Protein AF-M3HP78-F1 (afdb_monomer_lite)

pLDDT: mean 80.99, std 19.63, range [24.31, 98.75]

Radius of gyration: 37.22 Å; chains: 1; bounding box: 87×79×99 Å

Sequence (689 aa):
MSSKLRILVPVKRVIDFAIKPRINKTGTGVETKGVKFSINPFCDIALEESLRLREKNADLVENIHAVSIGPTKAQDILRIALAKGADDSTLIETGDVEVEPLQVAKMIKKVVDENQSNLVILGKQAIDDDSNQTGQMLAGLLNWPQATNASNVEVKGDEVYVTREVDGGEDILKAKLPMVITTDLRLNEPRYASLQNIMKAKKKPLKKLKVSDLGFDVENKLEVLKIEEPSTRKAGVKLYHVIDFSDFLFFFFVYTKNQENCNYPPLFLFFSIAMDTTFEITTKAIDERIANHSFTDKPLIIGLNGPQGSGKSYLTNQLTEYLTSKYSKLTTIQISMDDFYLTKSDQDKITETTDNPLLKGRGLPGTHDLKLLYSTFKSIVGNYKDKTIPHGLKIPKYDKSAYNGLGDRCAEYTVIDKPIDIVIFEGWFNGYVSIDSTIVRLNYLNSEIDGLLQSYKMYNIEEINDNLVAYQELWTFFDLFIILHSDDVNNVYTWRLQQEHSLIQLTNCGMTDDENSSTTTTTMSEKEQLTAEIALYDRQIRLWGITTQLRLRTTKVLVINLGGIGTEIVKNLVLGGINTIEILDHSRIKSEDFACQFFLPNDESIIGQYKLPHVIDNIRDLNNRVNLNINYETTGFGDAEYLKQFDLVIGTELTKSEIIRLNWLTRKLNIPLYLSISMFPNDFGIIGY

Organism: Candida maltosa (strain Xu316) (NCBI:txid1245528)

Foldseek 3Di:
DFDAAAEEQEKEKDFPPVDDWDADPVQQFTDDPPTDIEIFLQSLLLLQVLVVVCVVPVRRHPFYEYEYEEAPVVVVRVLQSQLLPHQAYEYAHPHHDDFDLLLVLLLVLLVCVVSVGWEYEYAQAGPRVRPSPNQVSNCVVVVAAEDEQFQEWDDDRQKIWTWHDDPVGIDIDIDGIRYTYHYHPNNDDRDGRDPVSSVVSVVHYYHYHYCVNSVDDRDDPDGRPGHDDPPPDDDDFDDPFPCSVCVVVVCVVVVVVCVVPDPDDADEDEPPDDPVVSLVVVLVVVVVVVVVDPLQQWAAEEEEAAAVLLCQVVSQVVSQVVCCVVVVVAAEDEAEQQQFFDFPVVLVVCLVPDPQPVSNADAFQPRGPLVLVVVLLCQQTVCSNVFFGPAFNWRWGKDCPPPNRSTGIDPDTDTDGGRHRYYYYYGHCPPPAQDDLVVLVVRLVRDDDVDPSNVGDSVSSNVSSVSRNSCNVVNVSHPYYYYYDDSDPVVSVVSVVVVQVVVCVVPVDDDDDDDDDDDDDDDDVVVVVVVVVCVLCVVVCVVPNPVVLVVQQVFEEEEEACALVSQVVLLVSQLSLGAEYEYEAQDFDDPCRVVRRVLADPDPVRGRPGDVVRRVVVSCVSPVNHHYHYHNDPPLQLDLVSPLVGQAYEYEPDDPVSVVSCVVSCVVSVHKYWYWDDPDPPDTDIDID

Secondary structure (DSSP, 8-state):
-PPPEEEEEE--EEE-TTSPP-B-TTSSSB--TT--EEE-HHHHHHHHHHHHHHHH-TTTEEEEEEEEEESGGGHHHHHHHHHHT-SEEEEEE-TT----HHHHHHHHHHHHHHHT-SEEEEES--TTT----HHHHHHHHHT--EEEEEEEEEEETTEEEEEEEETTEEEEEEEESSEEEEE-TTS--PPPPPHHHHHHHTTS-EEEEEGGGGT-----S-------PPPPPPPPPPP-SHHHHHHHHHHHHHHHHHTTT-SS--EEEESSS-HHHHHHHHHHHHHHHHHT---SSS-EEEEEE--TTSSHHHHHHHHHHHHHHHTTTS-EEEEEGGGGBPPHHHHHHHHHH---GGGSSSSSTTSB-HHHHHHHHHHHHHTTTTT---TTEEEP-EESSTTTTT-EE-S--EEE-S--SEEEEEETTTT--PPPHHHHHHHHHTSPTTSTGGGS-HHHHHHHHHHHHTTHHHHTT-SEEEEEE-S-THHHHHHHHHHHHHHHHHHS----------PPP--TTHHHHHHHHHHHHHHHHHHHHHHHHHHHTT-EEEEE--SHHHHHHHHHHHHTT-SEEEEE--PBP-TTHHHH-TTS-S-GGGTTSBSHHHHHHHHHHH-TTSEEEEE-SSTTTT-HHHHTT-SEEEEES--HHHHHHHHHHHHHHT--EEEEEEEETTEEEEEE-

InterPro domains:
  IPR000594 THIF-type NAD/FAD binding fold [PF00899] (537-650)
  IPR012255 Electron transfer flavoprotein, beta subunit [PTHR21294] (6-242)
  IPR014729 Rossmann-like alpha/beta/alpha sandwich fold [G3DSA:3.40.50.620] (5-249)
  IPR014730 Electron transfer flavoprotein, alpha/beta-subunit, N-terminal [PF01012] (30-213)
  IPR014730 Electron transfer flavoprotein, alpha/beta-subunit, N-terminal [SM00893] (27-218)
  IPR027417 P-loop containing nucleoside triphosphate hydrolase [G3DSA:3.40.50.300] (273-545)
  IPR027417 P-loop containing nucleoside triphosphate hydrolase [SSF52540] (295-503)
  IPR033948 Electron transfer flavoprotein, beta subunit, N-terminal [cd01714] (5-217)
  IPR035985 Ubiquitin-activating enzyme-like [SSF69572] (533-676)

Structure (mmCIF, N/CA/C/O backbone):
data_AF-M3HP78-F1
#
_entry.id   AF-M3HP78-F1
#
loop_
_atom_site.group_PDB
_atom_site.id
_atom_site.type_symbol
_atom_site.label_atom_id
_atom_site.label_alt_id
_atom_site.label_comp_id
_atom_site.label_asym_id
_atom_site.label_entity_id
_atom_site.label_seq_id
_atom_site.pdbx_PDB_ins_code
_atom_site.Cartn_x
_atom_site.Cartn_y
_atom_site.Cartn_z
_atom_site.occupancy
_atom_site.B_iso_or_equiv
_atom_site.auth_seq_id
_atom_site.auth_comp_id
_atom_site.auth_asym_id
_atom_site.auth_atom_id
_atom_site.pdbx_PDB_model_num
ATOM 1 N N . MET A 1 1 ? -41.477 1.791 31.805 1.00 42.75 1 MET A N 1
ATOM 2 C CA . MET A 1 1 ? -40.184 2.424 32.138 1.00 42.75 1 MET A CA 1
ATOM 3 C C . MET A 1 1 ? -39.155 1.769 31.242 1.00 42.75 1 MET A C 1
ATOM 5 O O . MET A 1 1 ? -39.128 0.547 31.241 1.00 42.75 1 MET A O 1
ATOM 9 N N . SER A 1 2 ? -38.408 2.541 30.447 1.00 54.41 2 SER A N 1
ATOM 10 C CA . SER A 1 2 ? -37.306 2.000 29.634 1.00 54.41 2 SER A CA 1
ATOM 11 C C . SER A 1 2 ? -36.338 1.267 30.558 1.00 54.41 2 SER A C 1
ATOM 13 O O . SER A 1 2 ? -35.993 1.807 31.614 1.00 54.41 2 SER A O 1
ATOM 15 N N . SER A 1 3 ? -35.942 0.045 30.210 1.00 71.75 3 SER A N 1
ATOM 16 C CA . SER A 1 3 ? -34.945 -0.676 31.005 1.00 71.75 3 SER A CA 1
ATOM 17 C C . SER A 1 3 ? -33.601 0.059 30.916 1.00 71.75 3 SER A C 1
ATOM 19 O O . SER A 1 3 ? -33.176 0.437 29.826 1.00 71.75 3 SER A O 1
ATOM 21 N N . LYS A 1 4 ? -32.951 0.335 32.056 1.00 91.25 4 LYS A N 1
ATOM 22 C CA . LYS A 1 4 ? -31.604 0.925 32.043 1.00 91.25 4 LYS A CA 1
ATOM 23 C C . LYS A 1 4 ? -30.610 -0.081 31.464 1.00 91.25 4 LYS A C 1
ATOM 25 O O . LYS A 1 4 ? -30.765 -1.289 31.644 1.00 91.25 4 LYS A O 1
ATOM 30 N N . LEU A 1 5 ? -29.588 0.409 30.776 1.00 94.81 5 LEU A N 1
ATOM 31 C CA . LEU A 1 5 ? -28.542 -0.409 30.183 1.00 94.81 5 LEU A CA 1
ATOM 32 C C . LEU A 1 5 ? -27.540 -0.852 31.246 1.00 94.81 5 LEU A C 1
ATOM 34 O O . LEU A 1 5 ? -26.903 -0.031 31.909 1.00 94.81 5 LEU A O 1
ATOM 38 N N . ARG A 1 6 ? -27.363 -2.164 31.352 1.00 96.88 6 ARG A N 1
ATOM 39 C CA . ARG A 1 6 ? -26.257 -2.815 32.053 1.00 96.88 6 ARG A CA 1
ATOM 40 C C . ARG A 1 6 ? -25.369 -3.437 30.988 1.00 96.88 6 ARG A C 1
ATOM 42 O O . ARG A 1 6 ? -25.671 -4.516 30.472 1.00 96.88 6 ARG A O 1
ATOM 49 N N . ILE A 1 7 ? -24.327 -2.701 30.617 1.00 98.19 7 ILE A N 1
ATOM 50 C CA . ILE A 1 7 ? -23.481 -3.006 29.468 1.00 98.19 7 ILE A CA 1
ATOM 51 C C . ILE A 1 7 ? -22.331 -3.905 29.911 1.00 98.19 7 ILE A C 1
ATOM 53 O O . ILE A 1 7 ? -21.559 -3.548 30.801 1.00 98.19 7 ILE A O 1
ATOM 57 N N . LEU A 1 8 ? -22.193 -5.060 29.268 1.00 98.75 8 LEU A N 1
ATOM 58 C CA . LEU A 1 8 ? -21.033 -5.931 29.416 1.00 98.75 8 LEU A CA 1
ATOM 59 C C . LEU A 1 8 ? -20.066 -5.711 28.254 1.00 98.75 8 LEU A C 1
ATOM 61 O O . LEU A 1 8 ? -20.461 -5.805 27.091 1.00 98.75 8 LEU A O 1
ATOM 65 N N . VAL A 1 9 ? -18.792 -5.487 28.573 1.00 98.75 9 VAL A N 1
ATOM 66 C CA . VAL A 1 9 ? -17.724 -5.259 27.594 1.00 98.75 9 VAL A CA 1
ATOM 67 C C . VAL A 1 9 ? -16.623 -6.312 27.747 1.00 98.75 9 VAL A C 1
ATOM 69 O O . VAL A 1 9 ? -15.727 -6.171 28.587 1.00 98.75 9 VAL A O 1
ATOM 72 N N . PRO A 1 10 ? -16.663 -7.395 26.954 1.00 98.56 10 PRO A N 1
ATOM 73 C CA . PRO A 1 10 ? -15.561 -8.341 26.852 1.00 98.56 10 PRO A CA 1
ATOM 74 C C . PRO A 1 10 ? -14.312 -7.706 26.223 1.00 98.56 10 PRO A C 1
ATOM 76 O O . PRO A 1 10 ? -14.341 -7.216 25.092 1.00 98.56 10 PRO A O 1
ATOM 79 N N . VAL A 1 11 ? -13.187 -7.763 26.937 1.00 98.19 11 VAL A N 1
ATOM 80 C CA . VAL A 1 11 ? -11.883 -7.265 26.489 1.00 98.19 11 VAL A CA 1
ATOM 81 C C . VAL A 1 11 ? -10.845 -8.389 26.509 1.00 98.19 11 VAL A C 1
ATOM 83 O O . VAL A 1 11 ? -10.739 -9.142 27.481 1.00 98.19 11 VAL A O 1
ATOM 86 N N . LYS A 1 12 ? -10.058 -8.517 25.435 1.00 98.00 12 LYS A N 1
ATOM 87 C CA . LYS A 1 12 ? -9.011 -9.546 25.300 1.00 98.00 12 LYS A CA 1
ATOM 88 C C . LYS A 1 12 ? -7.614 -8.930 25.334 1.00 98.00 12 LYS A C 1
ATOM 90 O O . LYS A 1 12 ? -7.385 -7.861 24.763 1.00 98.00 12 LYS A O 1
ATOM 95 N N . ARG A 1 13 ? -6.691 -9.610 26.020 1.00 96.75 13 ARG A N 1
ATOM 96 C CA . ARG A 1 13 ? -5.264 -9.267 26.079 1.00 96.75 13 ARG A CA 1
ATOM 97 C C . ARG A 1 13 ? -4.557 -9.974 24.936 1.00 96.75 13 ARG A C 1
ATOM 99 O O . ARG A 1 13 ? -4.483 -11.196 24.946 1.00 96.75 13 ARG A O 1
ATOM 106 N N . VAL A 1 14 ? -4.000 -9.200 24.017 1.00 95.69 14 VAL A N 1
ATOM 107 C CA . VAL A 1 14 ? -3.352 -9.694 22.795 1.00 95.69 14 VAL A CA 1
ATOM 108 C C . VAL A 1 14 ? -1.953 -9.100 22.666 1.00 95.69 14 VAL A C 1
ATOM 110 O O . VAL A 1 14 ? -1.611 -8.148 23.379 1.00 95.69 14 VAL A O 1
ATOM 113 N N . ILE A 1 15 ? -1.117 -9.683 21.806 1.00 94.38 15 ILE A N 1
ATOM 114 C CA . ILE A 1 15 ? 0.163 -9.067 21.436 1.00 94.38 15 ILE A CA 1
ATOM 115 C C . ILE A 1 15 ? -0.132 -7.687 20.841 1.00 94.38 15 ILE A C 1
ATOM 117 O O . ILE A 1 15 ? -1.093 -7.522 20.094 1.00 94.38 15 ILE A O 1
ATOM 121 N N . ASP A 1 16 ? 0.662 -6.686 21.221 1.00 92.81 16 ASP A N 1
ATOM 122 C CA . ASP A 1 16 ? 0.470 -5.322 20.734 1.00 92.81 16 ASP A CA 1
ATOM 123 C C . ASP A 1 16 ? 0.534 -5.291 19.200 1.00 92.81 16 ASP A C 1
ATOM 125 O O . ASP A 1 16 ? 1.472 -5.826 18.613 1.00 92.81 16 ASP A O 1
ATOM 129 N N . PHE A 1 17 ? -0.462 -4.672 18.557 1.00 88.00 17 PHE A N 1
ATOM 130 C CA . PHE A 1 17 ? -0.608 -4.662 17.097 1.00 88.00 17 PHE A CA 1
ATOM 131 C C . PHE A 1 17 ? 0.601 -4.051 16.365 1.00 88.00 17 PHE A C 1
ATOM 133 O O . PHE A 1 17 ? 0.797 -4.314 15.181 1.00 88.00 17 PHE A O 1
ATOM 140 N N . ALA A 1 18 ? 1.422 -3.244 17.049 1.00 89.25 18 ALA A N 1
ATOM 141 C CA . ALA A 1 18 ? 2.653 -2.689 16.491 1.00 89.25 18 ALA A CA 1
ATOM 142 C C . ALA A 1 18 ? 3.819 -3.698 16.461 1.00 89.25 18 ALA A C 1
ATOM 144 O O . ALA A 1 18 ? 4.877 -3.404 15.901 1.00 89.25 18 ALA A O 1
ATOM 145 N N . ILE A 1 19 ? 3.666 -4.873 17.080 1.00 90.88 19 ILE A N 1
ATOM 146 C CA . ILE A 1 19 ? 4.691 -5.916 17.146 1.00 90.88 19 ILE A CA 1
ATOM 147 C C . ILE A 1 19 ? 4.402 -6.995 16.110 1.00 90.88 19 ILE A C 1
ATOM 149 O O . ILE A 1 19 ? 3.342 -7.610 16.106 1.00 90.88 19 ILE A O 1
ATOM 153 N N . LYS A 1 20 ? 5.408 -7.298 15.283 1.00 87.88 20 LYS A N 1
ATOM 154 C CA . LYS A 1 20 ? 5.366 -8.452 14.384 1.00 87.88 20 LYS A CA 1
ATOM 155 C C . LYS A 1 20 ? 5.491 -9.757 15.197 1.00 87.88 20 LYS A C 1
ATOM 157 O O . LYS A 1 20 ? 6.554 -9.966 15.796 1.00 87.88 20 LYS A O 1
ATOM 162 N N . PRO A 1 21 ? 4.472 -10.637 15.211 1.00 88.69 21 PRO A N 1
ATOM 163 C CA . PRO A 1 21 ? 4.552 -11.918 15.904 1.00 88.69 21 PRO A CA 1
ATOM 164 C C . PRO A 1 21 ? 5.613 -12.821 15.261 1.00 88.69 21 PRO A C 1
ATOM 166 O O . PRO A 1 21 ? 5.878 -12.741 14.060 1.00 88.69 21 PRO A O 1
ATOM 169 N N . ARG A 1 22 ? 6.240 -13.673 16.077 1.00 89.38 22 ARG A N 1
ATOM 170 C CA . ARG A 1 22 ? 7.210 -14.689 15.640 1.00 89.38 22 ARG A CA 1
ATOM 171 C C . ARG A 1 22 ? 6.771 -16.046 16.146 1.00 89.38 22 ARG A C 1
ATOM 173 O O . ARG A 1 22 ? 6.294 -16.139 17.272 1.00 89.38 22 ARG A O 1
ATOM 180 N N . ILE A 1 23 ? 6.970 -17.087 15.353 1.00 90.50 23 ILE A N 1
ATOM 181 C CA . ILE A 1 23 ? 6.613 -18.448 15.757 1.00 90.50 23 ILE A CA 1
ATOM 182 C C . ILE A 1 23 ? 7.597 -18.933 16.822 1.00 90.50 23 ILE A C 1
ATOM 184 O O . ILE A 1 23 ? 8.792 -18.625 16.782 1.00 90.50 23 ILE A O 1
ATOM 188 N N . ASN A 1 24 ? 7.084 -19.654 17.813 1.00 87.75 24 ASN A N 1
ATOM 189 C CA . ASN A 1 24 ? 7.902 -20.254 18.855 1.00 87.75 24 ASN A CA 1
ATOM 190 C C . ASN A 1 24 ? 8.791 -21.377 18.286 1.00 87.75 24 ASN A C 1
ATOM 192 O O . ASN A 1 24 ? 8.554 -21.923 17.212 1.00 87.75 24 ASN A O 1
ATOM 196 N N . LYS A 1 25 ? 9.829 -21.773 19.029 1.00 86.12 25 LYS A N 1
ATOM 197 C CA . LYS A 1 25 ? 10.760 -22.824 18.570 1.00 86.12 25 LYS A CA 1
ATOM 198 C C . LYS A 1 25 ? 10.101 -24.190 18.347 1.00 86.12 25 LYS A C 1
ATOM 200 O O . LYS A 1 25 ? 10.676 -25.017 17.651 1.00 86.12 25 LYS A O 1
ATOM 205 N N . THR A 1 26 ? 8.949 -24.443 18.967 1.00 83.69 26 THR A N 1
ATOM 206 C CA . THR A 1 26 ? 8.223 -25.712 18.849 1.00 83.69 26 THR A CA 1
ATOM 207 C C . THR A 1 26 ? 7.301 -25.762 17.631 1.00 83.69 26 THR A C 1
ATOM 209 O O . THR A 1 26 ? 6.811 -26.840 17.320 1.00 83.69 26 THR A O 1
ATOM 212 N N . GLY A 1 27 ? 7.068 -24.644 16.931 1.00 84.31 27 GLY A N 1
ATOM 213 C CA . GLY A 1 27 ? 6.171 -24.589 15.769 1.00 84.31 27 GLY A CA 1
ATOM 214 C C . GLY A 1 27 ? 4.691 -24.781 16.115 1.00 84.31 27 GLY A C 1
ATOM 215 O O . GLY A 1 27 ? 3.899 -25.139 15.249 1.00 84.31 27 GLY A O 1
ATOM 216 N N . THR A 1 28 ? 4.318 -24.582 17.381 1.00 83.00 28 THR A N 1
ATOM 217 C CA . THR A 1 28 ? 2.963 -24.843 17.906 1.00 83.00 28 THR A CA 1
ATOM 218 C C . THR A 1 28 ? 2.239 -23.578 18.360 1.00 83.00 28 THR A C 1
ATOM 220 O O . THR A 1 28 ? 1.100 -23.652 18.801 1.00 83.00 28 THR A O 1
ATOM 223 N N . GLY A 1 29 ? 2.897 -22.418 18.302 1.00 85.81 29 GLY A N 1
ATOM 224 C CA . GLY A 1 29 ? 2.379 -21.165 18.849 1.00 85.81 29 GLY A CA 1
ATOM 225 C C . GLY A 1 29 ? 3.239 -19.963 18.473 1.00 85.81 29 GLY A C 1
ATOM 226 O O . GLY A 1 29 ? 4.271 -20.091 17.812 1.00 85.81 29 GLY A O 1
ATOM 227 N N . VAL A 1 30 ? 2.841 -18.787 18.948 1.00 88.94 30 VAL A N 1
ATOM 228 C CA . VAL A 1 30 ? 3.613 -17.542 18.825 1.00 88.94 30 VAL A CA 1
ATOM 229 C C . VAL A 1 30 ? 4.497 -17.352 20.065 1.00 88.94 30 VAL A C 1
ATOM 231 O O . VAL A 1 30 ? 4.158 -17.780 21.168 1.00 88.94 30 VAL A O 1
ATOM 234 N N . GLU A 1 31 ? 5.662 -16.727 19.906 1.00 88.94 31 GLU A N 1
ATOM 235 C CA . GLU A 1 31 ? 6.540 -16.345 21.012 1.00 88.94 31 GLU A CA 1
ATOM 236 C C . GLU A 1 31 ? 5.877 -15.258 21.870 1.00 88.94 31 GLU A C 1
ATOM 238 O O . GLU A 1 31 ? 5.557 -14.169 21.394 1.00 88.94 31 GLU A O 1
ATOM 243 N N . THR A 1 32 ? 5.696 -15.550 23.157 1.00 86.25 32 THR A N 1
ATOM 244 C CA . THR A 1 32 ? 5.025 -14.657 24.115 1.00 86.25 32 THR A CA 1
ATOM 245 C C . THR A 1 32 ? 5.979 -14.092 25.167 1.00 86.25 32 THR A C 1
ATOM 247 O O . THR A 1 32 ? 5.626 -13.143 25.879 1.00 86.25 32 THR A O 1
ATOM 250 N N . LYS A 1 33 ? 7.204 -14.627 25.289 1.00 86.19 33 LYS A N 1
ATOM 251 C CA . LYS A 1 33 ? 8.177 -14.162 26.286 1.00 86.19 33 LYS A CA 1
ATOM 252 C C . LYS A 1 33 ? 8.829 -12.856 25.845 1.00 86.19 33 LYS A C 1
ATOM 254 O O . LYS A 1 33 ? 9.372 -12.747 24.754 1.00 86.19 33 LYS A O 1
ATOM 259 N N . GLY A 1 34 ? 8.804 -11.858 26.730 1.00 84.50 34 GLY A N 1
ATOM 260 C CA . GLY A 1 34 ? 9.408 -10.543 26.474 1.00 84.50 34 GLY A CA 1
ATOM 261 C C . GLY A 1 34 ? 8.645 -9.672 25.469 1.00 84.50 34 GLY A C 1
ATOM 262 O O . GLY A 1 34 ? 9.113 -8.588 25.137 1.00 84.50 34 GLY A O 1
ATOM 263 N N . VAL A 1 35 ? 7.472 -10.115 25.008 1.00 90.50 35 VAL A N 1
ATOM 264 C CA . VAL A 1 35 ? 6.622 -9.372 24.073 1.00 90.50 35 VAL A CA 1
ATOM 265 C C . VAL A 1 35 ? 5.667 -8.457 24.841 1.00 90.50 35 VAL A C 1
ATOM 267 O O . VAL A 1 35 ? 5.142 -8.824 25.896 1.00 90.50 35 VAL A O 1
ATOM 270 N N . LYS A 1 36 ? 5.444 -7.243 24.327 1.00 93.00 36 LYS A N 1
ATOM 271 C CA . LYS A 1 36 ? 4.461 -6.305 24.880 1.00 93.00 36 LYS A CA 1
ATOM 272 C C . LYS A 1 36 ? 3.052 -6.740 24.474 1.00 93.00 36 LYS A C 1
ATOM 274 O O . LYS A 1 36 ? 2.802 -7.068 23.320 1.00 93.00 36 LYS A O 1
ATOM 279 N N . PHE A 1 37 ? 2.133 -6.695 25.432 1.00 94.19 37 PHE A N 1
ATOM 280 C CA . PHE A 1 37 ? 0.716 -6.964 25.213 1.00 94.19 37 PHE A CA 1
ATOM 281 C C . PHE A 1 37 ? -0.098 -5.696 25.446 1.00 94.19 37 PHE A C 1
ATOM 283 O O . PHE A 1 37 ? 0.276 -4.858 26.272 1.00 94.19 37 PHE A O 1
ATOM 290 N N . SER A 1 38 ? -1.225 -5.589 24.759 1.00 95.25 38 SER A N 1
ATOM 291 C CA . SER A 1 38 ? -2.179 -4.494 24.902 1.00 95.25 38 SER A CA 1
ATOM 292 C C . SER A 1 38 ? -3.619 -5.018 24.866 1.00 95.25 38 SER A C 1
ATOM 294 O O . SER A 1 38 ? -3.871 -6.223 24.753 1.00 95.25 38 SER A O 1
ATOM 296 N N . ILE A 1 39 ? -4.577 -4.112 25.067 1.00 96.38 39 ILE A N 1
ATOM 297 C CA . ILE A 1 39 ? -5.990 -4.402 24.823 1.00 96.38 39 ILE A CA 1
ATOM 298 C C . ILE A 1 39 ? -6.196 -4.589 23.316 1.00 96.38 39 ILE A C 1
ATOM 300 O O . ILE A 1 39 ? -5.664 -3.815 22.522 1.00 96.38 39 ILE A O 1
ATOM 304 N N . ASN A 1 40 ? -6.959 -5.610 22.923 1.00 97.38 40 ASN A N 1
ATOM 305 C CA . ASN A 1 40 ? -7.341 -5.806 21.527 1.00 97.38 40 ASN A CA 1
ATOM 306 C C . ASN A 1 40 ? -8.012 -4.531 20.969 1.00 97.38 40 ASN A C 1
ATOM 308 O O . ASN A 1 40 ? -8.970 -4.065 21.594 1.00 97.38 40 ASN A O 1
ATOM 312 N N . PRO A 1 41 ? -7.578 -3.979 19.817 1.00 97.06 41 PRO A N 1
ATOM 313 C CA . PRO A 1 41 ? -8.094 -2.704 19.306 1.00 97.06 41 PRO A CA 1
ATOM 314 C C . PRO A 1 41 ? -9.623 -2.653 19.180 1.00 97.06 41 PRO A C 1
ATOM 316 O O . PRO A 1 41 ? -10.249 -1.692 19.617 1.00 97.06 41 PRO A O 1
ATOM 319 N N . PHE A 1 42 ? -10.252 -3.727 18.693 1.00 97.88 42 PHE A N 1
ATOM 320 C CA . PHE A 1 42 ? -11.714 -3.800 18.583 1.00 97.88 42 PHE A CA 1
ATOM 321 C C . PHE A 1 42 ? -12.423 -3.798 19.944 1.00 97.88 42 PHE A C 1
ATOM 323 O O . PHE A 1 42 ? -13.504 -3.232 20.091 1.00 97.88 42 PHE A O 1
ATOM 330 N N . CYS A 1 43 ? -11.809 -4.402 20.964 1.00 98.12 43 CYS A N 1
ATOM 331 C CA . CYS A 1 43 ? -12.327 -4.356 22.330 1.00 98.12 43 CYS A CA 1
ATOM 332 C C . CYS A 1 43 ? -12.232 -2.945 22.927 1.00 98.12 43 CYS A C 1
ATOM 334 O O . CYS A 1 43 ? -13.080 -2.565 23.731 1.00 98.12 43 CYS A O 1
ATOM 336 N N . ASP A 1 44 ? -11.220 -2.169 22.538 1.00 97.19 44 ASP A N 1
ATOM 337 C CA . ASP A 1 44 ? -11.059 -0.787 22.991 1.00 97.19 44 ASP A CA 1
ATOM 338 C C . ASP A 1 44 ? -12.145 0.135 22.407 1.00 97.19 44 ASP A C 1
ATOM 340 O O . ASP A 1 44 ? -12.693 0.984 23.107 1.00 97.19 44 ASP A O 1
ATOM 344 N N . ILE A 1 45 ? -12.536 -0.113 21.155 1.00 98.25 45 ILE A N 1
ATOM 345 C CA . ILE A 1 45 ? -13.669 0.545 20.482 1.00 98.25 45 ILE A CA 1
ATOM 346 C C . ILE A 1 45 ? -15.005 0.170 21.129 1.00 98.25 45 ILE A C 1
ATOM 348 O O . ILE A 1 45 ? -15.863 1.028 21.336 1.00 98.25 45 ILE A O 1
ATOM 352 N N . ALA A 1 46 ? -15.187 -1.106 21.480 1.00 98.50 46 ALA A N 1
ATOM 353 C CA . ALA A 1 46 ? -16.375 -1.569 22.198 1.00 98.50 46 ALA A CA 1
ATOM 354 C C . ALA A 1 46 ? -16.531 -0.881 23.562 1.00 98.50 46 ALA A C 1
ATOM 356 O O . ALA A 1 46 ? -17.633 -0.478 23.953 1.00 98.50 46 ALA A O 1
ATOM 357 N N . LEU A 1 47 ? -15.414 -0.701 24.270 1.00 98.50 47 LEU A N 1
ATOM 358 C CA . LEU A 1 47 ? -15.389 0.043 25.518 1.00 98.50 47 LEU A CA 1
ATOM 359 C C . LEU A 1 47 ? -15.719 1.522 25.300 1.00 98.50 47 LEU A C 1
ATOM 361 O O . LEU A 1 47 ? -16.554 2.059 26.023 1.00 98.50 47 LEU A O 1
ATOM 365 N N . GLU A 1 48 ? -15.095 2.171 24.319 1.00 98.31 48 GLU A N 1
ATOM 366 C CA . GLU A 1 48 ? -15.368 3.575 24.000 1.00 98.31 48 GLU A CA 1
ATOM 367 C C . GLU A 1 48 ? -16.838 3.797 23.636 1.00 98.31 48 GLU A C 1
ATOM 369 O O . GLU A 1 48 ? -17.439 4.737 24.151 1.00 98.31 48 GLU A O 1
ATOM 374 N N . GLU A 1 49 ? -17.454 2.918 22.838 1.00 98.25 49 GLU A N 1
ATOM 375 C CA . GLU A 1 49 ? -18.869 3.075 22.480 1.00 98.25 49 GLU A CA 1
ATOM 376 C C . GLU A 1 49 ? -19.766 2.986 23.713 1.00 98.25 49 GLU A C 1
ATOM 378 O O . GLU A 1 49 ? -20.665 3.802 23.905 1.00 98.25 49 GLU A O 1
ATOM 383 N N . SER A 1 50 ? -19.468 2.044 24.609 1.00 98.06 50 SER A N 1
ATOM 384 C CA . SER A 1 50 ? -20.191 1.901 25.875 1.00 98.06 50 SER A CA 1
ATOM 385 C C . SER A 1 50 ? -20.112 3.180 26.718 1.00 98.06 50 SER A C 1
ATOM 387 O O . SER A 1 50 ? -21.100 3.592 27.330 1.00 98.06 50 SER A O 1
ATOM 389 N N . LEU A 1 51 ? -18.949 3.843 26.729 1.00 97.69 51 LEU A N 1
ATOM 390 C CA . LEU A 1 51 ? -18.748 5.121 27.415 1.00 97.69 51 LEU A CA 1
ATOM 391 C C . LEU A 1 51 ? -19.497 6.265 26.722 1.00 97.69 51 LEU A C 1
ATOM 393 O O . LEU A 1 51 ? -20.156 7.047 27.405 1.00 97.69 51 LEU A O 1
ATOM 397 N N . ARG A 1 52 ? -19.455 6.336 25.387 1.00 97.25 52 ARG A N 1
ATOM 398 C CA . ARG A 1 52 ? -20.168 7.350 24.593 1.00 97.25 52 ARG A CA 1
ATOM 399 C C . ARG A 1 52 ? -21.682 7.238 24.740 1.00 97.25 52 ARG A C 1
ATOM 401 O O . ARG A 1 52 ? -22.349 8.264 24.844 1.00 97.25 52 ARG A O 1
ATOM 408 N N . LEU A 1 53 ? -22.232 6.024 24.812 1.00 96.12 53 LEU A N 1
ATOM 409 C CA . LEU A 1 53 ? -23.654 5.809 25.106 1.00 96.12 53 LEU A CA 1
ATOM 410 C C . LEU A 1 53 ? -24.046 6.428 26.455 1.00 96.12 53 LEU A C 1
ATOM 412 O O . LEU A 1 53 ? -25.074 7.100 26.546 1.00 96.12 53 LEU A O 1
ATOM 416 N N . ARG A 1 54 ? -23.197 6.273 27.479 1.00 95.81 54 ARG A N 1
ATOM 417 C CA . ARG A 1 54 ? -23.399 6.904 28.792 1.00 95.81 54 ARG A CA 1
ATOM 418 C C . ARG A 1 54 ? -23.245 8.424 28.746 1.00 95.81 54 ARG A C 1
ATOM 420 O O . ARG A 1 54 ? -23.975 9.121 29.437 1.00 95.81 54 ARG A O 1
ATOM 427 N N . GLU A 1 55 ? -22.322 8.952 27.949 1.00 94.75 55 GLU A N 1
ATOM 428 C CA . GLU A 1 55 ? -22.138 10.404 27.797 1.00 94.75 55 GLU A CA 1
ATOM 429 C C . GLU A 1 55 ? -23.306 11.070 27.068 1.00 94.75 55 GLU A C 1
ATOM 431 O O . GLU A 1 55 ? -23.742 12.147 27.468 1.00 94.75 55 GLU A O 1
ATOM 436 N N . LYS A 1 56 ? -23.848 10.414 26.035 1.00 92.69 56 LYS A N 1
ATOM 437 C CA . LYS A 1 56 ? -25.036 10.883 25.309 1.00 92.69 56 LYS A CA 1
ATOM 438 C C . LYS A 1 56 ? -26.278 10.893 26.203 1.00 92.69 56 LYS A C 1
ATOM 440 O O . LYS A 1 56 ? -27.119 11.777 26.061 1.00 92.69 56 LYS A O 1
ATOM 445 N N . ASN A 1 57 ? -26.412 9.917 27.104 1.00 89.06 57 ASN A N 1
ATOM 446 C CA . ASN A 1 57 ? -27.509 9.865 28.065 1.00 89.06 57 ASN A CA 1
ATOM 447 C C . ASN A 1 57 ? -27.091 9.151 29.362 1.00 89.06 57 ASN A C 1
ATOM 449 O O . ASN A 1 57 ? -27.103 7.921 29.447 1.00 89.06 57 ASN A O 1
ATOM 453 N N . ALA A 1 58 ? -26.765 9.935 30.391 1.00 84.88 58 ALA A N 1
ATOM 454 C CA . ALA A 1 58 ? -26.295 9.410 31.672 1.00 84.88 58 ALA A CA 1
ATOM 455 C C . ALA A 1 58 ? -27.357 8.576 32.409 1.00 84.88 58 ALA A C 1
ATOM 457 O O . ALA A 1 58 ? -27.010 7.630 33.112 1.00 84.88 58 ALA A O 1
ATOM 458 N N . ASP A 1 59 ? -28.643 8.882 32.218 1.00 87.62 59 ASP A N 1
ATOM 459 C CA . ASP A 1 59 ? -29.742 8.157 32.863 1.00 87.62 59 ASP A CA 1
ATOM 460 C C . ASP A 1 59 ? -30.033 6.804 32.200 1.00 87.62 59 ASP A C 1
ATOM 462 O O . ASP A 1 59 ? -30.654 5.930 32.820 1.00 87.62 59 ASP A O 1
ATOM 466 N N . LEU A 1 60 ? -29.576 6.625 30.954 1.00 91.31 60 LEU A N 1
ATOM 467 C CA . LEU A 1 60 ? -29.764 5.406 30.176 1.00 91.31 60 LEU A CA 1
ATOM 468 C C . LEU A 1 60 ? -28.838 4.279 30.639 1.00 91.31 60 LEU A C 1
ATOM 470 O O . LEU A 1 60 ? -29.268 3.131 30.637 1.00 91.31 60 LEU A O 1
ATOM 474 N N . VAL A 1 61 ? -27.595 4.575 31.030 1.00 95.31 61 VAL A N 1
ATOM 475 C CA . VAL A 1 61 ? -26.588 3.558 31.382 1.00 95.31 61 VAL A CA 1
ATOM 476 C C . VAL A 1 61 ? -26.430 3.449 32.896 1.00 95.31 61 VAL A C 1
ATOM 478 O O . VAL A 1 61 ? -25.928 4.359 33.547 1.00 95.31 61 VAL A O 1
ATOM 481 N N . GLU A 1 62 ? -26.830 2.310 33.460 1.00 95.50 62 GLU A N 1
ATOM 482 C CA . GLU A 1 62 ? -26.694 2.011 34.890 1.00 95.50 62 GLU A CA 1
ATOM 483 C C . GLU A 1 62 ? -25.276 1.552 35.252 1.00 95.50 62 GLU A C 1
ATOM 485 O O . GLU A 1 62 ? -24.749 1.953 36.288 1.00 95.50 62 GLU A O 1
ATOM 490 N N . ASN A 1 63 ? -24.667 0.702 34.420 1.00 96.31 63 ASN A N 1
ATOM 491 C CA . ASN A 1 63 ? -23.360 0.105 34.695 1.00 96.31 63 ASN A CA 1
ATOM 492 C C . ASN A 1 63 ? -22.649 -0.321 33.401 1.00 96.31 63 ASN A C 1
ATOM 494 O O . ASN A 1 63 ? -23.293 -0.807 32.467 1.00 96.31 63 ASN A O 1
ATOM 498 N N . ILE A 1 64 ? -21.325 -0.161 33.374 1.00 98.06 64 ILE A N 1
ATOM 499 C CA . ILE A 1 64 ? -20.420 -0.681 32.344 1.00 98.06 64 ILE A CA 1
ATOM 500 C C . ILE A 1 64 ? -19.408 -1.622 33.010 1.00 98.06 64 ILE A C 1
ATOM 502 O O . ILE A 1 64 ? -18.447 -1.169 33.643 1.00 98.06 64 ILE A O 1
ATOM 506 N N . HIS A 1 65 ? -19.601 -2.927 32.818 1.00 98.38 65 HIS A N 1
ATOM 507 C CA . HIS A 1 65 ? -18.751 -3.988 33.361 1.00 98.38 65 HIS A CA 1
ATOM 508 C C . HIS A 1 65 ? -17.738 -4.473 32.321 1.00 98.38 65 HIS A C 1
ATOM 510 O O . HIS A 1 65 ? -18.129 -4.954 31.256 1.00 98.38 65 HIS A O 1
ATOM 516 N N . ALA A 1 66 ? -16.441 -4.426 32.629 1.00 98.56 66 ALA A N 1
ATOM 517 C CA . ALA A 1 66 ? -15.406 -4.987 31.755 1.00 98.56 66 ALA A CA 1
ATOM 518 C C . ALA A 1 66 ? -15.032 -6.420 32.169 1.00 98.56 66 ALA A C 1
ATOM 520 O O . ALA A 1 66 ? -14.667 -6.659 33.319 1.00 98.56 66 ALA A O 1
ATOM 521 N N . VAL A 1 67 ? -15.049 -7.377 31.241 1.00 98.38 67 VAL A N 1
ATOM 522 C CA . VAL A 1 67 ? -14.664 -8.772 31.530 1.00 98.38 67 VAL A CA 1
ATOM 523 C C . VAL A 1 67 ? -13.505 -9.227 30.657 1.00 98.38 67 VAL A C 1
ATOM 525 O O . VAL A 1 67 ? -13.482 -8.957 29.461 1.00 98.38 67 VAL A O 1
ATOM 528 N N . SER A 1 68 ? -12.542 -9.935 31.244 1.00 98.25 68 SER A N 1
ATOM 529 C CA . SER A 1 68 ? -11.455 -10.575 30.501 1.00 98.25 68 SER A CA 1
ATOM 530 C C . SER A 1 68 ? -11.268 -12.019 30.948 1.00 98.25 68 SER A C 1
ATOM 532 O O . SER A 1 68 ? -11.385 -12.325 32.134 1.00 98.25 68 SER A O 1
ATOM 534 N N . ILE A 1 69 ? -10.984 -12.902 29.994 1.00 97.31 69 ILE A N 1
ATOM 535 C CA . ILE A 1 69 ? -10.751 -14.335 30.207 1.00 97.31 69 ILE A CA 1
ATOM 536 C C . ILE A 1 69 ? -9.334 -14.632 29.722 1.00 97.31 69 ILE A C 1
ATOM 538 O O . ILE A 1 69 ? -9.004 -14.305 28.581 1.00 97.31 69 ILE A O 1
ATOM 542 N N . GLY A 1 70 ? -8.482 -15.186 30.583 1.00 95.06 70 GLY A N 1
ATOM 543 C CA . GLY A 1 70 ? -7.083 -15.429 30.232 1.00 95.06 70 GLY A CA 1
ATOM 544 C C . GLY A 1 70 ? -6.138 -15.536 31.435 1.00 95.06 70 GLY A C 1
ATOM 545 O O . GLY A 1 70 ? -6.582 -15.784 32.559 1.00 95.06 70 GLY A O 1
ATOM 546 N N . PRO A 1 71 ? -4.825 -15.312 31.238 1.00 94.62 71 PRO A N 1
ATOM 547 C CA . PRO A 1 71 ? -3.846 -15.386 32.319 1.00 94.62 71 PRO A CA 1
ATOM 548 C C . PRO A 1 71 ? -4.038 -14.254 33.330 1.00 94.62 71 PRO A C 1
ATOM 550 O O . PRO A 1 71 ? -4.594 -13.203 33.013 1.00 94.62 71 PRO A O 1
ATOM 553 N N . THR A 1 72 ? -3.451 -14.386 34.525 1.00 95.50 72 THR A N 1
ATOM 554 C CA . THR A 1 72 ? -3.485 -13.345 35.573 1.00 95.50 72 THR A CA 1
ATOM 555 C C . THR A 1 72 ? -3.051 -11.962 35.062 1.00 95.50 72 THR A C 1
ATOM 557 O O . THR A 1 72 ? -3.568 -10.938 35.509 1.00 95.50 72 THR A O 1
ATOM 560 N N . LYS A 1 73 ? -2.141 -11.910 34.076 1.00 95.25 73 LYS A N 1
ATOM 561 C CA . LYS A 1 73 ? -1.676 -10.667 33.427 1.00 95.25 73 LYS A CA 1
ATOM 562 C C . LYS A 1 73 ? -2.764 -9.928 32.633 1.00 95.25 73 LYS A C 1
ATOM 564 O O . LYS A 1 73 ? -2.598 -8.747 32.346 1.00 95.25 73 LYS A O 1
ATOM 569 N N . ALA A 1 74 ? -3.883 -10.568 32.290 1.00 96.56 74 ALA A N 1
ATOM 570 C CA . ALA A 1 74 ? -5.035 -9.897 31.682 1.00 96.56 74 ALA A CA 1
ATOM 571 C C . ALA A 1 74 ? -5.680 -8.856 32.617 1.00 96.56 74 ALA A C 1
ATOM 573 O O . ALA A 1 74 ? -6.357 -7.945 32.144 1.00 96.56 74 ALA A O 1
ATOM 574 N N . GLN A 1 75 ? -5.380 -8.886 33.922 1.00 96.44 75 GLN A N 1
ATOM 575 C CA . GLN A 1 75 ? -5.761 -7.801 34.831 1.00 96.44 75 GLN A CA 1
ATOM 576 C C . GLN A 1 75 ? -5.227 -6.427 34.386 1.00 96.44 75 GLN A C 1
ATOM 578 O O . GLN A 1 75 ? -5.869 -5.417 34.665 1.00 96.44 75 GLN A O 1
ATOM 583 N N . ASP A 1 76 ? -4.089 -6.362 33.685 1.00 94.50 76 ASP A N 1
ATOM 584 C CA . ASP A 1 76 ? -3.468 -5.091 33.293 1.00 94.50 76 ASP A CA 1
ATOM 585 C C . ASP A 1 76 ? -4.343 -4.333 32.284 1.00 94.50 76 ASP A C 1
ATOM 587 O O . ASP A 1 76 ? -4.563 -3.129 32.430 1.00 94.50 76 ASP A O 1
ATOM 591 N N . ILE A 1 77 ? -4.929 -5.040 31.310 1.00 96.44 77 ILE A N 1
ATOM 592 C CA . ILE A 1 77 ? -5.847 -4.431 30.336 1.00 96.44 77 ILE A CA 1
ATOM 593 C C . ILE A 1 77 ? -7.208 -4.092 30.956 1.00 96.44 77 ILE A C 1
ATOM 595 O O . ILE A 1 77 ? -7.812 -3.086 30.589 1.00 96.44 77 ILE A O 1
ATOM 599 N N . LEU A 1 78 ? -7.661 -4.853 31.959 1.00 98.00 78 LEU A N 1
ATOM 600 C CA . LEU A 1 78 ? -8.855 -4.510 32.736 1.00 98.00 78 LEU A CA 1
ATOM 601 C C . LEU A 1 78 ? -8.639 -3.219 33.531 1.00 98.00 78 LEU A C 1
ATOM 603 O O . LEU A 1 78 ? -9.525 -2.370 33.590 1.00 98.00 78 LEU A O 1
ATOM 607 N N . ARG A 1 79 ? -7.441 -3.007 34.091 1.00 96.00 79 ARG A N 1
ATOM 608 C CA . ARG A 1 79 ? -7.092 -1.741 34.756 1.00 96.00 79 ARG A CA 1
ATOM 609 C C . ARG A 1 79 ? -7.097 -0.564 33.784 1.00 96.00 79 ARG A C 1
ATOM 611 O O . ARG A 1 79 ? -7.516 0.522 34.180 1.00 96.00 79 ARG A O 1
ATOM 618 N N . ILE A 1 80 ? -6.693 -0.770 32.530 1.00 95.31 80 ILE A N 1
ATOM 619 C CA . ILE A 1 80 ? -6.828 0.245 31.476 1.00 95.31 80 ILE A CA 1
ATOM 620 C C . ILE A 1 80 ? -8.311 0.530 31.205 1.00 95.31 80 ILE A C 1
ATOM 622 O O . ILE A 1 80 ? -8.700 1.696 31.202 1.00 95.31 80 ILE A O 1
ATOM 626 N N . ALA A 1 81 ? -9.155 -0.498 31.072 1.00 97.31 81 ALA A N 1
ATOM 627 C CA . ALA A 1 81 ? -10.592 -0.314 30.857 1.00 97.31 81 ALA A CA 1
ATOM 628 C C . ALA A 1 81 ? -11.263 0.482 31.997 1.00 97.31 81 ALA A C 1
ATOM 630 O O . ALA A 1 81 ? -11.987 1.455 31.766 1.00 97.31 81 ALA A O 1
ATOM 631 N N . LEU A 1 82 ? -10.932 0.139 33.244 1.00 97.62 82 LEU A N 1
ATOM 632 C CA . LEU A 1 82 ? -11.356 0.858 34.450 1.00 97.62 82 LEU A CA 1
ATOM 633 C C . LEU A 1 82 ? -10.870 2.317 34.479 1.00 97.62 82 LEU A C 1
ATOM 635 O O . LEU A 1 82 ? -11.579 3.197 34.980 1.00 97.62 82 LEU A O 1
ATOM 639 N N . ALA A 1 83 ? -9.666 2.580 33.962 1.00 95.69 83 ALA A N 1
ATOM 640 C CA . ALA A 1 83 ? -9.089 3.921 33.863 1.00 95.69 83 ALA A CA 1
ATOM 641 C C . ALA A 1 83 ? -9.738 4.763 32.758 1.00 95.69 83 ALA A C 1
ATOM 643 O O . ALA A 1 83 ? -9.866 5.976 32.914 1.00 95.69 83 ALA A O 1
ATOM 644 N N . LYS A 1 84 ? -10.174 4.140 31.660 1.00 95.94 84 LYS A N 1
ATOM 645 C CA . LYS A 1 84 ? -10.914 4.827 30.594 1.00 95.94 84 LYS A CA 1
ATOM 646 C C . LYS A 1 84 ? -12.332 5.189 31.016 1.00 95.94 84 LYS A C 1
ATOM 648 O O . LYS A 1 84 ? -12.807 6.263 30.664 1.00 95.94 84 LYS A O 1
ATOM 653 N N . GLY A 1 85 ? -12.970 4.347 31.828 1.00 95.00 85 GLY A N 1
ATOM 654 C CA . GLY A 1 85 ? -14.253 4.696 32.430 1.00 95.00 85 GLY A CA 1
ATOM 655 C C . GLY A 1 85 ? -15.167 3.539 32.811 1.00 95.00 85 GLY A C 1
ATOM 656 O O . GLY A 1 85 ? -16.248 3.831 33.314 1.00 95.00 85 GLY A O 1
ATOM 657 N N . ALA A 1 86 ? -14.773 2.273 32.617 1.00 97.25 86 ALA A N 1
ATOM 658 C CA . ALA A 1 86 ? -15.554 1.138 33.118 1.00 97.25 86 ALA A CA 1
ATOM 659 C C . ALA A 1 86 ? -15.731 1.231 34.644 1.00 97.25 86 ALA A C 1
ATOM 661 O O . ALA A 1 86 ? -14.844 1.735 35.350 1.00 97.25 86 ALA A O 1
ATOM 662 N N . ASP A 1 87 ? -16.871 0.780 35.154 1.00 96.38 87 ASP A N 1
ATOM 663 C CA . ASP A 1 87 ? -17.246 0.962 36.559 1.00 96.38 87 ASP A CA 1
ATOM 664 C C . ASP A 1 87 ? -16.570 -0.087 37.446 1.00 96.38 87 ASP A C 1
ATOM 666 O O . ASP A 1 87 ? -15.912 0.244 38.439 1.00 96.38 87 ASP A O 1
ATOM 670 N N . ASP A 1 88 ? -16.637 -1.339 37.012 1.00 96.94 88 ASP A N 1
ATOM 671 C CA . ASP A 1 88 ? -16.060 -2.508 37.660 1.00 96.94 88 ASP A CA 1
ATOM 672 C C . ASP A 1 88 ? -15.607 -3.534 36.604 1.00 96.94 88 ASP A C 1
ATOM 674 O O . ASP A 1 88 ? -15.730 -3.330 35.389 1.00 96.94 88 ASP A O 1
ATOM 678 N N . SER A 1 89 ? -14.941 -4.595 37.062 1.00 97.94 89 SER A N 1
ATOM 679 C CA . SER A 1 89 ? -14.393 -5.602 36.159 1.00 97.94 89 SER A CA 1
ATOM 680 C C . SER A 1 89 ? -14.308 -6.996 36.763 1.00 97.94 89 SER A C 1
ATOM 682 O O . SER A 1 89 ? -14.176 -7.145 37.982 1.00 97.94 89 SER A O 1
ATOM 684 N N . THR A 1 90 ? -14.311 -8.008 35.895 1.00 98.12 90 THR A N 1
ATOM 685 C CA . THR A 1 90 ? -14.068 -9.409 36.254 1.00 98.12 90 THR A CA 1
ATOM 686 C C . THR A 1 90 ? -12.950 -10.001 35.403 1.00 98.12 90 THR A C 1
ATOM 688 O O . THR A 1 90 ? -12.963 -9.909 34.177 1.00 98.12 90 THR A O 1
ATOM 691 N N . LEU A 1 91 ? -11.992 -10.648 36.061 1.00 98.06 91 LEU A N 1
ATOM 692 C CA . LEU A 1 91 ? -11.012 -11.525 35.436 1.00 98.06 91 LEU A CA 1
ATOM 693 C C . LEU A 1 91 ? -11.407 -12.980 35.688 1.00 98.06 91 LEU A C 1
ATOM 695 O O . LEU A 1 91 ? -11.535 -13.383 36.844 1.00 98.06 91 LEU A O 1
ATOM 699 N N . ILE A 1 92 ? -11.541 -13.764 34.624 1.00 97.12 92 ILE A N 1
ATOM 700 C CA . ILE A 1 92 ? -11.678 -15.220 34.696 1.00 97.12 92 ILE A CA 1
ATOM 701 C C . ILE A 1 92 ? -10.313 -15.824 34.353 1.00 97.12 92 ILE A C 1
ATOM 703 O O . ILE A 1 92 ? -9.867 -15.764 33.207 1.00 97.12 92 ILE A O 1
ATOM 707 N N . GLU A 1 93 ? -9.626 -16.347 35.365 1.00 95.25 93 GLU A N 1
ATOM 708 C CA . GLU A 1 93 ? -8.258 -16.851 35.249 1.00 95.25 93 GLU A CA 1
ATOM 709 C C . GLU A 1 93 ? -8.240 -18.272 34.670 1.00 95.25 93 GLU A C 1
ATOM 711 O O . GLU A 1 93 ? -8.747 -19.207 35.290 1.00 95.25 93 GLU A O 1
ATOM 716 N N . THR A 1 94 ? -7.612 -18.434 33.502 1.00 92.62 94 THR A N 1
ATOM 717 C CA . THR A 1 94 ? -7.443 -19.725 32.796 1.00 92.62 94 THR A CA 1
ATOM 718 C C . THR A 1 94 ? -5.996 -20.227 32.817 1.00 92.62 94 THR A C 1
ATOM 720 O O . THR A 1 94 ? -5.667 -21.233 32.195 1.00 92.62 94 THR A O 1
ATOM 723 N N . GLY A 1 95 ? -5.108 -19.528 33.534 1.00 88.19 95 GLY A N 1
ATOM 724 C CA . GLY A 1 95 ? -3.666 -19.747 33.438 1.00 88.19 95 GLY A CA 1
ATOM 725 C C . GLY A 1 95 ? -3.133 -19.347 32.060 1.00 88.19 95 GLY A C 1
ATOM 726 O O . GLY A 1 95 ? -3.654 -18.426 31.436 1.00 88.19 95 GLY A O 1
ATOM 727 N N . ASP A 1 96 ? -2.097 -20.038 31.593 1.00 83.12 96 ASP A N 1
ATOM 728 C CA . ASP A 1 96 ? -1.507 -19.815 30.264 1.00 83.12 96 ASP A CA 1
ATOM 729 C C . ASP A 1 96 ? -2.166 -20.681 29.168 1.00 83.12 96 ASP A C 1
ATOM 731 O O . ASP A 1 96 ? -1.634 -20.799 28.067 1.00 83.12 96 ASP A O 1
ATOM 735 N N . VAL A 1 97 ? -3.314 -21.305 29.463 1.00 84.94 97 VAL A N 1
ATOM 736 C CA . VAL A 1 97 ? -4.063 -22.126 28.503 1.00 84.94 97 VAL A CA 1
ATOM 737 C C . VAL A 1 97 ? -4.810 -21.218 27.528 1.00 84.94 97 VAL A C 1
ATOM 739 O O . VAL A 1 97 ? -5.550 -20.324 27.952 1.00 84.94 97 VAL A O 1
ATOM 742 N N . GLU A 1 98 ? -4.630 -21.458 26.229 1.00 83.88 98 GLU A N 1
ATOM 743 C CA . GLU A 1 98 ? -5.430 -20.818 25.185 1.00 83.88 98 GLU A CA 1
ATOM 744 C C . GLU A 1 98 ? -6.860 -21.357 25.198 1.00 83.88 98 GLU A C 1
ATOM 746 O O . GLU A 1 98 ? -7.088 -22.563 25.291 1.00 83.88 98 GLU A O 1
ATOM 751 N N . VAL A 1 99 ? -7.819 -20.438 25.110 1.00 91.06 99 VAL A N 1
ATOM 752 C CA . VAL A 1 99 ? -9.245 -20.708 25.299 1.00 91.06 99 VAL A CA 1
ATOM 753 C C . VAL A 1 99 ? -9.977 -20.448 23.990 1.00 91.06 99 VAL A C 1
ATOM 755 O O . VAL A 1 99 ? -9.856 -19.371 23.406 1.00 91.06 99 VAL A O 1
ATOM 758 N N . GLU A 1 100 ? -10.777 -21.414 23.553 1.00 92.12 100 GLU A N 1
ATOM 759 C CA . GLU A 1 100 ? -11.511 -21.334 22.291 1.00 92.12 100 GLU A CA 1
ATOM 760 C C . GLU A 1 100 ? -12.685 -20.339 22.357 1.00 92.12 100 GLU A C 1
ATOM 762 O O . GLU A 1 100 ? -13.339 -20.222 23.403 1.00 92.12 100 GLU A O 1
ATOM 767 N N . PRO A 1 101 ? -13.063 -19.697 21.231 1.00 94.88 101 PRO A N 1
ATOM 768 C CA . PRO A 1 101 ? -14.194 -18.765 21.171 1.00 94.88 101 PRO A CA 1
ATOM 769 C C . PRO A 1 101 ? -15.498 -19.292 21.788 1.00 94.88 101 PRO A C 1
ATOM 771 O O . PRO A 1 101 ? -16.215 -18.547 22.458 1.00 94.88 101 PRO A O 1
ATOM 774 N N . LEU A 1 102 ? -15.796 -20.587 21.628 1.00 94.12 102 LEU A N 1
ATOM 775 C CA . LEU A 1 102 ? -16.990 -21.211 22.207 1.00 94.12 102 LEU A CA 1
ATOM 776 C C . LEU A 1 102 ? -16.943 -21.256 23.741 1.00 94.12 102 LEU A C 1
ATOM 778 O O . LEU A 1 102 ? -17.954 -21.014 24.404 1.00 94.12 102 LEU A O 1
ATOM 782 N N . GLN A 1 103 ? -15.786 -21.583 24.317 1.00 93.81 103 GLN A N 1
ATOM 783 C CA . GLN A 1 103 ? -15.593 -21.597 25.768 1.00 93.81 103 GLN A CA 1
ATOM 784 C C . GLN A 1 103 ? -15.655 -20.170 26.324 1.00 93.81 103 GLN A C 1
ATOM 786 O O . GLN A 1 103 ? -16.337 -19.931 27.322 1.00 93.81 103 GLN A O 1
ATOM 791 N N . VAL A 1 104 ? -15.024 -19.211 25.634 1.00 95.81 104 VAL A N 1
ATOM 792 C CA . VAL A 1 104 ? -15.109 -17.779 25.953 1.00 95.81 104 VAL A CA 1
ATOM 793 C C . VAL A 1 104 ? -16.570 -17.321 25.963 1.00 95.81 104 VAL A C 1
ATOM 795 O O . VAL A 1 104 ? -17.018 -16.736 26.947 1.00 95.81 104 VAL A O 1
ATOM 798 N N . ALA A 1 105 ? -17.354 -17.652 24.934 1.00 97.00 105 ALA A N 1
ATOM 799 C CA . ALA A 1 105 ? -18.770 -17.295 24.855 1.00 97.00 105 ALA A CA 1
ATOM 800 C C . ALA A 1 105 ? -19.609 -17.914 25.992 1.00 97.00 105 ALA A C 1
ATOM 802 O O . ALA A 1 105 ? -20.451 -17.234 26.579 1.00 97.00 105 ALA A O 1
ATOM 803 N N . LYS A 1 106 ? -19.358 -19.177 26.369 1.00 95.69 106 LYS A N 1
ATOM 804 C CA . LYS A 1 106 ? -20.026 -19.828 27.515 1.00 95.69 106 LYS A CA 1
ATOM 805 C C . LYS A 1 106 ? -19.701 -19.151 28.850 1.00 95.69 106 LYS A C 1
ATOM 807 O O . LYS A 1 106 ? -20.595 -18.979 29.678 1.00 95.69 106 LYS A O 1
ATOM 812 N N . MET A 1 107 ? -18.445 -18.754 29.048 1.00 96.19 107 MET A N 1
ATOM 813 C CA . MET A 1 107 ? -18.012 -18.027 30.242 1.00 96.19 107 MET A CA 1
ATOM 814 C C . MET A 1 107 ? -18.609 -16.617 30.290 1.00 96.19 107 MET A C 1
ATOM 816 O O . MET A 1 107 ? -19.153 -16.225 31.321 1.00 96.19 107 MET A O 1
ATOM 820 N N . ILE A 1 108 ? -18.607 -15.886 29.169 1.00 97.62 108 ILE A N 1
ATOM 821 C CA . ILE A 1 108 ? -19.257 -14.570 29.073 1.00 97.62 108 ILE A CA 1
ATOM 822 C C . ILE A 1 108 ? -20.754 -14.689 29.366 1.00 97.62 108 ILE A C 1
ATOM 824 O O . ILE A 1 108 ? -21.277 -13.871 30.115 1.00 97.62 108 ILE A O 1
ATOM 828 N N . LYS A 1 109 ? -21.438 -15.727 28.866 1.00 97.50 109 LYS A N 1
ATOM 829 C CA . LYS A 1 109 ? -22.852 -15.976 29.187 1.00 97.50 109 LYS A CA 1
ATOM 830 C C . LYS A 1 109 ? -23.100 -16.057 30.699 1.00 97.50 109 LYS A C 1
ATOM 832 O O . LYS A 1 109 ? -24.069 -15.477 31.174 1.00 97.50 109 LYS A O 1
ATOM 837 N N . LYS A 1 110 ? -22.238 -16.734 31.468 1.00 96.38 110 LYS A N 1
ATOM 838 C CA . LYS A 1 110 ? -22.380 -16.766 32.936 1.00 96.38 110 LYS A CA 1
ATOM 839 C C . LYS A 1 110 ? -22.243 -15.382 33.559 1.00 96.38 110 LYS A C 1
ATOM 841 O O . LYS A 1 110 ? -23.000 -15.061 34.463 1.00 96.38 110 LYS A O 1
ATOM 846 N N . VAL A 1 111 ? -21.331 -14.555 33.051 1.00 96.31 111 VAL A N 1
ATOM 847 C CA . VAL A 1 111 ? -21.160 -13.174 33.527 1.00 96.31 111 VAL A CA 1
ATOM 848 C C . VAL A 1 111 ? -22.357 -12.296 33.152 1.00 96.31 111 VAL A C 1
ATOM 850 O O . VAL A 1 111 ? -22.781 -11.483 33.968 1.00 96.31 111 VAL A O 1
ATOM 853 N N . VAL A 1 112 ? -22.946 -12.491 31.966 1.00 97.56 112 VAL A N 1
ATOM 854 C CA . VAL A 1 112 ? -24.218 -11.853 31.577 1.00 97.56 112 VAL A CA 1
ATOM 855 C C . VAL A 1 112 ? -25.320 -12.207 32.578 1.00 97.56 112 VAL A C 1
ATOM 857 O O . VAL A 1 112 ? -25.993 -11.306 33.078 1.00 97.56 112 VAL A O 1
ATOM 860 N N . ASP A 1 113 ? -25.460 -13.496 32.906 1.00 95.25 113 ASP A N 1
ATOM 861 C CA . ASP A 1 113 ? -26.455 -13.995 33.859 1.00 95.25 113 ASP A CA 1
ATOM 862 C C . ASP A 1 113 ? -26.190 -13.447 35.287 1.00 95.25 113 ASP A C 1
ATOM 864 O O . ASP A 1 113 ? -27.118 -12.987 35.950 1.00 95.25 113 ASP A O 1
ATOM 868 N N . GLU A 1 114 ? -24.939 -13.423 35.765 1.00 93.75 114 GLU A N 1
ATOM 869 C CA . GLU A 1 114 ? -24.569 -12.895 37.095 1.00 93.75 114 GLU A CA 1
ATOM 870 C C . GLU A 1 114 ? -24.808 -11.384 37.229 1.00 93.75 114 GLU A C 1
ATOM 872 O O . GLU A 1 114 ? -25.360 -10.929 38.232 1.00 93.75 114 GLU A O 1
ATOM 877 N N . ASN A 1 115 ? -24.417 -10.602 36.220 1.00 93.31 115 ASN A N 1
ATOM 878 C CA . ASN A 1 115 ? -24.512 -9.140 36.257 1.00 93.31 115 ASN A CA 1
ATOM 879 C C . ASN A 1 115 ? -25.881 -8.617 35.798 1.00 93.31 115 ASN A C 1
ATOM 881 O O . ASN A 1 115 ? -26.145 -7.414 35.892 1.00 93.31 115 ASN A O 1
ATOM 885 N N . GLN A 1 116 ? -26.756 -9.506 35.311 1.00 95.88 116 GLN A N 1
ATOM 886 C CA . GLN A 1 116 ? -28.038 -9.155 34.694 1.00 95.88 116 GLN A CA 1
ATOM 887 C C . GLN A 1 116 ? -27.842 -8.130 33.564 1.00 95.88 116 GLN A C 1
ATOM 889 O O . GLN A 1 116 ? -28.569 -7.139 33.463 1.00 95.88 116 GLN A O 1
ATOM 894 N N . SER A 1 117 ? -26.801 -8.329 32.753 1.00 97.38 117 SER A N 1
ATOM 895 C CA . SER A 1 117 ? -26.520 -7.467 31.607 1.00 97.38 117 SER A CA 1
ATOM 896 C C . SER A 1 117 ? -27.632 -7.608 30.570 1.00 97.38 117 SER A C 1
ATOM 898 O O . SER A 1 117 ? -28.146 -8.702 30.362 1.00 97.38 117 SER A O 1
ATOM 900 N N . ASN A 1 118 ? -28.000 -6.516 29.906 1.00 96.50 118 ASN A N 1
ATOM 901 C CA . ASN A 1 118 ? -28.991 -6.514 28.819 1.00 96.50 118 ASN A CA 1
ATOM 902 C C . ASN A 1 118 ? -28.411 -6.014 27.488 1.00 96.50 118 ASN A C 1
ATOM 904 O O . ASN A 1 118 ? -29.091 -6.045 26.468 1.00 96.50 118 ASN A O 1
ATOM 908 N N . LEU A 1 119 ? -27.150 -5.592 27.472 1.00 97.69 119 LEU A N 1
ATOM 909 C CA . LEU A 1 119 ? -26.427 -5.234 26.261 1.00 97.69 119 LEU A CA 1
ATOM 910 C C . LEU A 1 119 ? -24.995 -5.750 26.377 1.00 97.69 119 LEU A C 1
ATOM 912 O O . LEU A 1 119 ? -24.317 -5.472 27.365 1.00 97.69 119 LEU A O 1
ATOM 916 N N . VAL A 1 120 ? -24.528 -6.495 25.379 1.00 98.69 120 VAL A N 1
ATOM 917 C CA . VAL A 1 120 ? -23.114 -6.876 25.273 1.00 98.69 120 VAL A CA 1
ATOM 918 C C . VAL A 1 120 ? -22.515 -6.165 24.073 1.00 98.69 120 VAL A C 1
ATOM 920 O O . VAL A 1 120 ? -23.014 -6.332 22.964 1.00 98.69 120 VAL A O 1
ATOM 923 N N . ILE A 1 121 ? -21.442 -5.406 24.284 1.00 98.56 121 ILE A N 1
ATOM 924 C CA . ILE A 1 121 ? -20.672 -4.778 23.206 1.00 98.56 121 ILE A CA 1
ATOM 925 C C . ILE A 1 121 ? -19.260 -5.355 23.254 1.00 98.56 121 ILE A C 1
ATOM 927 O O . ILE A 1 121 ? -18.558 -5.208 24.252 1.00 98.56 121 ILE A O 1
ATOM 931 N N . LEU A 1 122 ? -18.838 -6.030 22.189 1.00 98.38 122 LEU A N 1
ATOM 932 C CA . LEU A 1 122 ? -17.504 -6.624 22.082 1.00 98.38 122 LEU A CA 1
ATOM 933 C C . LEU A 1 122 ? -16.846 -6.278 20.741 1.00 98.38 122 LEU A C 1
ATOM 935 O O . LEU A 1 122 ? -17.500 -5.786 19.830 1.00 98.38 122 LEU A O 1
ATOM 939 N N . GLY A 1 123 ? -15.548 -6.532 20.603 1.00 97.62 123 GLY A N 1
ATOM 940 C CA . GLY A 1 123 ? -14.872 -6.364 19.314 1.00 97.62 123 GLY A CA 1
ATOM 941 C C . GLY A 1 123 ? -15.329 -7.389 18.267 1.00 97.62 123 GLY A C 1
ATOM 942 O O . GLY A 1 123 ? -15.687 -8.507 18.645 1.00 97.62 123 GLY A O 1
ATOM 943 N N . LYS A 1 124 ? -15.286 -7.050 16.965 1.00 96.88 124 LYS A N 1
ATOM 944 C CA . LYS A 1 124 ? -15.616 -8.010 15.885 1.00 96.88 124 LYS A CA 1
ATOM 945 C C . LYS A 1 124 ? -14.729 -9.253 15.896 1.00 96.88 124 LYS A C 1
ATOM 947 O O . LYS A 1 124 ? -15.233 -10.368 15.839 1.00 96.88 124 LYS A O 1
ATOM 952 N N . GLN A 1 125 ? -13.422 -9.062 16.049 1.00 96.75 125 GLN A N 1
ATOM 953 C CA . GLN A 1 125 ? -12.428 -10.131 16.091 1.00 96.75 125 GLN A CA 1
ATOM 954 C C . GLN A 1 125 ? -11.317 -9.782 17.082 1.00 96.75 125 GLN A C 1
ATOM 956 O O . GLN A 1 125 ? -11.155 -8.621 17.478 1.00 96.75 125 GLN A O 1
ATOM 961 N N . ALA A 1 126 ? -10.556 -10.790 17.492 1.00 96.31 126 ALA A N 1
ATOM 962 C CA . ALA A 1 126 ? -9.296 -10.583 18.178 1.00 96.31 126 ALA A CA 1
ATOM 963 C C . ALA A 1 126 ? -8.151 -10.775 17.185 1.00 96.31 126 ALA A C 1
ATOM 965 O O . ALA A 1 126 ? -8.160 -11.731 16.426 1.00 96.31 126 ALA A O 1
ATOM 966 N N . ILE A 1 127 ? -7.182 -9.862 17.192 1.00 95.19 127 ILE A N 1
ATOM 967 C CA . ILE A 1 127 ? -6.090 -9.832 16.199 1.00 95.19 127 ILE A CA 1
ATOM 968 C C . ILE A 1 127 ? -5.074 -10.980 16.328 1.00 95.19 127 ILE A C 1
ATOM 970 O O . ILE A 1 127 ? -4.114 -11.040 15.570 1.00 95.19 127 ILE A O 1
ATOM 974 N N . ASP A 1 128 ? -5.208 -11.822 17.351 1.00 92.31 128 ASP A N 1
ATOM 975 C CA . ASP A 1 128 ? -4.348 -12.980 17.587 1.00 92.31 128 ASP A CA 1
ATOM 976 C C . ASP A 1 128 ? -4.926 -14.265 16.976 1.00 92.31 128 ASP A C 1
ATOM 978 O O . ASP A 1 128 ? -4.185 -15.011 16.344 1.00 92.31 128 ASP A O 1
ATOM 982 N N . ASP A 1 129 ? -6.230 -14.511 17.140 1.00 91.94 129 ASP A N 1
ATOM 983 C CA . ASP A 1 129 ? -6.926 -15.683 16.583 1.00 91.94 129 ASP A CA 1
ATOM 984 C C . ASP A 1 129 ? -7.685 -15.408 15.274 1.00 91.94 129 ASP A C 1
ATOM 986 O O . ASP A 1 129 ? -8.121 -16.357 14.620 1.00 91.94 129 ASP A O 1
ATOM 990 N N . ASP A 1 130 ? -7.894 -14.130 14.932 1.00 94.81 130 ASP A N 1
ATOM 991 C CA . ASP A 1 130 ? -8.642 -13.612 13.777 1.00 94.81 130 ASP A CA 1
ATOM 992 C C . ASP A 1 130 ? -9.960 -14.354 13.475 1.00 94.81 130 ASP A C 1
ATOM 994 O O . ASP A 1 130 ? -10.434 -14.417 12.341 1.00 94.81 130 ASP A O 1
ATOM 998 N N . SER A 1 131 ? -10.604 -14.906 14.506 1.00 93.56 131 SER A N 1
ATOM 999 C CA . SER A 1 131 ? -11.684 -15.877 14.305 1.00 93.56 131 SER A CA 1
ATOM 1000 C C . SER A 1 131 ? -13.035 -15.236 13.991 1.00 93.56 131 SER A C 1
ATOM 1002 O O . SER A 1 131 ? -13.886 -15.882 13.387 1.00 93.56 131 SER A O 1
ATOM 1004 N N . ASN A 1 132 ? -13.267 -13.996 14.440 1.00 97.44 132 ASN A N 1
ATOM 1005 C CA . ASN A 1 132 ? -14.549 -13.282 14.336 1.00 97.44 132 ASN A CA 1
ATOM 1006 C C . ASN A 1 132 ? -15.769 -14.156 14.732 1.00 97.44 132 ASN A C 1
ATOM 1008 O O . ASN A 1 132 ? -16.751 -14.220 13.999 1.00 97.44 132 ASN A O 1
ATOM 1012 N N . GLN A 1 133 ? -15.715 -14.868 15.865 1.00 97.06 133 GLN A N 1
ATOM 1013 C CA . GLN A 1 133 ? -16.728 -15.879 16.239 1.00 97.06 133 GLN A CA 1
ATOM 1014 C C . GLN A 1 133 ? -17.411 -15.643 17.592 1.00 97.06 133 GLN A C 1
ATOM 1016 O O . GLN A 1 133 ? -18.604 -15.916 17.739 1.00 97.06 133 GLN A O 1
ATOM 1021 N N . THR A 1 134 ? -16.671 -15.154 18.593 1.00 97.94 134 THR A N 1
ATOM 1022 C CA . THR A 1 134 ? -17.120 -15.108 19.996 1.00 97.94 134 THR A CA 1
ATOM 1023 C C . THR A 1 134 ? -18.451 -14.377 20.176 1.00 97.94 134 THR A C 1
ATOM 1025 O O . THR A 1 134 ? -19.311 -14.849 20.919 1.00 97.94 134 THR A O 1
ATOM 1028 N N . GLY A 1 135 ? -18.653 -13.250 19.484 1.00 97.88 135 GLY A N 1
ATOM 1029 C CA . GLY A 1 135 ? -19.880 -12.454 19.597 1.00 97.88 135 GLY A CA 1
ATOM 1030 C C . GLY A 1 135 ? -21.107 -13.180 19.065 1.00 97.88 135 GLY A C 1
ATOM 1031 O O . GLY A 1 135 ? -22.133 -13.249 19.741 1.00 97.88 135 GLY A O 1
ATOM 1032 N N . GLN A 1 136 ? -20.991 -13.784 17.884 1.00 98.06 136 GLN A N 1
ATOM 1033 C CA . GLN A 1 136 ? -22.094 -14.511 17.259 1.00 98.06 136 GLN A CA 1
ATOM 1034 C C . GLN A 1 136 ? -22.422 -15.802 18.020 1.00 98.06 136 GLN A C 1
ATOM 1036 O O . GLN A 1 136 ? -23.596 -16.126 18.201 1.00 98.06 136 GLN A O 1
ATOM 1041 N N . MET A 1 137 ? -21.402 -16.508 18.527 1.00 98.25 137 MET A N 1
ATOM 1042 C CA . MET A 1 137 ? -21.594 -17.675 19.396 1.00 98.25 137 MET A CA 1
ATOM 1043 C C . MET A 1 137 ? -22.314 -17.294 20.692 1.00 98.25 137 MET A C 1
ATOM 1045 O O . MET A 1 137 ? -23.249 -17.983 21.098 1.00 98.25 137 MET A O 1
ATOM 1049 N N . LEU A 1 138 ? -21.922 -16.182 21.322 1.00 98.50 138 LEU A N 1
ATOM 1050 C CA . LEU A 1 138 ? -22.580 -15.669 22.523 1.00 98.50 138 LEU A CA 1
ATOM 1051 C C . LEU A 1 138 ? -24.050 -15.329 22.258 1.00 98.50 138 LEU A C 1
ATOM 1053 O O . LEU A 1 138 ? -24.910 -15.740 23.035 1.00 98.50 138 LEU A O 1
ATOM 1057 N N . ALA A 1 139 ? -24.345 -14.636 21.155 1.00 98.38 139 ALA A N 1
ATOM 1058 C CA . ALA A 1 139 ? -25.714 -14.311 20.765 1.00 98.38 139 ALA A CA 1
ATOM 1059 C C . ALA A 1 139 ? -26.571 -15.572 20.578 1.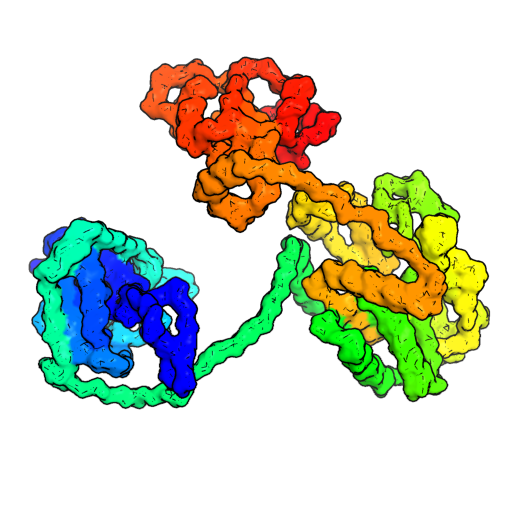00 98.38 139 ALA A C 1
ATOM 1061 O O . ALA A 1 139 ? -27.686 -15.639 21.094 1.00 98.38 139 ALA A O 1
ATOM 1062 N N . GLY A 1 140 ? -26.028 -16.606 19.924 1.00 98.25 140 GLY A N 1
ATOM 1063 C CA . GLY A 1 140 ? -26.694 -17.903 19.782 1.00 98.25 140 GLY A CA 1
ATOM 1064 C C . GLY A 1 140 ? -26.942 -18.607 21.122 1.00 98.25 140 GLY A C 1
ATOM 1065 O O . GLY A 1 140 ? -28.038 -19.106 21.358 1.00 98.25 140 GLY A O 1
ATOM 1066 N N . LEU A 1 141 ? -25.961 -18.603 22.032 1.00 98.06 141 LEU A N 1
ATOM 1067 C CA . LEU A 1 141 ? -26.082 -19.215 23.366 1.00 98.06 141 LEU A CA 1
ATOM 1068 C C . LEU A 1 141 ? -27.073 -18.486 24.285 1.00 98.06 141 LEU A C 1
ATOM 1070 O O . LEU A 1 141 ? -27.683 -19.116 25.151 1.00 98.06 141 LEU A O 1
ATOM 1074 N N . LEU A 1 142 ? -27.198 -17.167 24.134 1.00 97.94 142 LEU A N 1
ATOM 1075 C CA . LEU A 1 142 ? -28.168 -16.340 24.856 1.00 97.94 142 LEU A CA 1
ATOM 1076 C C . LEU A 1 142 ? -29.552 -16.338 24.192 1.00 97.94 142 LEU A C 1
ATOM 1078 O O . LEU A 1 142 ? -30.522 -15.928 24.826 1.00 97.94 142 LEU A O 1
ATOM 1082 N N . ASN A 1 143 ? -29.646 -16.799 22.941 1.00 97.75 143 ASN A N 1
ATOM 1083 C CA . ASN A 1 143 ? -30.808 -16.618 22.074 1.00 97.75 143 ASN A CA 1
ATOM 1084 C C . ASN A 1 143 ? -31.202 -15.131 21.941 1.00 97.75 143 ASN A C 1
ATOM 1086 O O . ASN A 1 143 ? -32.370 -14.763 22.077 1.00 97.75 143 ASN A O 1
ATOM 1090 N N . TRP A 1 144 ? -30.204 -14.264 21.739 1.00 98.12 144 TRP A N 1
ATOM 1091 C CA . TRP A 1 144 ? -30.376 -12.816 21.596 1.00 98.12 144 TRP A CA 1
ATOM 1092 C C . TRP A 1 144 ? -30.179 -12.364 20.144 1.00 98.12 144 TRP A C 1
ATOM 1094 O O . TRP A 1 144 ? -29.381 -12.965 19.416 1.00 98.12 144 TRP A O 1
ATOM 1104 N N . PRO A 1 145 ? -30.850 -11.279 19.712 1.00 97.88 145 PRO A N 1
ATOM 1105 C CA . PRO A 1 145 ? -30.514 -10.611 18.463 1.00 97.88 145 PRO A CA 1
ATOM 1106 C C . PRO A 1 145 ? -29.062 -10.116 18.477 1.00 97.88 145 PRO A C 1
ATOM 1108 O O . PRO A 1 145 ? -28.515 -9.748 19.522 1.00 97.88 145 PRO A O 1
ATOM 1111 N N . GLN A 1 146 ? -28.451 -10.080 17.294 1.00 97.88 146 GLN A N 1
ATOM 1112 C CA . GLN A 1 146 ? -27.082 -9.612 17.108 1.00 97.88 146 GLN A CA 1
ATOM 1113 C C . GLN A 1 146 ? -26.973 -8.575 15.993 1.00 97.88 146 GLN A C 1
ATOM 1115 O O . GLN A 1 146 ? -27.691 -8.652 14.998 1.00 97.88 146 GLN A O 1
ATOM 1120 N N . ALA A 1 147 ? -26.023 -7.657 16.138 1.00 97.62 147 ALA A N 1
ATOM 1121 C CA . ALA A 1 147 ? -25.587 -6.756 15.079 1.00 97.62 147 ALA A CA 1
ATOM 1122 C C . ALA A 1 147 ? -24.054 -6.772 15.009 1.00 97.62 147 ALA A C 1
ATOM 1124 O O . ALA A 1 147 ? -23.379 -6.270 15.908 1.00 97.62 147 ALA A O 1
ATOM 1125 N N . THR A 1 148 ? -23.498 -7.400 13.969 1.00 97.75 148 THR A N 1
ATOM 1126 C CA . THR A 1 148 ? -22.038 -7.491 13.798 1.00 97.75 148 THR A CA 1
ATOM 1127 C C . THR A 1 148 ? -21.474 -6.331 12.980 1.00 97.75 148 THR A C 1
ATOM 1129 O O . THR A 1 148 ? -22.221 -5.694 12.250 1.00 97.75 148 THR A O 1
ATOM 1132 N N . ASN A 1 149 ? -20.168 -6.075 13.058 1.00 96.69 149 ASN A N 1
ATOM 1133 C CA . ASN A 1 149 ? -19.481 -5.011 12.308 1.00 96.69 149 ASN A CA 1
ATOM 1134 C C . ASN A 1 149 ? -20.129 -3.618 12.446 1.00 96.69 149 ASN A C 1
ATOM 1136 O O . ASN A 1 149 ? -20.268 -2.896 11.464 1.00 96.69 149 ASN A O 1
ATOM 1140 N N . ALA A 1 150 ? -20.574 -3.254 13.648 1.00 98.06 150 ALA A N 1
ATOM 1141 C CA . ALA A 1 150 ? -21.254 -1.988 13.892 1.00 98.06 150 ALA A CA 1
ATOM 1142 C C . ALA A 1 150 ? -20.326 -0.786 13.644 1.00 98.06 150 ALA A C 1
ATOM 1144 O O . ALA A 1 150 ? -19.235 -0.747 14.216 1.00 98.06 150 ALA A O 1
ATOM 1145 N N . SER A 1 151 ? -20.795 0.186 12.857 1.00 96.56 151 SER A N 1
ATOM 1146 C CA . SER A 1 151 ? -20.172 1.494 12.602 1.00 96.56 151 SER A CA 1
ATOM 1147 C C . SER A 1 151 ? -20.980 2.675 13.151 1.00 96.56 151 SER A C 1
ATOM 1149 O O . SER A 1 151 ? -20.438 3.765 13.301 1.00 96.56 151 SER A O 1
ATOM 1151 N N . ASN A 1 152 ? -22.240 2.466 13.552 1.00 97.38 152 ASN A N 1
ATOM 1152 C CA . ASN A 1 152 ? -22.997 3.411 14.380 1.00 97.38 152 ASN A CA 1
ATOM 1153 C C . ASN A 1 152 ? -23.978 2.662 15.293 1.00 97.38 152 ASN A C 1
ATOM 1155 O O . ASN A 1 152 ? -24.554 1.652 14.884 1.00 97.38 152 ASN A O 1
ATOM 1159 N N . VAL A 1 153 ? -24.195 3.163 16.512 1.00 96.75 153 VAL A N 1
ATOM 1160 C CA . VAL A 1 153 ? -25.142 2.596 17.484 1.00 96.75 153 VAL A CA 1
ATOM 1161 C C . VAL A 1 153 ? -26.003 3.706 18.087 1.00 96.75 153 VAL A C 1
ATOM 1163 O O . VAL A 1 153 ? -25.509 4.653 18.701 1.00 96.75 153 VAL A O 1
ATOM 1166 N N . GLU A 1 154 ? -27.320 3.557 17.966 1.00 95.12 154 GLU A N 1
ATOM 1167 C CA . GLU A 1 154 ? -28.308 4.436 18.587 1.00 95.12 154 GLU A CA 1
ATOM 1168 C C . GLU A 1 154 ? -29.312 3.628 19.406 1.00 95.12 154 GLU A C 1
ATOM 1170 O O . GLU A 1 154 ? -29.973 2.724 18.900 1.00 95.12 154 GLU A O 1
ATOM 1175 N N . VAL A 1 155 ? -29.485 3.998 20.674 1.00 93.62 155 VAL A N 1
ATOM 1176 C CA . VAL A 1 155 ? -30.472 3.377 21.565 1.00 93.62 155 VAL A CA 1
ATOM 1177 C C . VAL A 1 155 ? -31.642 4.339 21.764 1.00 93.62 155 VAL A C 1
ATOM 1179 O O . VAL A 1 155 ? -31.458 5.463 22.232 1.00 93.62 155 VAL A O 1
ATOM 1182 N N . LYS A 1 156 ? -32.852 3.901 21.408 1.00 90.38 156 LYS A N 1
ATOM 1183 C CA . LYS A 1 156 ? -34.105 4.665 21.512 1.00 90.38 156 LYS A CA 1
ATOM 1184 C C . LYS A 1 156 ? -35.128 3.851 22.305 1.00 90.38 156 LYS A C 1
ATOM 1186 O O . LYS A 1 156 ? -35.860 3.029 21.756 1.00 90.38 156 LYS A O 1
ATOM 1191 N N . GLY A 1 157 ? -35.186 4.091 23.615 1.00 86.12 157 GLY A N 1
ATOM 1192 C CA . GLY A 1 157 ? -36.008 3.289 24.525 1.00 86.12 157 GLY A CA 1
ATOM 1193 C C . GLY A 1 157 ? -35.480 1.856 24.611 1.00 86.12 157 GLY A C 1
ATOM 1194 O O . GLY A 1 157 ? -34.299 1.658 24.874 1.00 86.12 157 GLY A O 1
ATOM 1195 N N . ASP A 1 158 ? -36.340 0.870 24.341 1.00 87.12 158 ASP A N 1
ATOM 1196 C CA . ASP A 1 158 ? -35.952 -0.549 24.309 1.00 87.12 158 ASP A CA 1
ATOM 1197 C C . ASP A 1 158 ? -35.513 -1.029 22.907 1.00 87.12 158 ASP A C 1
ATOM 1199 O O . ASP A 1 158 ? -35.241 -2.217 22.715 1.00 87.12 158 ASP A O 1
ATOM 1203 N N . GLU A 1 159 ? -35.469 -0.135 21.913 1.00 93.56 159 GLU A N 1
ATOM 1204 C CA . GLU A 1 159 ? -35.019 -0.435 20.552 1.00 93.56 159 GLU A CA 1
ATOM 1205 C C . GLU A 1 159 ? -33.603 0.089 20.314 1.00 93.56 159 GLU A C 1
ATOM 1207 O O . GLU A 1 159 ? -33.258 1.206 20.702 1.00 93.56 159 GLU A O 1
ATOM 1212 N N . VAL A 1 160 ? -32.796 -0.704 19.620 1.00 95.88 160 VAL A N 1
ATOM 1213 C CA . VAL A 1 160 ? -31.436 -0.354 19.226 1.00 95.88 160 VAL A CA 1
ATOM 1214 C C . VAL A 1 160 ? -31.340 -0.394 17.708 1.00 95.88 160 VAL A C 1
ATOM 1216 O O . VAL A 1 160 ? -31.713 -1.383 17.071 1.00 95.88 160 VAL A O 1
ATOM 1219 N N . TYR A 1 161 ? -30.850 0.704 17.149 1.00 97.50 161 TYR A N 1
ATOM 1220 C CA . TYR A 1 161 ? -30.576 0.894 15.735 1.00 97.50 161 TYR A CA 1
ATOM 1221 C C . TYR A 1 161 ? -29.065 0.799 15.553 1.00 97.50 161 TYR A C 1
ATOM 1223 O O . TYR A 1 161 ? -28.314 1.511 16.222 1.00 97.50 161 TYR A O 1
ATOM 1231 N N . VAL A 1 162 ? -28.619 -0.108 14.690 1.00 97.88 162 VAL A N 1
ATOM 1232 C CA . VAL A 1 162 ? -27.196 -0.346 14.443 1.00 97.88 162 VAL A CA 1
ATOM 1233 C C . VAL A 1 162 ? -26.934 -0.281 12.950 1.00 97.88 162 VAL A C 1
ATOM 1235 O O . VAL A 1 162 ? -27.466 -1.100 12.200 1.00 97.88 162 VAL A O 1
ATOM 1238 N N . THR A 1 163 ? -26.091 0.660 12.538 1.00 97.88 163 THR A N 1
ATOM 1239 C CA . THR A 1 163 ? -25.510 0.667 11.193 1.00 97.88 163 THR A CA 1
ATOM 1240 C C . THR A 1 163 ? -24.317 -0.275 11.186 1.00 97.88 163 THR A C 1
ATOM 1242 O O . THR A 1 163 ? -23.486 -0.229 12.097 1.00 97.88 163 THR A O 1
ATOM 1245 N N . ARG A 1 164 ? -24.259 -1.168 10.201 1.00 96.31 164 ARG A N 1
ATOM 1246 C CA . ARG A 1 164 ? -23.247 -2.215 10.073 1.00 96.31 164 ARG A CA 1
ATOM 1247 C C . ARG A 1 164 ? -22.517 -2.077 8.753 1.00 96.31 164 ARG A C 1
ATOM 1249 O O . ARG A 1 164 ? -23.153 -1.882 7.722 1.00 96.31 164 ARG A O 1
ATOM 1256 N N . GLU A 1 165 ? -21.216 -2.310 8.791 1.00 94.06 165 GLU A N 1
ATOM 1257 C CA . GLU A 1 165 ? -20.393 -2.449 7.596 1.00 94.06 165 GLU A CA 1
ATOM 1258 C C . GLU A 1 165 ? -20.600 -3.831 6.964 1.00 94.06 165 GLU A C 1
ATOM 1260 O O . GLU A 1 165 ? -20.437 -4.876 7.614 1.00 94.06 165 GLU A O 1
ATOM 1265 N N . VAL A 1 166 ? -20.932 -3.823 5.678 1.00 94.12 166 VAL A N 1
ATOM 1266 C CA . VAL A 1 166 ? -21.037 -4.996 4.806 1.00 94.12 166 VAL A CA 1
ATOM 1267 C C . VAL A 1 166 ? -20.182 -4.772 3.557 1.00 94.12 166 VAL A C 1
ATOM 1269 O O . VAL A 1 166 ? -19.779 -3.651 3.264 1.00 94.12 166 VAL A O 1
ATOM 1272 N N . ASP A 1 167 ? -19.908 -5.824 2.787 1.00 88.12 167 ASP A N 1
ATOM 1273 C CA . ASP A 1 167 ? -18.956 -5.750 1.665 1.00 88.12 167 ASP A CA 1
ATOM 1274 C C . ASP A 1 167 ? -19.290 -4.658 0.628 1.00 88.12 167 ASP A C 1
ATOM 1276 O O . ASP A 1 167 ? -18.392 -4.083 0.018 1.00 88.12 167 ASP A O 1
ATOM 1280 N N . GLY A 1 168 ? -20.580 -4.361 0.431 1.00 90.12 168 GLY A N 1
ATOM 1281 C CA . GLY A 1 168 ? -21.067 -3.370 -0.533 1.00 90.12 168 GLY A CA 1
ATOM 1282 C C . GLY A 1 168 ? -21.385 -1.982 0.035 1.00 90.12 168 GLY A C 1
ATOM 1283 O O . GLY A 1 168 ? -21.901 -1.154 -0.714 1.00 90.12 168 GLY A O 1
ATOM 1284 N N . GLY A 1 169 ? -21.141 -1.725 1.325 1.00 92.06 169 GLY A N 1
ATOM 1285 C CA . GLY A 1 169 ? -21.503 -0.466 1.987 1.00 92.06 169 GLY A CA 1
ATOM 1286 C C . GLY A 1 169 ? -22.051 -0.681 3.397 1.00 92.06 169 GLY A C 1
ATOM 1287 O O . GLY A 1 169 ? -21.444 -1.376 4.206 1.00 92.06 169 GLY A O 1
ATOM 1288 N N . GLU A 1 170 ? -23.213 -0.097 3.685 1.00 94.81 170 GLU A N 1
ATOM 1289 C CA . GLU A 1 170 ? -23.815 -0.096 5.020 1.00 94.81 170 GLU A CA 1
ATOM 1290 C C . GLU A 1 170 ? -25.221 -0.712 5.015 1.00 94.81 170 GLU A C 1
ATOM 1292 O O . GLU A 1 170 ? -25.990 -0.537 4.068 1.00 94.81 170 GLU A O 1
ATOM 1297 N N . ASP A 1 171 ? -25.570 -1.407 6.097 1.00 93.94 171 ASP A N 1
ATOM 1298 C CA . ASP A 1 171 ? -26.924 -1.901 6.371 1.00 93.94 171 ASP A CA 1
ATOM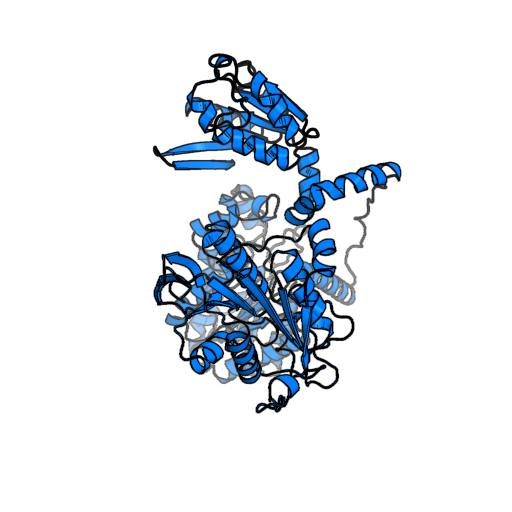 1299 C C . ASP A 1 171 ? -27.380 -1.438 7.761 1.00 93.94 171 ASP A C 1
ATOM 1301 O O . ASP A 1 171 ? -26.594 -1.432 8.711 1.00 93.94 171 ASP A O 1
ATOM 1305 N N . ILE A 1 172 ? -28.650 -1.055 7.901 1.00 96.50 172 ILE A N 1
ATOM 1306 C CA . ILE A 1 172 ? -29.207 -0.551 9.162 1.00 96.50 172 ILE A CA 1
ATOM 1307 C C . ILE A 1 172 ? -30.150 -1.599 9.736 1.00 96.50 172 ILE A C 1
ATOM 1309 O O . ILE A 1 172 ? -31.263 -1.808 9.251 1.00 96.50 172 ILE A O 1
ATOM 1313 N N . LEU A 1 173 ? -29.728 -2.213 10.838 1.00 96.12 173 LEU A N 1
ATOM 1314 C CA . LEU A 1 173 ? -30.553 -3.147 11.586 1.00 96.12 173 LEU A CA 1
ATOM 1315 C C . LEU A 1 173 ? -31.257 -2.468 12.749 1.00 96.12 173 LEU A C 1
ATOM 1317 O O . LEU A 1 173 ? -30.744 -1.550 13.389 1.00 96.12 173 LEU A O 1
ATOM 1321 N N . LYS A 1 174 ? -32.430 -3.006 13.065 1.00 96.94 174 LYS A N 1
ATOM 1322 C CA . LYS A 1 174 ? -33.215 -2.640 14.234 1.00 96.94 174 LYS A CA 1
ATOM 1323 C C . LYS A 1 174 ? -33.534 -3.894 15.039 1.00 96.94 174 LYS A C 1
ATOM 1325 O O . LYS A 1 174 ? -34.110 -4.842 14.506 1.00 96.94 174 LYS A O 1
ATOM 1330 N N . ALA A 1 175 ? -33.215 -3.875 16.327 1.00 95.69 175 ALA A N 1
ATOM 1331 C CA . ALA A 1 175 ? -33.534 -4.952 17.260 1.00 95.69 175 ALA A CA 1
ATOM 1332 C C . ALA A 1 175 ? -33.995 -4.396 18.613 1.00 95.69 175 ALA A C 1
ATOM 1334 O O . ALA A 1 175 ? -33.817 -3.216 18.905 1.00 95.69 175 ALA A O 1
ATOM 1335 N N . LYS A 1 176 ? -34.607 -5.244 19.440 1.00 95.38 176 LYS A N 1
ATOM 1336 C CA . LYS A 1 176 ? -34.938 -4.904 20.830 1.00 95.38 176 LYS A CA 1
ATOM 1337 C C . LYS A 1 176 ? -33.855 -5.406 21.775 1.00 95.38 176 LYS A C 1
ATOM 1339 O O . LYS A 1 176 ? -33.202 -6.403 21.477 1.00 95.38 176 LYS A O 1
ATOM 1344 N N . LEU A 1 177 ? -33.718 -4.749 22.923 1.00 94.94 177 LEU A N 1
ATOM 1345 C CA . LEU A 1 177 ? -32.960 -5.292 24.048 1.00 94.94 177 LEU A CA 1
ATOM 1346 C C . LEU A 1 177 ? -33.639 -6.573 24.589 1.00 94.94 177 LEU A C 1
ATOM 1348 O O . LEU A 1 177 ? -34.872 -6.656 24.583 1.00 94.94 177 LEU A O 1
ATOM 1352 N N . PRO A 1 178 ? -32.870 -7.550 25.098 1.00 96.75 178 PRO A N 1
ATOM 1353 C CA . PRO A 1 178 ? -31.412 -7.555 25.170 1.00 96.75 178 PRO A CA 1
ATOM 1354 C C . PRO A 1 178 ? -30.741 -7.941 23.840 1.00 96.75 178 PRO A C 1
ATOM 1356 O O . PRO A 1 178 ? -31.345 -8.634 23.028 1.00 96.75 178 PRO A O 1
ATOM 1359 N N . MET A 1 179 ? -29.499 -7.503 23.600 1.00 97.62 179 MET A N 1
ATOM 1360 C CA . MET A 1 179 ? -28.798 -7.784 22.335 1.00 97.62 179 MET A CA 1
ATOM 1361 C C . MET A 1 179 ? -27.271 -7.863 22.459 1.00 97.62 179 MET A C 1
ATOM 1363 O O . MET A 1 179 ? -26.682 -7.397 23.438 1.00 97.62 179 MET A O 1
ATOM 1367 N N . VAL A 1 180 ? -26.630 -8.416 21.426 1.00 98.69 180 VAL A N 1
ATOM 1368 C CA . VAL A 1 180 ? -25.168 -8.469 21.276 1.00 98.69 180 VAL A CA 1
ATOM 1369 C C . VAL A 1 180 ? -24.724 -7.614 20.085 1.00 98.69 180 VAL A C 1
ATOM 1371 O O . VAL A 1 180 ? -25.229 -7.770 18.975 1.00 98.69 180 VAL A O 1
ATOM 1374 N N . ILE A 1 181 ? -23.754 -6.729 20.292 1.00 98.62 181 ILE A N 1
ATOM 1375 C CA . ILE A 1 181 ? -23.151 -5.888 19.253 1.00 98.62 181 ILE A CA 1
ATOM 1376 C C . ILE A 1 181 ? -21.669 -6.233 19.137 1.00 98.62 181 ILE A C 1
ATOM 1378 O O . ILE A 1 181 ? -20.971 -6.315 20.151 1.00 98.62 181 ILE A O 1
ATOM 1382 N N . THR A 1 182 ? -21.175 -6.398 17.909 1.00 98.50 182 THR A N 1
ATOM 1383 C CA . THR A 1 182 ? -19.730 -6.463 17.656 1.00 98.50 182 THR A CA 1
ATOM 1384 C C . THR A 1 182 ? -19.262 -5.235 16.883 1.00 98.50 182 THR A C 1
ATOM 1386 O O . THR A 1 182 ? -19.864 -4.912 15.862 1.00 98.50 182 THR A O 1
ATOM 1389 N N . THR A 1 183 ? -18.188 -4.583 17.313 1.00 97.62 183 THR A N 1
ATOM 1390 C CA . THR A 1 183 ? -17.756 -3.283 16.774 1.00 97.62 183 THR A CA 1
ATOM 1391 C C . THR A 1 183 ? -16.751 -3.394 15.627 1.00 97.62 183 THR A C 1
ATOM 1393 O O . THR A 1 183 ? -15.833 -4.220 15.671 1.00 97.62 183 THR A O 1
ATOM 1396 N N . ASP A 1 184 ? -16.912 -2.543 14.610 1.00 95.69 184 ASP A N 1
ATOM 1397 C CA . ASP A 1 184 ? -15.907 -2.309 13.567 1.00 95.69 184 ASP A CA 1
ATOM 1398 C C . ASP A 1 184 ? -14.952 -1.155 13.939 1.00 95.69 184 ASP A C 1
ATOM 1400 O O . ASP A 1 184 ? -15.239 -0.370 14.843 1.00 95.69 184 ASP A O 1
ATOM 1404 N N . LEU A 1 185 ? -13.812 -1.044 13.242 1.00 91.56 185 LEU A N 1
ATOM 1405 C CA . LEU A 1 185 ? -12.846 0.046 13.422 1.00 91.56 185 LEU A CA 1
ATOM 1406 C C . LEU A 1 185 ? -13.451 1.436 13.187 1.00 91.56 185 LEU A C 1
ATOM 1408 O O . LEU A 1 185 ? -12.980 2.402 13.779 1.00 91.56 185 LEU A O 1
ATOM 1412 N N . ARG A 1 186 ? -14.473 1.545 12.331 1.00 92.38 186 ARG A N 1
ATOM 1413 C CA . ARG A 1 186 ? -15.086 2.828 11.941 1.00 92.38 186 ARG A CA 1
ATOM 1414 C C . ARG A 1 186 ? -16.031 3.422 12.987 1.00 92.38 186 ARG A C 1
ATOM 1416 O O . ARG A 1 186 ? -16.393 4.585 12.864 1.00 92.38 186 ARG A O 1
ATOM 1423 N N . LEU A 1 187 ? -16.422 2.651 14.005 1.00 96.25 187 LEU A N 1
ATOM 1424 C CA . LEU A 1 187 ? -17.443 3.065 14.972 1.00 96.25 187 LEU A CA 1
ATOM 1425 C C . LEU A 1 187 ? -17.048 4.306 15.778 1.00 96.25 187 LEU A C 1
ATOM 1427 O O . LEU A 1 187 ? -17.866 5.196 16.008 1.00 96.25 187 LEU A O 1
ATOM 1431 N N . ASN A 1 188 ? -15.805 4.349 16.262 1.00 97.25 188 ASN A N 1
ATOM 1432 C CA . ASN A 1 188 ? -15.301 5.451 17.071 1.00 97.25 188 ASN A CA 1
ATOM 1433 C C . ASN A 1 188 ? -13.769 5.438 17.179 1.00 97.25 188 ASN A C 1
ATOM 1435 O O . ASN A 1 188 ? -13.094 4.502 16.758 1.00 97.25 188 ASN A O 1
ATOM 1439 N N . GLU A 1 189 ? -13.236 6.486 17.808 1.00 94.94 189 GLU A N 1
ATOM 1440 C CA . GLU A 1 189 ? -11.836 6.582 18.211 1.00 94.94 189 GLU A CA 1
ATOM 1441 C C . GLU A 1 189 ? -11.732 6.458 19.741 1.00 94.94 189 GLU A C 1
ATOM 1443 O O . GLU A 1 189 ? -12.265 7.322 20.456 1.00 94.94 189 GLU A O 1
ATOM 1448 N N . PRO A 1 190 ? -11.067 5.410 20.269 1.00 93.69 190 PRO A N 1
ATOM 1449 C CA . PRO A 1 190 ? -10.937 5.205 21.706 1.00 93.69 190 PRO A CA 1
ATOM 1450 C C . PRO A 1 190 ? -10.136 6.309 22.394 1.00 93.69 190 PRO A C 1
ATOM 1452 O O . PRO A 1 190 ? -9.007 6.619 22.009 1.00 93.69 190 PRO A O 1
ATOM 1455 N N . ARG A 1 191 ? -10.662 6.845 23.499 1.00 93.50 191 ARG A N 1
ATOM 1456 C CA . ARG A 1 191 ? -9.940 7.848 24.295 1.00 93.50 191 ARG A CA 1
ATOM 1457 C C . ARG A 1 191 ? -8.714 7.274 25.003 1.00 93.50 191 ARG A C 1
ATOM 1459 O O . ARG A 1 191 ? -8.664 6.095 25.370 1.00 93.50 191 ARG A O 1
ATOM 1466 N N . TYR A 1 192 ? -7.759 8.145 25.317 1.00 90.94 192 TYR A N 1
ATOM 1467 C CA . TYR A 1 192 ? -6.662 7.822 26.227 1.00 90.94 192 TYR A CA 1
ATOM 1468 C C . TYR A 1 192 ? -7.092 7.949 27.693 1.00 90.94 192 TYR A C 1
ATOM 1470 O O . TYR A 1 192 ? -7.843 8.847 28.072 1.00 90.94 192 TYR A O 1
ATOM 1478 N N . ALA A 1 193 ? -6.575 7.065 28.548 1.00 86.44 193 ALA A N 1
ATOM 1479 C CA . ALA A 1 193 ? -6.750 7.195 29.989 1.00 86.44 193 ALA A CA 1
ATOM 1480 C C . ALA A 1 193 ? -5.758 8.226 30.551 1.00 86.44 193 ALA A C 1
ATOM 1482 O O . ALA A 1 193 ? -4.547 8.089 30.377 1.00 86.44 193 ALA A O 1
ATOM 1483 N N . SER A 1 194 ? -6.254 9.237 31.268 1.00 85.31 194 SER A N 1
ATOM 1484 C CA . SER A 1 194 ? -5.392 10.205 31.954 1.00 85.31 194 SER A CA 1
ATOM 1485 C C . SER A 1 194 ? -4.619 9.549 33.106 1.00 85.31 194 SER A C 1
ATOM 1487 O O . SER A 1 194 ? -5.102 8.609 33.745 1.00 85.31 194 SER A O 1
ATOM 1489 N N . LEU A 1 195 ? -3.436 10.082 33.439 1.00 82.69 195 LEU A N 1
ATOM 1490 C CA . LEU A 1 195 ? -2.607 9.572 34.542 1.00 82.69 195 LEU A CA 1
ATOM 1491 C C . LEU A 1 195 ? -3.379 9.518 35.874 1.00 82.69 195 LEU A C 1
ATOM 1493 O O . LEU A 1 195 ? -3.268 8.555 36.634 1.00 82.69 195 LEU A O 1
ATOM 1497 N N . GLN A 1 196 ? -4.218 10.525 36.135 1.00 87.94 196 GLN A N 1
ATOM 1498 C CA . GLN A 1 196 ? -5.069 10.569 37.325 1.00 87.94 196 GLN A CA 1
ATOM 1499 C C . GLN A 1 196 ? -6.082 9.418 37.348 1.00 87.94 196 GLN A C 1
ATOM 1501 O O . GLN A 1 196 ? -6.275 8.782 38.388 1.00 87.94 196 GLN A O 1
ATOM 1506 N N . ASN A 1 197 ? -6.709 9.115 36.209 1.00 90.12 197 ASN A N 1
ATOM 1507 C CA . ASN A 1 197 ? -7.678 8.029 36.120 1.00 90.12 197 ASN A CA 1
ATOM 1508 C C . ASN A 1 197 ? -7.012 6.655 36.233 1.00 90.12 197 ASN A C 1
ATOM 1510 O O . ASN A 1 197 ? -7.567 5.776 36.888 1.00 90.12 197 ASN A O 1
ATOM 1514 N N . ILE A 1 198 ? -5.796 6.486 35.703 1.00 88.94 198 ILE A N 1
ATOM 1515 C CA . ILE A 1 198 ? -4.992 5.265 35.888 1.00 88.94 198 ILE A CA 1
ATOM 1516 C C . ILE A 1 198 ? -4.729 5.013 37.380 1.00 88.94 198 ILE A C 1
ATOM 1518 O O . ILE A 1 198 ? -4.859 3.887 37.865 1.00 88.94 198 ILE A O 1
ATOM 1522 N N . MET A 1 199 ? -4.426 6.064 38.146 1.00 87.56 199 MET A N 1
ATOM 1523 C CA . MET A 1 199 ? -4.221 5.949 39.593 1.00 87.56 199 MET A CA 1
ATOM 1524 C C . MET A 1 199 ? -5.516 5.607 40.343 1.00 87.56 199 MET A C 1
ATOM 1526 O O . MET A 1 199 ? -5.494 4.766 41.245 1.00 87.56 199 MET A O 1
ATOM 1530 N N . LYS A 1 200 ? -6.657 6.194 39.953 1.00 89.00 200 LYS A N 1
ATOM 1531 C CA . LYS A 1 200 ? -7.979 5.854 40.516 1.00 89.00 200 LYS A CA 1
ATOM 1532 C C . LYS A 1 200 ? -8.396 4.419 40.180 1.00 89.00 200 LYS A C 1
ATOM 1534 O O . LYS A 1 200 ? -8.941 3.727 41.038 1.00 89.00 200 LYS A O 1
ATOM 1539 N N . ALA A 1 201 ? -8.083 3.940 38.977 1.00 90.12 201 ALA A N 1
ATOM 1540 C CA . ALA A 1 201 ? -8.439 2.604 38.508 1.00 90.12 201 ALA A CA 1
ATOM 1541 C C . ALA A 1 201 ? -7.831 1.476 39.351 1.00 90.12 201 ALA A C 1
ATOM 1543 O O . ALA A 1 201 ? -8.436 0.412 39.455 1.00 90.12 201 ALA A O 1
ATOM 1544 N N . LYS A 1 202 ? -6.686 1.702 40.013 1.00 88.75 202 LYS A N 1
ATOM 1545 C CA . LYS A 1 202 ? -6.093 0.735 40.959 1.00 88.75 202 LYS A CA 1
ATOM 1546 C C . LYS A 1 202 ? -6.987 0.451 42.172 1.00 88.75 202 LYS A C 1
ATOM 1548 O O . LYS A 1 202 ? -6.889 -0.630 42.742 1.00 88.75 202 LYS A O 1
ATOM 1553 N N . LYS A 1 203 ? -7.850 1.401 42.555 1.00 89.56 203 LYS A N 1
ATOM 1554 C CA . LYS A 1 203 ? -8.791 1.268 43.681 1.00 89.56 203 LYS A CA 1
ATOM 1555 C C . LYS A 1 203 ? -10.158 0.719 43.268 1.00 89.56 203 LYS A C 1
ATOM 1557 O O . LYS A 1 203 ? -10.913 0.304 44.139 1.00 89.56 203 LYS A O 1
ATOM 1562 N N . LYS A 1 204 ? -10.490 0.733 41.971 1.00 91.31 204 LYS A N 1
ATOM 1563 C CA . LYS A 1 204 ? -11.770 0.210 41.478 1.00 91.31 204 LYS A CA 1
ATOM 1564 C C . LYS A 1 204 ? -11.854 -1.320 41.650 1.00 91.31 204 LYS A C 1
ATOM 1566 O O . LYS A 1 204 ? -10.805 -1.981 41.579 1.00 91.31 204 LYS A O 1
ATOM 1571 N N . PRO A 1 205 ? -13.064 -1.878 41.859 1.00 90.00 205 PRO A N 1
ATOM 1572 C CA . PRO A 1 205 ? -13.264 -3.315 42.027 1.00 90.00 205 PRO A CA 1
ATOM 1573 C C . PRO A 1 205 ? -12.794 -4.122 40.808 1.00 90.00 205 PRO A C 1
ATOM 1575 O O . PRO A 1 205 ? -13.109 -3.796 39.663 1.00 90.00 205 PRO A O 1
ATOM 1578 N N . LEU A 1 206 ? -12.046 -5.193 41.071 1.00 95.81 206 LEU A N 1
ATOM 1579 C CA . LEU A 1 206 ? -11.669 -6.208 40.088 1.00 95.81 206 LEU A CA 1
ATOM 1580 C C . LEU A 1 206 ? -11.896 -7.575 40.736 1.00 95.81 206 LEU A C 1
ATOM 1582 O O . LEU A 1 206 ? -11.112 -7.996 41.589 1.00 95.81 206 LEU A O 1
ATOM 1586 N N . LYS A 1 207 ? -12.999 -8.231 40.367 1.00 96.19 207 LYS A N 1
ATOM 1587 C CA . LYS A 1 207 ? -13.348 -9.585 40.811 1.00 96.19 207 LYS A CA 1
ATOM 1588 C C . LYS A 1 207 ? -12.461 -10.580 40.065 1.00 96.19 207 LYS A C 1
ATOM 1590 O O . LYS A 1 207 ? -12.283 -10.459 38.857 1.00 96.19 207 LYS A O 1
ATOM 1595 N N . LYS A 1 208 ? -11.891 -11.551 40.773 1.00 96.62 208 LYS A N 1
ATOM 1596 C CA . LYS A 1 208 ? -11.135 -12.654 40.169 1.00 96.62 208 LYS A CA 1
ATOM 1597 C C . LYS A 1 208 ? -11.897 -13.949 40.385 1.00 96.62 208 LYS A C 1
ATOM 1599 O O . LYS A 1 208 ? -12.281 -14.232 41.516 1.00 96.62 208 LYS A O 1
ATOM 1604 N N . LEU A 1 209 ? -12.109 -14.694 39.312 1.00 95.19 209 LEU A N 1
ATOM 1605 C CA . LEU A 1 209 ? -12.771 -15.992 39.301 1.00 95.19 209 LEU A CA 1
ATOM 1606 C C . LEU A 1 209 ? -11.848 -17.018 38.658 1.00 95.19 209 LEU A C 1
ATOM 1608 O O . LEU A 1 209 ? -11.121 -16.695 37.718 1.00 95.19 209 LEU A O 1
ATOM 1612 N N . LYS A 1 210 ? -11.896 -18.256 39.133 1.00 93.38 210 LYS A N 1
ATOM 1613 C CA . LYS A 1 210 ? -11.338 -19.404 38.415 1.00 93.38 210 LYS A CA 1
ATOM 1614 C C . LYS A 1 210 ? -12.390 -19.965 37.468 1.00 93.38 210 LYS A C 1
ATOM 1616 O O . LYS A 1 210 ? -13.587 -19.834 37.712 1.00 93.38 210 LYS A O 1
ATOM 1621 N N . VAL A 1 211 ? -11.951 -20.659 36.420 1.00 91.25 211 VAL A N 1
ATOM 1622 C CA . VAL A 1 211 ? -12.871 -21.342 35.489 1.00 91.25 211 VAL A CA 1
ATOM 1623 C C . VAL A 1 211 ? -13.785 -22.340 36.221 1.00 91.25 211 VAL A C 1
ATOM 1625 O O . VAL A 1 211 ? -14.985 -22.388 35.954 1.00 91.25 211 VAL A O 1
ATOM 1628 N N . SER A 1 212 ? -13.248 -23.046 37.223 1.00 89.38 212 SER A N 1
ATOM 1629 C CA . SER A 1 212 ? -14.000 -23.976 38.074 1.00 89.38 212 SER A CA 1
ATOM 1630 C C . SER A 1 212 ? -15.143 -23.313 38.845 1.00 89.38 212 SER A C 1
ATOM 1632 O O . SER A 1 212 ? -16.174 -23.940 39.071 1.00 89.38 212 SER A O 1
ATOM 1634 N N . ASP A 1 213 ? -14.990 -22.038 39.221 1.00 88.31 213 ASP A N 1
ATOM 1635 C CA . ASP A 1 213 ? -16.002 -21.295 39.987 1.00 88.31 213 ASP A CA 1
ATOM 1636 C C . ASP A 1 213 ? -17.267 -21.040 39.147 1.00 88.31 213 ASP A C 1
ATOM 1638 O O . ASP A 1 213 ? -18.346 -20.812 39.688 1.00 88.31 213 ASP A O 1
ATOM 1642 N N . LEU A 1 214 ? -17.142 -21.120 37.818 1.00 86.69 214 LEU A N 1
ATOM 1643 C CA . LEU A 1 214 ? -18.228 -20.959 36.850 1.00 86.69 214 LEU A CA 1
ATOM 1644 C C . LEU A 1 214 ? -18.854 -22.299 36.416 1.00 86.69 214 LEU A C 1
ATOM 1646 O O . LEU A 1 214 ? -19.805 -22.305 35.627 1.00 86.69 214 LEU A O 1
ATOM 1650 N N . GLY A 1 215 ? -18.338 -23.424 36.926 1.00 86.44 215 GLY A N 1
ATOM 1651 C CA . GLY A 1 215 ? -18.779 -24.773 36.565 1.00 86.44 215 GLY A CA 1
ATOM 1652 C C . GLY A 1 215 ? -18.336 -25.211 35.167 1.00 86.44 215 GLY A C 1
ATOM 1653 O O . GLY A 1 215 ? -19.074 -25.933 34.496 1.00 86.44 215 GLY A O 1
ATOM 1654 N N . PHE A 1 216 ? -17.171 -24.746 34.710 1.00 84.94 216 PHE A N 1
ATOM 1655 C CA . PHE A 1 216 ? -16.566 -25.155 33.443 1.00 84.94 216 PHE A CA 1
ATOM 1656 C C . PHE A 1 216 ? -15.208 -25.822 33.667 1.00 84.94 216 PHE A C 1
ATOM 1658 O O . PHE A 1 216 ? -14.508 -25.502 34.625 1.00 84.94 216 PHE A O 1
ATOM 1665 N N . ASP A 1 217 ? -14.822 -26.655 32.703 1.00 80.44 217 ASP A N 1
ATOM 1666 C CA . ASP A 1 217 ? -13.453 -27.116 32.499 1.00 80.44 217 ASP A CA 1
ATOM 1667 C C . ASP A 1 217 ? -12.954 -26.594 31.143 1.00 80.44 217 ASP A C 1
ATOM 1669 O O . ASP A 1 217 ? -13.719 -26.515 30.173 1.00 80.44 217 ASP A O 1
ATOM 1673 N N . VAL A 1 218 ? -11.680 -26.193 31.073 1.00 75.19 218 VAL A N 1
ATOM 1674 C CA . VAL A 1 218 ? -11.047 -25.760 29.816 1.00 75.19 218 VAL A CA 1
ATOM 1675 C C . VAL A 1 218 ? -10.577 -27.005 29.069 1.00 75.19 218 VAL A C 1
ATOM 1677 O O . VAL A 1 218 ? -9.451 -27.458 29.247 1.00 75.19 218 VAL A O 1
ATOM 1680 N N . GLU A 1 219 ? -11.462 -27.580 28.261 1.00 80.75 219 GLU A N 1
ATOM 1681 C CA . GLU A 1 219 ? -11.139 -28.683 27.353 1.00 80.75 219 GLU A CA 1
ATOM 1682 C C . GLU A 1 219 ? -11.299 -28.217 25.903 1.00 80.75 219 GLU A C 1
ATOM 1684 O O . GLU A 1 219 ? -12.418 -27.947 25.445 1.00 80.75 219 GLU A O 1
ATOM 1689 N N . ASN A 1 220 ? -10.174 -28.060 25.204 1.00 80.50 220 ASN A N 1
ATOM 1690 C CA . ASN A 1 220 ? -10.150 -27.622 23.810 1.00 80.50 220 ASN A CA 1
ATOM 1691 C C . ASN A 1 220 ? -10.595 -28.768 22.898 1.00 80.50 220 ASN A C 1
ATOM 1693 O O . ASN A 1 220 ? -10.157 -29.908 23.051 1.00 80.50 220 ASN A O 1
ATOM 1697 N N . LYS A 1 221 ? -11.491 -28.463 21.959 1.00 86.94 221 LYS A N 1
ATOM 1698 C CA . LYS A 1 221 ? -11.978 -29.412 20.950 1.00 86.94 221 LYS A CA 1
ATOM 1699 C C . LYS A 1 221 ? -11.125 -29.406 19.687 1.00 86.94 221 LYS A C 1
ATOM 1701 O O . LYS A 1 221 ? -11.248 -30.320 18.874 1.00 86.94 221 LYS A O 1
ATOM 1706 N N . LEU A 1 222 ? -10.326 -28.363 19.503 1.00 86.88 222 LEU A N 1
ATOM 1707 C CA . LEU A 1 222 ? -9.422 -28.176 18.384 1.00 86.88 222 LEU A CA 1
ATOM 1708 C C . LEU A 1 222 ? -7.982 -28.366 18.859 1.00 86.88 222 LEU A C 1
ATOM 1710 O O . LEU A 1 222 ? -7.565 -27.830 19.885 1.00 86.88 222 LEU A O 1
ATOM 1714 N N . GLU A 1 223 ? -7.216 -29.113 18.072 1.00 86.06 223 GLU A N 1
ATOM 1715 C CA . GLU A 1 223 ? -5.784 -29.303 18.274 1.00 86.06 223 GLU A CA 1
ATOM 1716 C C . GLU A 1 223 ? -5.015 -28.574 17.168 1.00 86.06 223 GLU A C 1
ATOM 1718 O O . GLU A 1 223 ? -5.236 -28.805 15.976 1.00 86.06 223 GLU A O 1
ATOM 1723 N N . VAL A 1 224 ? -4.098 -27.687 17.558 1.00 86.81 224 VAL A N 1
ATOM 1724 C CA . VAL A 1 224 ? -3.197 -27.012 16.618 1.00 86.81 224 VAL A CA 1
ATOM 1725 C C . VAL A 1 224 ? -2.040 -27.949 16.293 1.00 86.81 224 VAL A C 1
ATOM 1727 O O . VAL A 1 224 ? -1.120 -28.119 17.088 1.00 86.81 224 VAL A O 1
ATOM 1730 N N . LEU A 1 225 ? -2.074 -28.539 15.099 1.00 89.75 225 LEU A N 1
ATOM 1731 C CA . LEU A 1 225 ? -1.041 -29.481 14.661 1.00 89.75 225 LEU A CA 1
ATOM 1732 C C . LEU A 1 225 ? 0.282 -28.786 14.314 1.00 89.75 225 LEU A C 1
ATOM 1734 O O . LEU A 1 225 ? 1.356 -29.332 14.561 1.00 89.75 225 LEU A O 1
ATOM 1738 N N . LYS A 1 226 ? 0.210 -27.607 13.684 1.00 88.69 226 LYS A N 1
ATOM 1739 C CA . LYS A 1 226 ? 1.379 -26.892 13.164 1.00 88.69 226 LYS A CA 1
ATOM 1740 C C . LYS A 1 226 ? 1.065 -25.422 12.898 1.00 88.69 226 LYS A C 1
ATOM 1742 O O . LYS A 1 226 ? -0.005 -25.108 12.382 1.00 88.69 226 LYS A O 1
ATOM 1747 N N . ILE A 1 227 ? 2.027 -24.549 13.179 1.00 90.44 227 ILE A N 1
ATOM 1748 C CA . ILE A 1 227 ? 2.033 -23.141 12.772 1.00 90.44 227 ILE A CA 1
ATOM 1749 C C . ILE A 1 227 ? 3.327 -22.876 11.999 1.00 90.44 227 ILE A C 1
ATOM 1751 O O . ILE A 1 227 ? 4.416 -23.202 12.471 1.00 90.44 227 ILE A O 1
ATOM 1755 N N . GLU A 1 228 ? 3.212 -22.281 10.811 1.00 89.44 228 GLU A N 1
ATOM 1756 C CA . GLU A 1 228 ? 4.343 -21.944 9.939 1.00 89.44 228 GLU A CA 1
ATOM 1757 C C . GLU A 1 228 ? 4.281 -20.486 9.501 1.00 89.44 228 GLU A C 1
ATOM 1759 O O . GLU A 1 228 ? 3.202 -19.893 9.431 1.00 89.44 228 GLU A O 1
ATOM 1764 N N . GLU A 1 229 ? 5.444 -19.891 9.221 1.00 87.81 229 GLU A N 1
ATOM 1765 C CA . GLU A 1 229 ? 5.458 -18.551 8.648 1.00 87.81 229 GLU A CA 1
ATOM 1766 C C . GLU A 1 229 ? 4.870 -18.633 7.234 1.00 87.81 229 GLU A C 1
ATOM 1768 O O . GLU A 1 229 ? 5.156 -19.594 6.508 1.00 87.81 229 GLU A O 1
ATOM 1773 N N . PRO A 1 230 ? 4.058 -17.647 6.811 1.00 87.69 230 PRO A N 1
ATOM 1774 C CA . PRO A 1 230 ? 3.625 -17.590 5.426 1.00 87.69 230 PRO A CA 1
ATOM 1775 C C . PRO A 1 230 ? 4.858 -17.538 4.522 1.00 87.69 230 PRO A C 1
ATOM 1777 O O . PRO A 1 230 ? 5.889 -16.969 4.894 1.00 87.69 230 PRO A O 1
ATOM 1780 N N . SER A 1 231 ? 4.746 -18.109 3.321 1.00 85.81 231 SER A N 1
ATOM 1781 C CA . SER A 1 231 ? 5.834 -18.086 2.343 1.00 85.81 231 SER A CA 1
ATOM 1782 C C . SER A 1 231 ? 6.372 -16.665 2.200 1.00 85.81 231 SER A C 1
ATOM 1784 O O . SER A 1 231 ? 5.598 -15.734 1.948 1.00 85.81 231 SER A O 1
ATOM 1786 N N . THR A 1 232 ? 7.684 -16.491 2.357 1.00 84.56 232 THR A N 1
ATOM 1787 C CA . THR A 1 232 ? 8.307 -15.183 2.189 1.00 84.56 232 THR A CA 1
ATOM 1788 C C . THR A 1 232 ? 7.993 -14.678 0.787 1.00 84.56 232 THR A C 1
ATOM 1790 O O . THR A 1 232 ? 8.321 -15.311 -0.220 1.00 84.56 232 THR A O 1
ATOM 1793 N N . ARG A 1 233 ? 7.299 -13.535 0.708 1.00 75.94 233 ARG A N 1
ATOM 1794 C CA . ARG A 1 233 ? 7.085 -12.870 -0.575 1.00 75.94 233 ARG A CA 1
ATOM 1795 C C . ARG A 1 233 ? 8.468 -12.601 -1.161 1.00 75.94 233 ARG A C 1
ATOM 1797 O O . ARG A 1 233 ? 9.318 -12.028 -0.478 1.00 75.94 233 ARG A O 1
ATOM 1804 N N . LYS A 1 234 ? 8.689 -13.013 -2.411 1.00 72.44 234 LYS A N 1
ATOM 1805 C CA . LYS A 1 234 ? 9.895 -12.622 -3.150 1.00 72.44 234 LYS A CA 1
ATOM 1806 C C . LYS A 1 234 ? 10.030 -11.101 -3.087 1.00 72.44 234 LYS A C 1
ATOM 1808 O O . LYS A 1 234 ? 9.012 -10.404 -3.095 1.00 72.44 234 LYS A O 1
ATOM 1813 N N . ALA A 1 235 ? 11.263 -10.607 -2.980 1.00 68.75 235 ALA A N 1
ATOM 1814 C CA . ALA A 1 235 ? 11.516 -9.173 -2.930 1.00 68.75 235 ALA A CA 1
ATOM 1815 C C . ALA A 1 235 ? 10.762 -8.488 -4.079 1.00 68.75 235 ALA A C 1
ATOM 1817 O O . ALA A 1 235 ? 10.850 -8.914 -5.229 1.00 68.75 235 ALA A O 1
ATOM 1818 N N . GLY A 1 236 ? 9.941 -7.495 -3.735 1.00 52.12 236 GLY A N 1
ATOM 1819 C CA . GLY A 1 236 ? 9.287 -6.674 -4.743 1.00 52.12 236 GLY A CA 1
ATOM 1820 C C . GLY A 1 236 ? 10.335 -5.854 -5.487 1.00 52.12 236 GLY A C 1
ATOM 1821 O O . GLY A 1 236 ? 11.365 -5.500 -4.915 1.00 52.12 236 GLY A O 1
ATOM 1822 N N . VAL A 1 237 ? 10.057 -5.540 -6.745 1.00 48.34 237 VAL A N 1
ATOM 1823 C CA . VAL A 1 237 ? 10.880 -4.615 -7.524 1.00 48.34 237 VAL A CA 1
ATOM 1824 C C . VAL A 1 237 ? 10.503 -3.193 -7.113 1.00 48.34 237 VAL A C 1
ATOM 1826 O O . VAL A 1 237 ? 9.316 -2.872 -7.009 1.00 48.34 237 VAL A O 1
ATOM 1829 N N . LYS A 1 238 ? 11.499 -2.351 -6.821 1.00 41.69 238 LYS A N 1
ATOM 1830 C CA . LYS A 1 238 ? 11.273 -0.913 -6.659 1.00 41.69 238 LYS A CA 1
ATOM 1831 C C . LYS A 1 238 ? 11.209 -0.302 -8.049 1.00 41.69 238 LYS A C 1
ATOM 1833 O O . LYS A 1 238 ? 12.153 -0.422 -8.814 1.00 41.69 238 LYS A O 1
ATOM 1838 N N . LEU A 1 239 ? 10.074 0.306 -8.349 1.00 37.00 239 LEU A N 1
ATOM 1839 C CA . LEU A 1 239 ? 9.850 1.059 -9.570 1.00 37.00 239 LEU A CA 1
ATOM 1840 C C . LEU A 1 239 ? 10.211 2.511 -9.248 1.00 37.00 239 LEU A C 1
ATOM 1842 O O . LEU A 1 239 ? 9.716 3.052 -8.255 1.00 37.00 239 LEU A O 1
ATOM 1846 N N . TYR A 1 240 ? 11.147 3.087 -9.996 1.00 36.00 240 TYR A N 1
ATOM 1847 C CA . TYR A 1 240 ? 11.749 4.385 -9.673 1.00 36.00 240 TYR A CA 1
ATOM 1848 C C . TYR A 1 240 ? 11.005 5.539 -10.351 1.00 36.00 240 TYR A C 1
ATOM 1850 O O . TYR A 1 240 ? 11.131 6.690 -9.938 1.00 36.00 240 TYR A O 1
ATOM 1858 N N . HIS A 1 241 ? 10.158 5.227 -11.331 1.00 37.31 241 HIS A N 1
ATOM 1859 C CA . HIS A 1 241 ? 9.373 6.197 -12.073 1.00 37.31 241 HIS A CA 1
ATOM 1860 C C . HIS A 1 241 ? 7.891 5.796 -12.124 1.00 37.31 241 HIS A C 1
ATOM 1862 O O . HIS A 1 241 ? 7.542 4.618 -12.151 1.00 37.31 241 HIS A O 1
ATOM 1868 N N . VAL A 1 242 ? 6.985 6.781 -12.186 1.00 30.80 242 VAL A N 1
ATOM 1869 C CA . VAL A 1 242 ? 5.555 6.530 -12.475 1.00 30.80 242 VAL A CA 1
ATOM 1870 C C . VAL A 1 242 ? 5.403 5.865 -13.848 1.00 30.80 242 VAL A C 1
ATOM 1872 O O . VAL A 1 242 ? 4.538 5.006 -14.006 1.00 30.80 242 VAL A O 1
ATOM 1875 N N . ILE A 1 243 ? 6.320 6.192 -14.770 1.00 33.03 243 ILE A N 1
ATOM 1876 C CA . ILE A 1 243 ? 6.551 5.502 -16.043 1.00 33.03 243 ILE A CA 1
ATOM 1877 C C . ILE A 1 243 ? 6.734 4.008 -15.832 1.00 33.03 243 ILE A C 1
ATOM 1879 O O . ILE A 1 243 ? 6.121 3.255 -16.551 1.00 33.03 243 ILE A O 1
ATOM 1883 N N . ASP A 1 244 ? 7.475 3.552 -14.826 1.00 35.84 244 ASP A N 1
ATOM 1884 C CA . ASP A 1 244 ? 7.718 2.124 -14.604 1.00 35.84 244 ASP A CA 1
ATOM 1885 C C . ASP A 1 244 ? 6.465 1.398 -14.078 1.00 35.84 244 ASP A C 1
ATOM 1887 O O . ASP A 1 244 ? 6.292 0.204 -14.302 1.00 35.84 244 ASP A O 1
ATOM 1891 N N . PHE A 1 245 ? 5.560 2.102 -13.383 1.00 32.47 245 PHE A N 1
ATOM 1892 C CA . PHE A 1 245 ? 4.278 1.548 -12.925 1.00 32.47 245 PHE A CA 1
ATOM 1893 C C . PHE A 1 245 ? 3.234 1.546 -14.044 1.00 32.47 245 PHE A C 1
ATOM 1895 O O . PHE A 1 245 ? 2.512 0.559 -14.216 1.00 32.47 245 PHE A O 1
ATOM 1902 N N . SER A 1 246 ? 3.180 2.627 -14.832 1.00 30.91 246 SER A N 1
ATOM 1903 C CA . SER A 1 246 ? 2.387 2.667 -16.052 1.00 30.91 246 SER A CA 1
ATOM 1904 C C . SER A 1 246 ? 2.936 1.688 -17.065 1.00 30.91 246 SER A C 1
ATOM 1906 O O . SER A 1 246 ? 2.129 0.968 -17.594 1.00 30.91 246 SER A O 1
ATOM 1908 N N . ASP A 1 247 ? 4.243 1.545 -17.251 1.00 37.50 247 ASP A N 1
ATOM 1909 C CA . ASP A 1 247 ? 4.896 0.601 -18.161 1.00 37.50 247 ASP A CA 1
ATOM 1910 C C . ASP A 1 247 ? 4.714 -0.831 -17.681 1.00 37.50 247 ASP A C 1
ATOM 1912 O O . ASP A 1 247 ? 4.524 -1.700 -18.512 1.00 37.50 247 ASP A O 1
ATOM 1916 N N . PHE A 1 248 ? 4.640 -1.102 -16.374 1.00 35.34 248 PHE A N 1
ATOM 1917 C CA . PHE A 1 248 ? 4.271 -2.427 -15.861 1.00 35.34 248 PHE A CA 1
ATOM 1918 C C . PHE A 1 248 ? 2.805 -2.790 -16.175 1.00 35.34 248 PHE A C 1
ATOM 1920 O O . PHE A 1 248 ? 2.513 -3.909 -16.603 1.00 35.34 248 PHE A O 1
ATOM 1927 N N . LEU A 1 249 ? 1.868 -1.844 -16.024 1.00 30.09 249 LEU A N 1
ATOM 1928 C CA . LEU A 1 249 ? 0.451 -2.015 -16.391 1.00 30.09 249 LEU A CA 1
ATOM 1929 C C . LEU A 1 249 ? 0.209 -1.936 -17.909 1.00 30.09 249 LEU A C 1
ATOM 1931 O O . LEU A 1 249 ? -0.660 -2.628 -18.430 1.00 30.09 249 LEU A O 1
ATOM 1935 N N . PHE A 1 250 ? 0.998 -1.141 -18.621 1.00 36.84 250 PHE A N 1
ATOM 1936 C CA . PHE A 1 250 ? 0.943 -0.856 -20.052 1.00 36.84 250 PHE A CA 1
ATOM 1937 C C . PHE A 1 250 ? 1.623 -1.977 -20.831 1.00 36.84 250 PHE A C 1
ATOM 1939 O O . PHE A 1 250 ? 1.069 -2.391 -21.840 1.00 36.84 250 PHE A O 1
ATOM 1946 N N . PHE A 1 251 ? 2.695 -2.602 -20.325 1.00 36.56 251 PHE A N 1
ATOM 1947 C CA . PHE A 1 251 ? 3.173 -3.883 -20.855 1.00 36.56 251 PHE A CA 1
ATOM 1948 C C . PHE A 1 251 ? 2.102 -4.953 -20.691 1.00 36.56 251 PHE A C 1
ATOM 1950 O O . PHE A 1 251 ? 1.837 -5.668 -21.644 1.00 36.56 251 PHE A O 1
ATOM 1957 N N . PHE A 1 252 ? 1.419 -5.043 -19.545 1.00 29.69 252 PHE A N 1
ATOM 1958 C CA . PHE A 1 252 ? 0.365 -6.047 -19.347 1.00 29.69 252 PHE A CA 1
ATOM 1959 C C . PHE A 1 252 ? -0.864 -5.819 -20.263 1.00 29.69 252 PHE A C 1
ATOM 1961 O O . PHE A 1 252 ? -1.445 -6.777 -20.783 1.00 29.69 252 PHE A O 1
ATOM 1968 N N . PHE A 1 253 ? -1.236 -4.558 -20.529 1.00 27.75 253 PHE A N 1
ATOM 1969 C CA . PHE A 1 253 ? -2.387 -4.189 -21.374 1.00 27.75 253 PHE A CA 1
ATOM 1970 C C . PHE A 1 253 ? -2.084 -4.131 -22.886 1.00 27.75 253 PHE A C 1
ATOM 1972 O O . PHE A 1 253 ? -2.931 -4.501 -23.698 1.00 27.75 253 PHE A O 1
ATOM 1979 N N . VAL A 1 254 ? -0.882 -3.715 -23.300 1.00 34.62 254 VAL A N 1
ATOM 1980 C CA . VAL A 1 254 ? -0.437 -3.764 -24.710 1.00 34.62 254 VAL A CA 1
ATOM 1981 C C . VAL A 1 254 ? -0.131 -5.211 -25.122 1.00 34.62 254 VAL A C 1
ATOM 1983 O O . VAL A 1 254 ? -0.407 -5.610 -26.255 1.00 34.62 254 VAL A O 1
ATOM 1986 N N . TYR A 1 255 ? 0.332 -6.048 -24.189 1.00 39.41 255 TYR A N 1
ATOM 1987 C CA . TYR A 1 255 ? 0.575 -7.476 -24.414 1.00 39.41 255 TYR A CA 1
ATOM 1988 C C . TYR A 1 255 ? -0.708 -8.291 -24.625 1.00 39.41 255 TYR A C 1
ATOM 1990 O O . TYR A 1 255 ? -0.724 -9.193 -25.461 1.00 39.41 255 TYR A O 1
ATOM 1998 N N . THR A 1 256 ? -1.810 -7.952 -23.948 1.00 30.31 256 THR A N 1
ATOM 1999 C CA . THR A 1 256 ? -3.095 -8.649 -24.144 1.00 30.31 256 THR A CA 1
ATOM 2000 C C . THR A 1 256 ? -3.735 -8.355 -25.504 1.00 30.31 256 THR A C 1
ATOM 2002 O O . THR A 1 256 ? -4.411 -9.229 -26.038 1.00 30.31 256 THR A O 1
ATOM 2005 N N . LYS A 1 257 ? -3.457 -7.201 -26.133 1.00 30.16 257 LYS A N 1
ATOM 2006 C CA . LYS A 1 257 ? -3.897 -6.913 -27.514 1.00 30.16 257 LYS A CA 1
ATOM 2007 C C . LYS A 1 257 ? -2.998 -7.506 -28.605 1.00 30.16 257 LYS A C 1
ATOM 2009 O O . LYS A 1 257 ? -3.494 -7.824 -29.680 1.00 30.16 257 LYS A O 1
ATOM 2014 N N . ASN A 1 258 ? -1.701 -7.695 -28.348 1.00 35.50 258 ASN A N 1
ATOM 2015 C CA . ASN A 1 258 ? -0.785 -8.323 -29.314 1.00 35.50 258 ASN A CA 1
ATOM 2016 C C . ASN A 1 258 ? -0.919 -9.857 -29.397 1.00 35.50 258 ASN A C 1
ATOM 2018 O O . ASN A 1 258 ? -0.432 -10.454 -30.358 1.00 35.50 258 ASN A O 1
ATOM 2022 N N . GLN A 1 259 ? -1.611 -10.506 -28.451 1.00 33.41 259 GLN A N 1
ATOM 2023 C CA . GLN A 1 259 ? -1.911 -11.942 -28.544 1.00 33.41 259 GLN A CA 1
ATOM 2024 C C . GLN A 1 259 ? -2.861 -12.301 -29.695 1.00 33.41 259 GLN A C 1
ATOM 2026 O O . GLN A 1 259 ? -2.841 -13.441 -30.148 1.00 33.41 259 GLN A O 1
ATOM 2031 N N . GLU A 1 260 ? -3.652 -11.356 -30.211 1.00 35.47 260 GLU A N 1
ATOM 2032 C CA . GLU A 1 260 ? -4.576 -11.651 -31.315 1.00 35.47 260 GLU A CA 1
ATOM 2033 C C . GLU A 1 260 ? -3.870 -11.794 -32.678 1.00 35.47 260 GLU A C 1
ATOM 2035 O O . GLU A 1 260 ? -4.448 -12.384 -33.586 1.00 35.47 260 GLU A O 1
ATOM 2040 N N . ASN A 1 261 ? -2.615 -11.332 -32.824 1.00 32.47 261 ASN A N 1
ATOM 2041 C CA . ASN A 1 261 ? -1.896 -11.337 -34.111 1.00 32.47 261 ASN A CA 1
ATOM 2042 C C . ASN A 1 261 ? -0.513 -12.023 -34.108 1.00 32.47 261 ASN A C 1
ATOM 2044 O O . ASN A 1 261 ? 0.062 -12.210 -35.181 1.00 32.47 261 ASN A O 1
ATOM 2048 N N . CYS A 1 262 ? 0.024 -12.443 -32.957 1.00 32.31 262 CYS A N 1
ATOM 2049 C CA . CYS A 1 262 ? 1.329 -13.112 -32.865 1.00 32.31 262 CYS A CA 1
ATOM 2050 C C . CYS A 1 262 ? 1.187 -14.539 -32.313 1.00 32.31 262 CYS A C 1
ATOM 2052 O O . CYS A 1 262 ? 0.910 -14.739 -31.135 1.00 32.31 262 CYS A O 1
ATOM 2054 N N . ASN A 1 263 ? 1.440 -15.550 -33.152 1.00 30.77 263 ASN A N 1
ATOM 2055 C CA . ASN A 1 263 ? 1.263 -16.972 -32.813 1.00 30.77 263 ASN A CA 1
ATOM 2056 C C . ASN A 1 263 ? 2.279 -17.564 -31.806 1.00 30.77 263 ASN A C 1
ATOM 2058 O O . ASN A 1 263 ? 2.225 -18.769 -31.567 1.00 30.77 263 ASN A O 1
ATOM 2062 N N . TYR A 1 264 ? 3.204 -16.793 -31.217 1.00 39.28 264 TYR A N 1
ATOM 2063 C CA . TYR A 1 264 ? 4.173 -17.323 -30.241 1.00 39.28 264 TYR A CA 1
ATOM 2064 C C . TYR A 1 264 ? 4.574 -16.281 -29.173 1.00 39.28 264 TYR A C 1
ATOM 2066 O O . TYR A 1 264 ? 4.766 -15.114 -29.520 1.00 39.28 264 TYR A O 1
ATOM 2074 N N . PRO A 1 265 ? 4.727 -16.674 -27.889 1.00 36.75 265 PRO A N 1
ATOM 2075 C CA . PRO A 1 265 ? 5.098 -15.761 -26.807 1.00 36.75 265 PRO A CA 1
ATOM 2076 C C . PRO A 1 265 ? 6.605 -15.410 -26.825 1.00 36.75 265 PRO A C 1
ATOM 2078 O O . PRO A 1 265 ? 7.424 -16.288 -27.108 1.00 36.75 265 PRO A O 1
ATOM 2081 N N . PRO A 1 266 ? 7.002 -14.163 -26.492 1.00 43.59 266 PRO A N 1
ATOM 2082 C CA . PRO A 1 266 ? 8.407 -13.796 -26.281 1.00 43.59 266 PRO A CA 1
ATOM 2083 C C . PRO A 1 266 ? 8.992 -14.475 -25.030 1.00 43.59 266 PRO A C 1
ATOM 2085 O O . PRO A 1 266 ? 8.279 -14.715 -24.052 1.00 43.59 266 PRO A O 1
ATOM 2088 N N . LEU A 1 267 ? 10.299 -14.764 -25.050 1.00 42.03 267 LEU A N 1
ATOM 2089 C CA . LEU A 1 267 ? 11.025 -15.369 -23.931 1.00 42.03 267 LEU A CA 1
ATOM 2090 C C . LEU A 1 267 ? 11.684 -14.269 -23.085 1.00 42.03 267 LEU A C 1
ATOM 2092 O O . LEU A 1 267 ? 12.636 -13.621 -23.518 1.00 42.03 267 LEU A O 1
ATOM 2096 N N . PHE A 1 268 ? 11.199 -14.082 -21.858 1.00 42.72 268 PHE A N 1
ATOM 2097 C CA . PHE A 1 268 ? 11.779 -13.136 -20.903 1.00 42.72 268 PHE A CA 1
ATOM 2098 C C . PHE A 1 268 ? 12.879 -13.806 -20.072 1.00 42.72 268 PHE A C 1
ATOM 2100 O O . PHE A 1 268 ? 12.619 -14.807 -19.400 1.00 42.72 268 PHE A O 1
ATOM 2107 N N . LEU A 1 269 ? 14.092 -13.244 -20.088 1.00 42.38 269 LEU A N 1
ATOM 2108 C CA . LEU A 1 269 ? 15.221 -13.712 -19.282 1.00 42.38 269 LEU A CA 1
ATOM 2109 C C . LEU A 1 269 ? 15.636 -12.627 -18.283 1.00 42.38 269 LEU A C 1
ATOM 2111 O O . LEU A 1 269 ? 16.105 -11.552 -18.653 1.00 42.38 269 LEU A O 1
ATOM 2115 N N . PHE A 1 270 ? 15.441 -12.914 -16.996 1.00 35.09 270 PHE A N 1
ATOM 2116 C CA . PHE A 1 270 ? 15.783 -12.010 -15.898 1.00 35.09 270 PHE A CA 1
ATOM 2117 C C . PHE A 1 270 ? 17.263 -12.154 -15.525 1.00 35.09 270 PHE A C 1
ATOM 2119 O O . PHE A 1 270 ? 17.725 -13.254 -15.224 1.00 35.09 270 PHE A O 1
ATOM 2126 N N . PHE A 1 271 ? 17.994 -11.038 -15.490 1.00 41.91 271 PHE A N 1
ATOM 2127 C CA . PHE A 1 271 ? 19.438 -10.992 -15.227 1.00 41.91 271 PHE A CA 1
ATOM 2128 C C . PHE A 1 271 ? 19.791 -10.949 -13.727 1.00 41.91 271 PHE A C 1
ATOM 2130 O O . PHE A 1 271 ? 20.879 -10.520 -13.353 1.00 41.91 271 PHE A O 1
ATOM 2137 N N . SER A 1 272 ? 18.905 -11.427 -12.841 1.00 35.00 272 SER A N 1
ATOM 2138 C CA . SER A 1 272 ? 19.241 -11.612 -11.418 1.00 35.00 272 SER A CA 1
ATOM 2139 C C . SER A 1 272 ? 20.111 -12.862 -11.173 1.00 35.00 272 SER A C 1
ATOM 2141 O O . SER A 1 272 ? 20.354 -13.232 -10.022 1.00 35.00 272 SER A O 1
ATOM 2143 N N . ILE A 1 273 ? 20.523 -13.559 -12.237 1.00 41.16 273 ILE A N 1
ATOM 2144 C CA . ILE A 1 273 ? 21.233 -14.839 -12.207 1.00 41.16 273 ILE A CA 1
ATOM 2145 C C . ILE A 1 273 ? 22.537 -14.687 -13.007 1.00 41.16 273 ILE A C 1
ATOM 2147 O O . ILE A 1 273 ? 22.579 -13.945 -13.986 1.00 41.16 273 ILE A O 1
ATOM 2151 N N . ALA A 1 274 ? 23.617 -15.337 -12.562 1.00 53.69 274 ALA A N 1
ATOM 2152 C CA . ALA A 1 274 ? 24.943 -15.278 -13.185 1.00 53.69 274 ALA A CA 1
ATOM 2153 C C . ALA A 1 274 ? 24.896 -15.489 -14.718 1.00 53.69 274 ALA A C 1
ATOM 2155 O O . ALA A 1 274 ? 24.072 -16.263 -15.205 1.00 53.69 274 ALA A O 1
ATOM 2156 N N . MET A 1 275 ? 25.800 -14.838 -15.472 1.00 58.47 275 MET A N 1
ATOM 2157 C CA . MET A 1 275 ? 25.847 -14.883 -16.951 1.00 58.47 275 MET A CA 1
ATOM 2158 C C . MET A 1 275 ? 25.796 -16.307 -17.532 1.00 58.47 275 MET A C 1
ATOM 2160 O O . MET A 1 275 ? 25.146 -16.517 -18.556 1.00 58.47 275 MET A O 1
ATOM 2164 N N . ASP A 1 276 ? 26.407 -17.281 -16.855 1.00 59.75 276 ASP A N 1
ATOM 2165 C CA . ASP A 1 276 ? 26.397 -18.691 -17.265 1.00 59.75 276 ASP A CA 1
ATOM 2166 C C . ASP A 1 276 ? 24.977 -19.281 -17.289 1.00 59.75 276 ASP A C 1
ATOM 2168 O O . ASP A 1 276 ? 24.612 -20.024 -18.200 1.00 59.75 276 ASP A O 1
ATOM 2172 N N . THR A 1 277 ? 24.126 -18.896 -16.334 1.00 65.19 277 THR A N 1
ATOM 2173 C CA . THR A 1 277 ? 22.727 -19.337 -16.290 1.00 65.19 277 THR A CA 1
ATOM 2174 C C . THR A 1 277 ? 21.883 -18.652 -17.361 1.00 65.19 277 THR A C 1
ATOM 2176 O O . THR A 1 277 ? 21.007 -19.284 -17.950 1.00 65.19 277 THR A O 1
ATOM 2179 N N . THR A 1 278 ? 22.161 -17.382 -17.672 1.00 67.75 278 THR A N 1
ATOM 2180 C CA . THR A 1 278 ? 21.508 -16.687 -18.793 1.00 67.75 278 THR A CA 1
ATOM 2181 C C . THR A 1 278 ? 21.803 -17.398 -20.111 1.00 67.75 278 THR A C 1
ATOM 2183 O O . THR A 1 278 ? 20.882 -17.645 -20.892 1.00 67.75 278 THR A O 1
ATOM 2186 N N . PHE A 1 279 ? 23.057 -17.789 -20.350 1.00 77.56 279 PHE A N 1
ATOM 2187 C CA . PHE A 1 279 ? 23.443 -18.541 -21.544 1.00 77.56 279 PHE A CA 1
ATOM 2188 C C . PHE A 1 279 ? 22.748 -19.911 -21.624 1.00 77.56 279 PHE A C 1
ATOM 2190 O O . PHE A 1 279 ? 22.185 -20.257 -22.666 1.00 77.56 279 PHE A O 1
ATOM 2197 N N . GLU A 1 280 ? 22.698 -20.666 -20.524 1.00 73.56 280 GLU A N 1
ATOM 2198 C CA . GLU A 1 280 ? 22.049 -21.985 -20.477 1.00 73.56 280 GLU A CA 1
ATOM 2199 C C . GLU A 1 280 ? 20.543 -21.916 -20.790 1.00 73.56 280 GLU A C 1
ATOM 2201 O O . GLU A 1 280 ? 20.031 -22.678 -21.613 1.00 73.56 280 GLU A O 1
ATOM 2206 N N . ILE A 1 281 ? 19.819 -20.967 -20.190 1.00 75.25 281 ILE A N 1
ATOM 2207 C CA . ILE A 1 281 ? 18.378 -20.825 -20.446 1.00 75.25 281 ILE A CA 1
ATOM 2208 C C . ILE A 1 281 ? 18.135 -20.352 -21.886 1.00 75.25 281 ILE A C 1
ATOM 2210 O O . ILE A 1 281 ? 17.233 -20.856 -22.561 1.00 75.25 281 ILE A O 1
ATOM 2214 N N . THR A 1 282 ? 18.957 -19.417 -22.375 1.00 79.06 282 THR A N 1
ATOM 2215 C CA . THR A 1 282 ? 18.832 -18.892 -23.741 1.00 79.06 282 THR A CA 1
ATOM 2216 C C . THR A 1 282 ? 19.048 -19.989 -24.779 1.00 79.06 282 THR A C 1
ATOM 2218 O O . THR A 1 282 ? 18.238 -20.145 -25.692 1.00 79.06 282 THR A O 1
ATOM 2221 N N . THR A 1 283 ? 20.114 -20.778 -24.630 1.00 85.12 283 THR A N 1
ATOM 2222 C CA . THR A 1 283 ? 20.428 -21.874 -25.559 1.00 85.12 283 THR A CA 1
ATOM 2223 C C . THR A 1 283 ? 19.323 -22.921 -25.583 1.00 85.12 283 THR A C 1
ATOM 2225 O O . THR A 1 283 ? 18.905 -23.318 -26.669 1.00 85.12 283 THR A O 1
ATOM 2228 N N . LYS A 1 284 ? 18.759 -23.283 -24.424 1.00 81.25 284 LYS A N 1
ATOM 2229 C CA . LYS A 1 284 ? 17.632 -24.221 -24.348 1.00 81.25 284 LYS A CA 1
ATOM 2230 C C . LYS A 1 284 ? 16.406 -23.738 -25.130 1.00 81.25 284 LYS A C 1
ATOM 2232 O O . LYS A 1 284 ? 15.818 -24.507 -25.886 1.00 81.25 284 LYS A O 1
ATOM 2237 N N . ALA A 1 285 ? 16.028 -22.471 -24.982 1.00 80.00 285 ALA A N 1
ATOM 2238 C CA . ALA A 1 285 ? 14.872 -21.932 -25.694 1.00 80.00 285 ALA A CA 1
ATOM 2239 C C . ALA A 1 285 ? 15.112 -21.812 -27.208 1.00 80.00 285 ALA A C 1
ATOM 2241 O O . ALA A 1 285 ? 14.213 -22.082 -28.008 1.00 80.00 285 ALA A O 1
ATOM 2242 N N . ILE A 1 286 ? 16.332 -21.444 -27.614 1.00 87.00 286 ILE A N 1
ATOM 2243 C CA . ILE A 1 286 ? 16.713 -21.419 -29.029 1.00 87.00 286 ILE A CA 1
ATOM 2244 C C . ILE A 1 286 ? 16.696 -22.837 -29.610 1.00 87.00 286 ILE A C 1
ATOM 2246 O O . ILE A 1 286 ? 16.163 -23.034 -30.699 1.00 87.00 286 ILE A O 1
ATOM 2250 N N . ASP A 1 287 ? 17.209 -23.832 -28.886 1.00 90.06 287 ASP A N 1
ATOM 2251 C CA . ASP A 1 287 ? 17.184 -25.236 -29.305 1.00 90.06 287 ASP A CA 1
ATOM 2252 C C . ASP A 1 287 ? 15.759 -25.746 -29.530 1.00 90.06 287 ASP A C 1
ATOM 2254 O O . ASP A 1 287 ? 15.471 -26.357 -30.561 1.00 90.06 287 ASP A O 1
ATOM 2258 N N . GLU A 1 288 ? 14.853 -25.468 -28.590 1.00 85.62 288 GLU A N 1
ATOM 2259 C CA . GLU A 1 288 ? 13.434 -25.807 -28.723 1.00 85.62 288 GLU A CA 1
ATOM 2260 C C . GLU A 1 288 ? 12.813 -25.129 -29.951 1.00 85.62 288 GLU A C 1
ATOM 2262 O O . GLU A 1 288 ? 12.004 -25.734 -30.662 1.00 85.62 288 GLU A O 1
ATOM 2267 N N . ARG A 1 289 ? 13.211 -23.887 -30.251 1.00 86.12 289 ARG A N 1
ATOM 2268 C CA . ARG A 1 289 ? 12.720 -23.172 -31.431 1.00 86.12 289 ARG A CA 1
ATOM 2269 C C . ARG A 1 289 ? 13.265 -23.762 -32.728 1.00 86.12 289 ARG A C 1
ATOM 2271 O O . ARG A 1 289 ? 12.483 -23.961 -33.653 1.00 86.12 289 ARG A O 1
ATOM 2278 N N . ILE A 1 290 ? 14.556 -24.088 -32.782 1.00 90.69 290 ILE A N 1
ATOM 2279 C CA . ILE A 1 290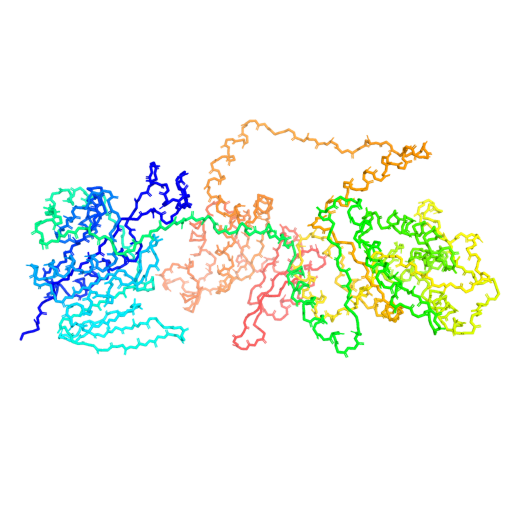 ? 15.202 -24.731 -33.936 1.00 90.69 290 ILE A CA 1
ATOM 2280 C C . ILE A 1 290 ? 14.567 -26.096 -34.210 1.00 90.69 290 ILE A C 1
ATOM 2282 O O . ILE A 1 290 ? 14.246 -26.391 -35.358 1.00 90.69 290 ILE A O 1
ATOM 2286 N N . ALA A 1 291 ? 14.317 -26.902 -33.173 1.00 88.31 291 ALA A N 1
ATOM 2287 C CA . ALA A 1 291 ? 13.698 -28.222 -33.315 1.00 88.31 291 ALA A CA 1
ATOM 2288 C C . ALA A 1 291 ? 12.293 -28.168 -33.945 1.00 88.31 291 ALA A C 1
ATOM 2290 O O . ALA A 1 291 ? 11.885 -29.107 -34.626 1.00 88.31 291 ALA A O 1
ATOM 2291 N N . ASN A 1 292 ? 11.571 -27.063 -33.739 1.00 85.62 292 ASN A N 1
ATOM 2292 C CA . ASN A 1 292 ? 10.221 -26.845 -34.260 1.00 85.62 292 ASN A CA 1
ATOM 2293 C C . ASN A 1 292 ? 10.184 -25.999 -35.547 1.00 85.62 292 ASN A C 1
ATOM 2295 O O . ASN A 1 292 ? 9.100 -25.723 -36.066 1.00 85.62 292 ASN A O 1
ATOM 2299 N N . HIS A 1 293 ? 11.334 -25.563 -36.063 1.00 89.38 293 HIS A N 1
ATOM 2300 C CA . HIS A 1 293 ? 11.414 -24.716 -37.246 1.00 89.38 293 HIS A CA 1
ATOM 2301 C C . HIS A 1 293 ? 11.719 -25.554 -38.495 1.00 89.38 293 HIS A C 1
ATOM 2303 O O . HIS A 1 293 ? 12.654 -26.350 -38.513 1.00 89.38 293 HIS A O 1
ATOM 2309 N N . SER A 1 294 ? 10.930 -25.394 -39.564 1.00 88.12 294 SER A N 1
ATOM 2310 C CA . SER A 1 294 ? 11.035 -26.257 -40.751 1.00 88.12 294 SER A CA 1
ATOM 2311 C C . SER A 1 294 ? 12.206 -25.908 -41.678 1.00 88.12 294 SER A C 1
ATOM 2313 O O . SER A 1 294 ? 12.600 -26.748 -42.481 1.00 88.12 294 SER A O 1
ATOM 2315 N N . PHE A 1 295 ? 12.735 -24.677 -41.610 1.00 90.62 295 PHE A N 1
ATOM 2316 C CA . PHE A 1 295 ? 13.802 -24.153 -42.486 1.00 90.62 295 PHE A CA 1
ATOM 2317 C C . PHE A 1 295 ? 13.538 -24.335 -43.996 1.00 90.62 295 PHE A C 1
ATOM 2319 O O . PHE A 1 295 ? 14.464 -24.394 -44.812 1.00 90.62 295 PHE A O 1
ATOM 2326 N N . THR A 1 296 ? 12.263 -24.412 -44.385 1.00 85.25 296 THR A N 1
ATOM 2327 C CA . THR A 1 296 ? 11.833 -24.570 -45.784 1.00 85.25 296 THR A CA 1
ATOM 2328 C C . THR A 1 296 ? 11.512 -23.224 -46.422 1.00 85.25 296 THR A C 1
ATOM 2330 O O . THR A 1 296 ? 12.117 -22.872 -47.429 1.00 85.25 296 THR A O 1
ATOM 2333 N N . ASP A 1 297 ? 10.610 -22.453 -45.814 1.00 85.31 297 ASP A N 1
ATOM 2334 C CA . ASP A 1 297 ? 10.080 -21.222 -46.415 1.00 85.31 297 ASP A CA 1
ATOM 2335 C C . ASP A 1 297 ? 10.772 -19.931 -45.945 1.00 85.31 297 ASP A C 1
ATOM 2337 O O . ASP A 1 297 ? 10.762 -18.943 -46.676 1.00 85.31 297 ASP A O 1
ATOM 2341 N N . LYS A 1 298 ? 11.379 -19.914 -44.751 1.00 91.12 298 LYS A N 1
ATOM 2342 C CA . LYS A 1 298 ? 12.045 -18.729 -44.180 1.00 91.12 298 LYS A CA 1
ATOM 2343 C C . LYS A 1 298 ? 13.188 -19.105 -43.225 1.00 91.12 298 LYS A C 1
ATOM 2345 O O . LYS A 1 298 ? 13.184 -20.243 -42.743 1.00 91.12 298 LYS A O 1
ATOM 2350 N N . PRO A 1 299 ? 14.148 -18.199 -42.957 1.00 93.94 299 PRO A N 1
ATOM 2351 C CA . PRO A 1 299 ? 15.148 -18.392 -41.909 1.00 93.94 299 PRO A CA 1
ATOM 2352 C C . PRO A 1 299 ? 14.533 -18.194 -40.519 1.00 93.94 299 PRO A C 1
ATOM 2354 O O . PRO A 1 299 ? 13.445 -17.634 -40.407 1.00 93.94 299 PRO A O 1
ATOM 2357 N N . LEU A 1 300 ? 15.240 -18.632 -39.476 1.00 94.19 300 LEU A N 1
ATOM 2358 C CA . LEU A 1 300 ? 14.903 -18.331 -38.086 1.00 94.19 300 LEU A CA 1
ATOM 2359 C C . LEU A 1 300 ? 15.584 -17.024 -37.664 1.00 94.19 300 LEU A C 1
ATOM 2361 O O . LEU A 1 300 ? 16.814 -16.962 -37.591 1.00 94.19 300 LEU A O 1
ATOM 2365 N N . ILE A 1 301 ? 14.803 -15.994 -37.350 1.00 93.88 301 ILE A N 1
ATOM 2366 C CA . ILE A 1 301 ? 15.327 -14.694 -36.919 1.00 93.88 301 ILE A CA 1
ATOM 2367 C C . ILE A 1 301 ? 15.095 -14.504 -35.423 1.00 93.88 301 ILE A C 1
ATOM 2369 O O . ILE A 1 301 ? 13.964 -14.479 -34.938 1.00 93.88 301 ILE A O 1
ATOM 2373 N N . ILE A 1 302 ? 16.190 -14.346 -34.691 1.00 93.00 302 ILE A N 1
ATOM 2374 C CA . ILE A 1 302 ? 16.220 -14.179 -33.244 1.00 93.00 302 ILE A CA 1
ATOM 2375 C C . ILE A 1 302 ? 16.596 -12.730 -32.950 1.00 93.00 302 ILE A C 1
ATOM 2377 O O . ILE A 1 302 ? 17.737 -12.325 -33.169 1.00 93.00 302 ILE A O 1
ATOM 2381 N N . GLY A 1 303 ? 15.647 -11.944 -32.452 1.00 90.25 303 GLY A N 1
ATOM 2382 C CA . GLY A 1 303 ? 15.934 -10.597 -31.971 1.00 90.25 303 GLY A CA 1
ATOM 2383 C C . GLY A 1 303 ? 16.397 -10.631 -30.516 1.00 90.25 303 GLY A C 1
ATOM 2384 O O . GLY A 1 303 ? 15.819 -11.339 -29.691 1.00 90.25 303 GLY A O 1
ATOM 2385 N N . LEU A 1 304 ? 17.427 -9.854 -30.197 1.00 87.94 304 LEU A N 1
ATOM 2386 C CA . LEU A 1 304 ? 17.943 -9.693 -28.846 1.00 87.94 304 LEU A CA 1
ATOM 2387 C C . LEU A 1 304 ? 17.943 -8.216 -28.450 1.00 87.94 304 LEU A C 1
ATOM 2389 O O . LEU A 1 304 ? 18.484 -7.370 -29.167 1.00 87.94 304 LEU A O 1
ATOM 2393 N N . ASN A 1 305 ? 17.347 -7.923 -27.297 1.00 83.94 305 ASN A N 1
ATOM 2394 C CA . ASN A 1 305 ? 17.351 -6.613 -26.659 1.00 83.94 305 ASN A CA 1
ATOM 2395 C C . ASN A 1 305 ? 18.142 -6.652 -25.348 1.00 83.94 305 ASN A C 1
ATOM 2397 O O . ASN A 1 305 ? 18.070 -7.626 -24.602 1.00 83.94 305 ASN A O 1
ATOM 2401 N N . GLY A 1 306 ? 18.872 -5.579 -25.051 1.00 75.06 306 GLY A N 1
ATOM 2402 C CA . GLY A 1 306 ? 19.436 -5.362 -23.724 1.00 75.06 306 GLY A CA 1
ATOM 2403 C C . GLY A 1 306 ? 20.093 -3.986 -23.591 1.00 75.06 306 GLY A C 1
ATOM 2404 O O . GLY A 1 306 ? 20.655 -3.491 -24.577 1.00 75.06 306 GLY A O 1
ATOM 2405 N N . PRO A 1 307 ? 20.106 -3.374 -22.389 1.00 67.00 307 PRO A N 1
ATOM 2406 C CA . PRO A 1 307 ? 20.734 -2.073 -22.161 1.00 67.00 307 PRO A CA 1
ATOM 2407 C C . PRO A 1 307 ? 22.176 -2.010 -22.678 1.00 67.00 307 PRO A C 1
ATOM 2409 O O . PRO A 1 307 ? 22.890 -3.020 -22.743 1.00 67.00 307 PRO A O 1
ATOM 2412 N N . GLN A 1 308 ? 22.655 -0.825 -23.054 1.00 64.31 308 GLN A N 1
ATOM 2413 C CA . GLN A 1 308 ? 24.065 -0.659 -23.408 1.00 64.31 308 GLN A CA 1
ATOM 2414 C C . GLN A 1 308 ? 24.950 -1.062 -22.217 1.00 64.31 308 GLN A C 1
ATOM 2416 O O . GLN A 1 308 ? 24.706 -0.619 -21.111 1.00 64.31 308 GLN A O 1
ATOM 2421 N N . GLY A 1 309 ? 25.947 -1.931 -22.425 1.00 63.34 309 GLY A N 1
ATOM 2422 C CA . GLY A 1 309 ? 26.787 -2.458 -21.335 1.00 63.34 309 GLY A CA 1
ATOM 2423 C C . GLY A 1 309 ? 26.254 -3.713 -20.622 1.00 63.34 309 GLY A C 1
ATOM 2424 O O . GLY A 1 309 ? 26.978 -4.288 -19.823 1.00 63.34 309 GLY A O 1
ATOM 2425 N N . SER A 1 310 ? 25.061 -4.215 -20.967 1.00 66.56 310 SER A N 1
ATOM 2426 C CA . SER A 1 310 ? 24.459 -5.441 -20.387 1.00 66.56 310 SER A CA 1
ATOM 2427 C C . SER A 1 310 ? 25.150 -6.769 -20.748 1.00 66.56 310 SER A C 1
ATOM 2429 O O . SER A 1 310 ? 24.674 -7.840 -20.388 1.00 66.56 310 SER A O 1
ATOM 2431 N N . GLY A 1 311 ? 26.241 -6.739 -21.519 1.00 71.00 311 GLY A N 1
ATOM 2432 C CA . GLY A 1 311 ? 26.874 -7.958 -22.032 1.00 71.00 311 GLY A CA 1
ATOM 2433 C C . GLY A 1 311 ? 26.169 -8.600 -23.234 1.00 71.00 311 GLY A C 1
ATOM 2434 O O . GLY A 1 311 ? 26.556 -9.695 -23.627 1.00 71.00 311 GLY A O 1
ATOM 2435 N N . LYS A 1 312 ? 25.200 -7.924 -23.873 1.00 79.75 312 LYS A N 1
ATOM 2436 C CA . LYS A 1 312 ? 24.495 -8.430 -25.068 1.00 79.75 312 LYS A CA 1
ATOM 2437 C C . LYS A 1 312 ? 25.418 -8.970 -26.167 1.00 79.75 312 LYS A C 1
ATOM 2439 O O . LYS A 1 312 ? 25.239 -10.102 -26.590 1.00 79.75 312 LYS A O 1
ATOM 2444 N N . SER A 1 313 ? 26.447 -8.210 -26.552 1.00 79.88 313 SER A N 1
ATOM 2445 C CA . SER A 1 313 ? 27.384 -8.611 -27.609 1.00 79.88 313 SER A CA 1
ATOM 2446 C C . SER A 1 313 ? 28.236 -9.817 -27.196 1.00 79.88 313 SER A C 1
ATOM 2448 O O . SER A 1 313 ? 28.613 -10.630 -28.027 1.00 79.88 313 SER A O 1
ATOM 2450 N N . TYR A 1 314 ? 28.520 -9.958 -25.897 1.00 80.44 314 TYR A N 1
ATOM 2451 C CA . TYR A 1 314 ? 29.222 -11.123 -25.363 1.00 80.44 314 TYR A CA 1
ATOM 2452 C C . TYR A 1 314 ? 28.337 -12.374 -25.431 1.00 80.44 314 TYR A C 1
ATOM 2454 O O . TYR A 1 314 ? 28.771 -13.408 -25.935 1.00 80.44 314 TYR A O 1
ATOM 2462 N N . LEU A 1 315 ? 27.071 -12.255 -25.013 1.00 82.88 315 LEU A N 1
ATOM 2463 C CA . LEU A 1 315 ? 26.092 -13.335 -25.112 1.00 82.88 315 LEU A CA 1
ATOM 2464 C C . LEU A 1 315 ? 25.856 -13.751 -26.570 1.00 82.88 315 LEU A C 1
ATOM 2466 O O . LEU A 1 315 ? 25.867 -14.939 -26.874 1.00 82.88 315 LEU A O 1
ATOM 2470 N N . THR A 1 316 ? 25.678 -12.799 -27.489 1.00 87.12 316 THR A N 1
ATOM 2471 C CA . THR A 1 316 ? 25.425 -13.097 -28.909 1.00 87.12 316 THR A CA 1
ATOM 2472 C C . THR A 1 316 ? 26.618 -13.775 -29.574 1.00 87.12 316 THR A C 1
ATOM 2474 O O . THR A 1 316 ? 26.409 -14.687 -30.373 1.00 87.12 316 THR A O 1
ATOM 2477 N N . ASN A 1 317 ? 27.850 -13.409 -29.201 1.00 87.12 317 ASN A N 1
ATOM 2478 C CA . ASN A 1 317 ? 29.053 -14.095 -29.677 1.00 87.12 317 ASN A CA 1
ATOM 2479 C C . ASN A 1 317 ? 29.059 -15.564 -29.218 1.00 87.12 317 ASN A C 1
ATOM 2481 O O . ASN A 1 317 ? 29.177 -16.461 -30.053 1.00 87.12 317 ASN A O 1
ATOM 2485 N N . GLN A 1 318 ? 28.839 -15.825 -27.922 1.00 87.56 318 GLN A N 1
ATOM 2486 C CA . GLN A 1 318 ? 28.776 -17.199 -27.405 1.00 87.56 318 GLN A CA 1
ATOM 2487 C C . GLN A 1 318 ? 27.640 -18.013 -28.039 1.00 87.56 318 GLN A C 1
ATOM 2489 O O . GLN A 1 318 ? 27.823 -19.182 -28.378 1.00 87.56 318 GLN A O 1
ATOM 2494 N N . LEU A 1 319 ? 26.461 -17.409 -28.224 1.00 90.00 319 LEU A N 1
ATOM 2495 C CA . LEU A 1 319 ? 25.327 -18.064 -28.881 1.00 90.00 319 LEU A CA 1
ATOM 2496 C C . LEU A 1 319 ? 25.657 -18.416 -30.333 1.00 90.00 319 LEU A C 1
ATOM 2498 O O . LEU A 1 319 ? 25.332 -19.510 -30.787 1.00 90.00 319 LEU A O 1
ATOM 2502 N N . THR A 1 320 ? 26.339 -17.526 -31.051 1.00 92.94 320 THR A N 1
ATOM 2503 C CA . THR A 1 320 ? 26.751 -17.769 -32.438 1.00 92.94 320 THR A CA 1
ATOM 2504 C C . THR A 1 320 ? 27.741 -18.931 -32.528 1.00 92.94 320 THR A C 1
ATOM 2506 O O . THR A 1 320 ? 27.569 -19.819 -33.366 1.00 92.94 320 THR A O 1
ATOM 2509 N N . GLU A 1 321 ? 28.738 -18.983 -31.641 1.00 92.12 321 GLU A N 1
ATOM 2510 C CA . GLU A 1 321 ? 29.698 -20.096 -31.553 1.00 92.12 321 GLU A CA 1
ATOM 2511 C C . GLU A 1 321 ? 29.007 -21.424 -31.206 1.00 92.12 321 GLU A C 1
ATOM 2513 O O . GLU A 1 321 ? 29.249 -22.459 -31.840 1.00 92.12 321 GLU A O 1
ATOM 2518 N N . TYR A 1 322 ? 28.087 -21.394 -30.242 1.00 93.69 322 TYR A N 1
ATOM 2519 C CA . TYR A 1 322 ? 27.290 -22.550 -29.841 1.00 93.69 322 TYR A CA 1
ATOM 2520 C C . TYR A 1 322 ? 26.439 -23.099 -30.988 1.00 93.69 322 TYR A C 1
ATOM 2522 O O . TYR A 1 322 ? 26.482 -24.294 -31.280 1.00 93.69 322 TYR A O 1
ATOM 2530 N N . LEU A 1 323 ? 25.693 -22.237 -31.680 1.00 94.12 323 LEU A N 1
ATOM 2531 C CA . LEU A 1 323 ? 24.821 -22.663 -32.774 1.00 94.12 323 LEU A CA 1
ATOM 2532 C C . LEU A 1 323 ? 25.622 -23.171 -33.970 1.00 94.12 323 LEU A C 1
ATOM 2534 O O . LEU A 1 323 ? 25.266 -24.198 -34.545 1.00 94.12 323 LEU A O 1
ATOM 2538 N N . THR A 1 324 ? 26.740 -22.518 -34.291 1.00 93.06 324 THR A N 1
ATOM 2539 C CA . THR A 1 324 ? 27.626 -22.943 -35.384 1.00 93.06 324 THR A CA 1
ATOM 2540 C C . THR A 1 324 ? 28.263 -24.306 -35.096 1.00 93.06 324 THR A C 1
ATOM 2542 O O . THR A 1 324 ? 28.379 -25.140 -35.996 1.00 93.06 324 THR A O 1
ATOM 2545 N N . SER A 1 325 ? 28.651 -24.568 -33.843 1.00 92.94 325 SER A N 1
ATOM 2546 C CA . SER A 1 325 ? 29.252 -25.850 -33.448 1.00 92.94 325 SER A CA 1
ATOM 2547 C C . SER A 1 325 ? 28.228 -26.986 -33.357 1.00 92.94 325 SER A C 1
ATOM 2549 O O . SER A 1 325 ? 28.477 -28.079 -33.872 1.00 92.94 325 SER A O 1
ATOM 2551 N N . LYS A 1 326 ? 27.062 -26.741 -32.749 1.00 94.94 326 LYS A N 1
ATOM 2552 C CA . LYS A 1 326 ? 26.014 -27.753 -32.550 1.00 94.94 326 LYS A CA 1
ATOM 2553 C C . LYS A 1 326 ? 25.231 -28.062 -33.825 1.00 94.94 326 LYS A C 1
ATOM 2555 O O . LYS A 1 326 ? 24.954 -29.228 -34.110 1.00 94.94 326 LYS A O 1
ATOM 2560 N N . TYR A 1 327 ? 24.896 -27.038 -34.607 1.00 93.62 327 TYR A N 1
ATOM 2561 C CA . TYR A 1 327 ? 24.108 -27.147 -35.834 1.00 93.62 327 TYR A CA 1
ATOM 2562 C C . TYR A 1 327 ? 24.965 -26.848 -37.065 1.00 93.62 327 TYR A C 1
ATOM 2564 O O . TYR A 1 327 ? 24.628 -25.999 -37.879 1.00 93.62 327 TYR A O 1
ATOM 2572 N N . SER A 1 328 ? 26.049 -27.603 -37.256 1.00 88.69 328 SER A N 1
ATOM 2573 C CA . SER A 1 328 ? 27.038 -27.394 -38.333 1.00 88.69 328 SER A CA 1
ATOM 2574 C C . SER A 1 328 ? 26.496 -27.439 -39.773 1.00 88.69 328 SER A C 1
ATOM 2576 O O . SER A 1 328 ? 27.198 -27.070 -40.713 1.00 88.69 328 SER A O 1
ATOM 2578 N N . LYS A 1 329 ? 25.256 -27.905 -39.965 1.00 89.88 329 LYS A N 1
ATOM 2579 C CA . LYS A 1 329 ? 24.552 -27.900 -41.258 1.00 89.88 329 LYS A CA 1
ATOM 2580 C C . LYS A 1 329 ? 23.749 -26.621 -41.514 1.00 89.88 329 LYS A C 1
ATOM 2582 O O . LYS A 1 329 ? 23.317 -26.431 -42.646 1.00 89.88 329 LYS A O 1
ATOM 2587 N N . LEU A 1 330 ? 23.519 -25.805 -40.487 1.00 92.75 330 LEU A N 1
ATOM 2588 C CA . LEU A 1 330 ? 22.777 -24.551 -40.562 1.00 92.75 330 LEU A CA 1
ATOM 2589 C C . LEU A 1 330 ? 23.756 -23.377 -40.579 1.00 92.75 330 LEU A C 1
ATOM 2591 O O . LEU A 1 330 ? 24.684 -23.302 -39.774 1.00 92.75 330 LEU A O 1
ATOM 2595 N N . THR A 1 331 ? 23.531 -22.437 -41.488 1.00 92.69 331 THR A N 1
ATOM 2596 C CA . THR A 1 331 ? 24.334 -21.216 -41.582 1.00 92.69 331 THR A CA 1
ATOM 2597 C C . THR A 1 331 ? 23.809 -20.192 -40.580 1.00 92.69 331 THR A C 1
ATOM 2599 O O . THR A 1 331 ? 22.668 -19.747 -40.699 1.00 92.69 331 THR A O 1
ATOM 2602 N N . THR A 1 332 ? 24.634 -19.807 -39.605 1.00 94.44 332 THR A N 1
ATOM 2603 C CA . THR A 1 332 ? 24.282 -18.820 -38.569 1.00 94.44 332 THR A CA 1
ATOM 2604 C C . THR A 1 332 ? 25.064 -17.526 -38.778 1.00 94.44 332 THR A C 1
ATOM 2606 O O . THR A 1 332 ? 26.252 -17.573 -39.094 1.00 94.44 332 THR A O 1
ATOM 2609 N N . ILE A 1 333 ? 24.419 -16.374 -38.584 1.00 93.38 333 ILE A N 1
ATOM 2610 C CA . ILE A 1 333 ? 25.080 -15.065 -38.586 1.00 93.38 333 ILE A CA 1
ATOM 2611 C C . ILE A 1 333 ? 24.610 -14.198 -37.417 1.00 93.38 333 ILE A C 1
ATOM 2613 O O . ILE A 1 333 ? 23.440 -14.227 -37.032 1.00 93.38 333 ILE A O 1
ATOM 2617 N N . GLN A 1 334 ? 25.525 -13.384 -36.903 1.00 94.19 334 GLN A N 1
ATOM 2618 C CA . GLN A 1 334 ? 25.237 -12.303 -35.971 1.00 94.19 334 GLN A CA 1
ATOM 2619 C C . GLN A 1 334 ? 25.245 -10.965 -36.707 1.00 94.19 334 GLN A C 1
ATOM 2621 O O . GLN A 1 334 ? 26.158 -10.683 -37.484 1.00 94.19 334 GLN A O 1
ATOM 2626 N N . ILE A 1 335 ? 24.239 -10.141 -36.439 1.00 94.56 335 ILE A N 1
ATOM 2627 C CA . ILE A 1 335 ? 24.090 -8.800 -36.997 1.00 94.56 335 ILE A CA 1
ATOM 2628 C C . ILE A 1 335 ? 23.782 -7.842 -35.840 1.00 94.56 335 ILE A C 1
ATOM 2630 O O . ILE A 1 335 ? 22.890 -8.116 -35.035 1.00 94.56 335 ILE A O 1
ATOM 2634 N N . SER A 1 336 ? 24.502 -6.725 -35.744 1.00 93.44 336 SER A N 1
ATOM 2635 C CA . SER A 1 336 ? 24.210 -5.682 -34.757 1.00 93.44 336 SER A CA 1
ATOM 2636 C C . SER A 1 336 ? 23.405 -4.546 -35.379 1.00 93.44 336 SER A C 1
ATOM 2638 O O . SER A 1 336 ? 23.661 -4.145 -36.512 1.00 93.44 336 SER A O 1
ATOM 2640 N N . MET A 1 337 ? 22.468 -3.971 -34.624 1.00 92.81 337 MET A N 1
ATOM 2641 C CA . MET A 1 337 ? 21.838 -2.693 -34.966 1.00 92.81 337 MET A CA 1
ATOM 2642 C C . MET A 1 337 ? 22.894 -1.591 -35.137 1.00 92.81 337 MET A C 1
ATOM 2644 O O . MET A 1 337 ? 22.779 -0.751 -36.028 1.00 92.81 337 MET A O 1
ATOM 2648 N N . ASP A 1 338 ? 23.959 -1.642 -34.333 1.00 91.31 338 ASP A N 1
ATOM 2649 C CA . ASP A 1 338 ? 25.034 -0.653 -34.365 1.00 91.31 338 ASP A CA 1
ATOM 2650 C C . ASP A 1 338 ? 25.806 -0.671 -35.699 1.00 91.31 338 ASP A C 1
ATOM 2652 O O . ASP A 1 338 ? 26.374 0.346 -36.091 1.00 91.31 338 ASP A O 1
ATOM 2656 N N . ASP A 1 339 ? 25.804 -1.788 -36.437 1.00 93.94 339 ASP A N 1
ATOM 2657 C CA . ASP A 1 339 ? 26.452 -1.871 -37.754 1.00 93.94 339 ASP A CA 1
ATOM 2658 C C . ASP A 1 339 ? 25.760 -0.989 -38.810 1.00 93.94 339 ASP A C 1
ATOM 2660 O O . ASP A 1 339 ? 26.354 -0.629 -39.830 1.00 93.94 339 ASP A O 1
ATOM 2664 N N . PHE A 1 340 ? 24.508 -0.603 -38.549 1.00 95.62 340 PHE A N 1
ATOM 2665 C CA . PHE A 1 340 ? 23.667 0.193 -39.439 1.00 95.62 340 PHE A CA 1
ATOM 2666 C C . PHE A 1 340 ? 23.541 1.649 -39.000 1.00 95.62 340 PHE A C 1
ATOM 2668 O O . PHE A 1 340 ? 22.647 2.344 -39.483 1.00 95.62 340 PHE A O 1
ATOM 2675 N N . TYR A 1 341 ? 24.426 2.158 -38.140 1.00 95.06 341 TYR A N 1
ATOM 2676 C CA . TYR A 1 341 ? 24.523 3.607 -37.964 1.00 95.06 341 TYR A CA 1
ATOM 2677 C C . TYR A 1 341 ? 24.792 4.311 -39.306 1.00 95.06 341 TYR A C 1
ATOM 2679 O O . TYR A 1 341 ? 25.359 3.749 -40.259 1.00 95.06 341 TYR A O 1
ATOM 2687 N N . LEU A 1 342 ? 24.334 5.559 -39.388 1.00 94.44 342 LEU A N 1
ATOM 2688 C CA . LEU A 1 342 ? 24.621 6.431 -40.521 1.00 94.44 342 LEU A CA 1
ATOM 2689 C C . LEU A 1 342 ? 26.128 6.659 -40.662 1.00 94.44 342 LEU A C 1
ATOM 2691 O O . LEU A 1 342 ? 26.872 6.613 -39.686 1.00 94.44 342 LEU A O 1
ATOM 2695 N N . THR A 1 343 ? 26.577 6.920 -41.891 1.00 93.44 343 THR A N 1
ATOM 2696 C CA . THR A 1 343 ? 27.970 7.328 -42.114 1.00 93.44 343 THR A CA 1
ATOM 2697 C C . THR A 1 343 ? 28.250 8.646 -41.399 1.00 93.44 343 THR A C 1
ATOM 2699 O O . THR A 1 343 ? 27.334 9.447 -41.189 1.00 93.44 343 THR A O 1
ATOM 2702 N N . LYS A 1 344 ? 29.516 8.926 -41.081 1.00 90.75 344 LYS A N 1
ATOM 2703 C CA . LYS A 1 344 ? 29.908 10.186 -40.436 1.00 90.75 344 LYS A CA 1
ATOM 2704 C C . LYS A 1 344 ? 29.398 11.403 -41.212 1.00 90.75 344 LYS A C 1
ATOM 2706 O O . LYS A 1 344 ? 28.838 12.322 -40.621 1.00 90.75 344 LYS A O 1
ATOM 2711 N N . SER A 1 345 ? 29.503 11.361 -42.542 1.00 92.19 345 SER A N 1
ATOM 2712 C CA . SER A 1 345 ? 29.001 12.426 -43.416 1.00 92.19 345 SER A CA 1
ATOM 2713 C C . SER A 1 345 ? 27.487 12.627 -43.308 1.00 92.19 345 SER A C 1
ATOM 2715 O O . SER A 1 345 ? 27.024 13.765 -43.335 1.00 92.19 345 SER A O 1
ATOM 2717 N N . ASP A 1 346 ? 26.705 11.555 -43.194 1.00 93.19 346 ASP A N 1
ATOM 2718 C CA . ASP A 1 346 ? 25.249 11.667 -43.068 1.00 93.19 346 ASP A CA 1
ATOM 2719 C C . ASP A 1 346 ? 24.826 12.076 -41.651 1.00 93.19 346 ASP A C 1
ATOM 2721 O O . ASP A 1 346 ? 23.884 12.852 -41.491 1.00 93.19 346 ASP A O 1
ATOM 2725 N N . GLN A 1 347 ? 25.565 11.640 -40.630 1.00 91.62 347 GLN A N 1
ATOM 2726 C CA . GLN A 1 347 ? 25.358 12.057 -39.245 1.00 91.62 347 GLN A CA 1
ATOM 2727 C C . GLN A 1 347 ? 25.662 13.552 -39.036 1.00 91.62 347 GLN A C 1
ATOM 2729 O O . GLN A 1 347 ? 24.964 14.227 -38.273 1.00 91.62 347 GLN A O 1
ATOM 2734 N N . ASP A 1 348 ? 26.665 14.093 -39.734 1.00 90.50 348 ASP A N 1
ATOM 2735 C CA . ASP A 1 348 ? 26.978 15.528 -39.715 1.00 90.50 348 ASP A CA 1
ATOM 2736 C C . ASP A 1 348 ? 25.841 16.356 -40.321 1.00 90.50 348 ASP A C 1
ATOM 2738 O O . ASP A 1 348 ? 25.417 17.340 -39.718 1.00 90.50 348 ASP A O 1
ATOM 2742 N N . LYS A 1 349 ? 25.240 15.897 -41.429 1.00 93.06 349 LYS A N 1
ATOM 2743 C CA . LYS A 1 349 ? 24.064 16.560 -42.025 1.00 93.06 349 LYS A CA 1
ATOM 2744 C C . LYS A 1 349 ? 22.883 16.623 -41.057 1.00 93.06 349 LYS A C 1
ATOM 2746 O O . LYS A 1 349 ? 22.207 17.647 -40.990 1.00 93.06 349 LYS A O 1
ATOM 2751 N N . ILE A 1 350 ? 22.622 15.553 -40.303 1.00 88.56 350 ILE A N 1
ATOM 2752 C CA . ILE A 1 350 ? 21.570 15.557 -39.273 1.00 88.56 350 ILE A CA 1
ATOM 2753 C C . ILE A 1 350 ? 21.917 16.562 -38.178 1.00 88.56 350 ILE A C 1
ATOM 2755 O O . ILE A 1 350 ? 21.092 17.398 -37.824 1.00 88.56 350 ILE A O 1
ATOM 2759 N N . THR A 1 351 ? 23.157 16.532 -37.691 1.00 86.81 351 THR A N 1
ATOM 2760 C CA . THR A 1 351 ? 23.630 17.408 -36.609 1.00 86.81 351 THR A CA 1
ATOM 2761 C C . THR A 1 351 ? 23.539 18.894 -36.972 1.00 86.81 351 THR A C 1
ATOM 2763 O O . THR A 1 351 ? 23.205 19.712 -36.113 1.00 86.81 351 THR A O 1
ATOM 2766 N N . GLU A 1 352 ? 23.809 19.242 -38.233 1.00 88.38 352 GLU A N 1
ATOM 2767 C CA . GLU A 1 352 ? 23.700 20.607 -38.766 1.00 88.38 352 GLU A CA 1
ATOM 2768 C C . GLU A 1 352 ? 22.248 21.079 -38.936 1.00 88.38 352 GLU A C 1
ATOM 2770 O O . GLU A 1 352 ? 21.986 22.280 -38.874 1.00 88.38 352 GLU A O 1
ATOM 2775 N N . THR A 1 353 ? 21.307 20.158 -39.156 1.00 86.94 353 THR A N 1
ATOM 2776 C CA . THR A 1 353 ? 19.912 20.486 -39.499 1.00 86.94 353 THR A CA 1
ATOM 2777 C C . THR A 1 353 ? 18.939 20.382 -38.326 1.00 86.94 353 THR A C 1
ATOM 2779 O O . THR A 1 353 ? 17.907 21.050 -38.350 1.00 86.94 353 THR A O 1
ATOM 2782 N N . THR A 1 354 ? 19.253 19.594 -37.295 1.00 88.38 354 THR A N 1
ATOM 2783 C CA . THR A 1 354 ? 18.378 19.376 -36.134 1.00 88.38 354 THR A CA 1
ATOM 2784 C C . THR A 1 354 ? 18.677 20.328 -34.966 1.00 88.38 354 THR A C 1
ATOM 2786 O O . THR A 1 354 ? 19.834 20.577 -34.600 1.00 88.38 354 THR A O 1
ATOM 2789 N N . ASP A 1 355 ? 17.629 20.844 -34.321 1.00 89.50 355 ASP A N 1
ATOM 2790 C CA . ASP A 1 355 ? 17.730 21.539 -33.034 1.00 89.50 355 ASP A CA 1
ATOM 2791 C C . ASP A 1 355 ? 17.696 20.567 -31.840 1.00 89.50 355 ASP A C 1
ATOM 2793 O O . ASP A 1 355 ? 18.051 20.961 -30.723 1.00 89.50 355 ASP A O 1
ATOM 2797 N N . ASN A 1 356 ? 17.366 19.293 -32.077 1.00 86.50 356 ASN A N 1
ATOM 2798 C CA . ASN A 1 356 ? 17.274 18.260 -31.058 1.00 86.50 356 ASN A CA 1
ATOM 2799 C C . ASN A 1 356 ? 18.668 17.722 -30.669 1.00 86.50 356 ASN A C 1
ATOM 2801 O O . ASN A 1 356 ? 19.324 17.038 -31.461 1.00 86.50 356 ASN A O 1
ATOM 2805 N N . PRO A 1 357 ? 19.151 17.977 -29.438 1.00 84.50 357 PRO A N 1
ATOM 2806 C CA . PRO A 1 357 ? 20.467 17.522 -28.992 1.00 84.50 357 PRO A CA 1
ATOM 2807 C C . PRO A 1 357 ? 20.603 15.993 -28.937 1.00 84.50 357 PRO A C 1
ATOM 2809 O O . PRO A 1 357 ? 21.721 15.494 -29.021 1.00 84.50 357 PRO A O 1
ATOM 2812 N N . LEU A 1 358 ? 19.498 15.248 -28.837 1.00 83.44 358 LEU A N 1
ATOM 2813 C CA . LEU A 1 358 ? 19.498 13.782 -28.769 1.00 83.44 358 LEU A CA 1
ATOM 2814 C C . LEU A 1 358 ? 19.889 13.124 -30.101 1.00 83.44 358 LEU A C 1
ATOM 2816 O O . LEU A 1 358 ? 20.347 11.985 -30.118 1.00 83.44 358 LEU A O 1
ATOM 2820 N N . LEU A 1 359 ? 19.756 13.850 -31.212 1.00 84.88 359 LEU A N 1
ATOM 2821 C CA . LEU A 1 359 ? 20.126 13.383 -32.550 1.00 84.88 359 LEU A CA 1
ATOM 2822 C C . LEU A 1 359 ? 21.544 13.809 -32.965 1.00 84.88 359 LEU A C 1
ATOM 2824 O O . LEU A 1 359 ? 22.022 13.403 -34.024 1.00 84.88 359 LEU A O 1
ATOM 2828 N N . LYS A 1 360 ? 22.251 14.593 -32.136 1.00 82.25 360 LYS A N 1
ATOM 2829 C CA . LYS A 1 360 ? 23.613 15.104 -32.401 1.00 82.25 360 LYS A CA 1
ATOM 2830 C C . LYS A 1 360 ? 24.701 14.080 -32.060 1.00 82.25 360 LYS A C 1
ATOM 2832 O O . LYS A 1 360 ? 25.682 14.379 -31.384 1.00 82.25 360 LYS A O 1
ATOM 2837 N N . GLY A 1 361 ? 24.503 12.849 -32.515 1.00 80.56 361 GLY A N 1
ATOM 2838 C CA . GLY A 1 361 ? 25.357 11.698 -32.248 1.00 80.56 361 GLY A CA 1
ATOM 2839 C C . GLY A 1 361 ? 24.706 10.414 -32.754 1.00 80.56 361 GLY A C 1
ATOM 2840 O O . GLY A 1 361 ? 23.646 10.454 -33.366 1.00 80.56 361 GLY A O 1
ATOM 2841 N N . ARG A 1 362 ? 25.335 9.267 -32.491 1.00 82.25 362 ARG A N 1
ATOM 2842 C CA . ARG A 1 362 ? 24.791 7.943 -32.830 1.00 82.25 362 ARG A CA 1
ATOM 2843 C C . ARG A 1 362 ? 24.167 7.286 -31.602 1.00 82.25 362 ARG A C 1
ATOM 2845 O O . ARG A 1 362 ? 24.672 7.469 -30.496 1.00 82.25 362 ARG A O 1
ATOM 2852 N N . GLY A 1 363 ? 23.122 6.489 -31.789 1.00 83.00 363 GLY A N 1
ATOM 2853 C CA . GLY A 1 363 ? 22.580 5.626 -30.733 1.00 83.00 363 GLY A CA 1
ATOM 2854 C C . GLY A 1 363 ? 21.064 5.577 -30.705 1.00 83.00 363 GLY A C 1
ATOM 2855 O O . GLY A 1 363 ? 20.474 4.498 -30.734 1.00 83.00 363 GLY A O 1
ATOM 2856 N N . LEU A 1 364 ? 20.439 6.751 -30.647 1.00 86.56 364 LEU A N 1
ATOM 2857 C CA . LEU A 1 364 ? 18.991 6.879 -30.523 1.00 86.56 364 LEU A CA 1
ATOM 2858 C C . LEU A 1 364 ? 18.276 6.671 -31.875 1.00 86.56 364 LEU A C 1
ATOM 2860 O O . LEU A 1 364 ? 18.887 6.843 -32.939 1.00 86.56 364 LEU A O 1
ATOM 2864 N N . PRO A 1 365 ? 16.984 6.296 -31.860 1.00 88.94 365 PRO A N 1
ATOM 2865 C CA . PRO A 1 365 ? 16.150 6.236 -33.058 1.00 88.94 365 PRO A CA 1
ATOM 2866 C C . PRO A 1 365 ? 16.250 7.511 -33.908 1.00 88.94 365 PRO A C 1
ATOM 2868 O O . PRO A 1 365 ? 16.137 8.622 -33.395 1.00 88.94 365 PRO A O 1
ATOM 2871 N N . GLY A 1 366 ? 16.472 7.338 -35.213 1.00 88.69 366 GLY A N 1
ATOM 2872 C CA . GLY A 1 366 ? 16.740 8.432 -36.159 1.00 88.69 366 GLY A CA 1
ATOM 2873 C C . GLY A 1 366 ? 18.203 8.541 -36.605 1.00 88.69 366 GLY A C 1
ATOM 2874 O O . GLY A 1 366 ? 18.500 9.254 -37.555 1.00 88.69 366 GLY A O 1
ATOM 2875 N N . THR A 1 367 ? 19.115 7.787 -35.982 1.00 92.62 367 THR A N 1
ATOM 2876 C CA . THR A 1 367 ? 20.567 7.830 -36.279 1.00 92.62 367 THR A CA 1
ATOM 2877 C C . THR A 1 367 ? 21.077 6.636 -37.106 1.00 92.62 367 THR A C 1
ATOM 2879 O O . THR A 1 367 ? 22.281 6.403 -37.211 1.00 92.62 367 THR A O 1
ATOM 2882 N N . HIS A 1 368 ? 20.167 5.856 -37.704 1.00 95.38 368 HIS A N 1
ATOM 2883 C CA . HIS A 1 368 ? 20.490 4.621 -38.432 1.00 95.38 368 HIS A CA 1
ATOM 2884 C C . HIS A 1 368 ? 20.078 4.693 -39.908 1.00 95.38 368 HIS A C 1
ATOM 2886 O O . HIS A 1 368 ? 19.074 5.307 -40.270 1.00 95.38 368 HIS A O 1
ATOM 2892 N N . ASP A 1 369 ? 20.821 3.993 -40.761 1.00 95.62 369 ASP A N 1
ATOM 2893 C CA . ASP A 1 369 ? 20.518 3.779 -42.174 1.00 95.62 369 ASP A CA 1
ATOM 2894 C C . ASP A 1 369 ? 19.429 2.706 -42.332 1.00 95.62 369 ASP A C 1
ATOM 2896 O O . ASP A 1 369 ? 19.679 1.542 -42.659 1.00 95.62 369 ASP A O 1
ATOM 2900 N N . LEU A 1 370 ? 18.184 3.108 -42.072 1.00 94.00 370 LEU A N 1
ATOM 2901 C CA . LEU A 1 370 ? 17.027 2.214 -42.126 1.00 94.00 370 LEU A CA 1
ATOM 2902 C C . LEU A 1 370 ? 16.833 1.580 -43.506 1.00 94.00 370 LEU A C 1
ATOM 2904 O O . LEU A 1 370 ? 16.436 0.422 -43.603 1.00 94.00 370 LEU A O 1
ATOM 2908 N N . LYS A 1 371 ? 17.147 2.301 -44.589 1.00 94.31 371 LYS A N 1
ATOM 2909 C CA . LYS A 1 371 ? 17.017 1.768 -45.954 1.00 94.31 371 LYS A CA 1
ATOM 2910 C C . LYS A 1 371 ? 17.956 0.581 -46.169 1.00 94.31 371 LYS A C 1
ATOM 2912 O O . LYS A 1 371 ? 17.536 -0.445 -46.716 1.00 94.31 371 LYS A O 1
ATOM 2917 N N . LEU A 1 372 ? 19.208 0.699 -45.730 1.00 94.38 372 LEU A N 1
ATOM 2918 C CA . LEU A 1 372 ? 20.173 -0.397 -45.792 1.00 94.38 372 LEU A CA 1
ATOM 2919 C C . LEU A 1 372 ? 19.766 -1.561 -44.877 1.00 94.38 372 LEU A C 1
ATOM 2921 O O . LEU A 1 372 ? 19.819 -2.718 -45.298 1.00 94.38 372 LEU A O 1
ATOM 2925 N N . LEU A 1 373 ? 19.299 -1.262 -43.664 1.00 94.56 373 LEU A N 1
ATOM 2926 C CA . LEU A 1 373 ? 18.843 -2.268 -42.702 1.00 94.56 373 LEU A CA 1
ATOM 2927 C C . LEU A 1 373 ? 17.672 -3.094 -43.258 1.00 94.56 373 LEU A C 1
ATOM 2929 O O . LEU A 1 373 ? 17.764 -4.320 -43.355 1.00 94.56 373 LEU A O 1
ATOM 2933 N N . TYR A 1 374 ? 16.615 -2.432 -43.736 1.00 93.19 374 TYR A N 1
ATOM 2934 C CA . TYR A 1 374 ? 15.446 -3.096 -44.318 1.00 93.19 374 TYR A CA 1
ATOM 2935 C C . TYR A 1 374 ? 15.776 -3.893 -45.576 1.00 93.19 374 TYR A C 1
ATOM 2937 O O . TYR A 1 374 ? 15.326 -5.030 -45.728 1.00 93.19 374 TYR A O 1
ATOM 2945 N N . SER A 1 375 ? 16.575 -3.329 -46.484 1.00 92.62 375 SER A N 1
ATOM 2946 C CA . SER A 1 375 ? 16.971 -4.042 -47.704 1.00 92.62 375 SER A CA 1
ATOM 2947 C C . SER A 1 375 ? 17.822 -5.280 -47.406 1.00 92.62 375 SER A C 1
ATOM 2949 O O . SER A 1 375 ? 17.668 -6.293 -48.093 1.00 92.62 375 SER A O 1
ATOM 2951 N N . THR A 1 376 ? 18.639 -5.248 -46.348 1.00 93.44 376 THR A N 1
ATOM 2952 C CA . THR A 1 376 ? 19.405 -6.410 -45.873 1.00 93.44 376 THR A CA 1
ATOM 2953 C C . THR A 1 376 ? 18.476 -7.519 -45.384 1.00 93.44 376 THR A C 1
ATOM 2955 O O . THR A 1 376 ? 18.535 -8.634 -45.903 1.00 93.44 376 THR A O 1
ATOM 2958 N N . PHE A 1 377 ? 17.555 -7.218 -44.461 1.00 92.94 377 PHE A N 1
ATOM 2959 C CA . PHE A 1 377 ? 16.599 -8.208 -43.942 1.00 92.94 377 PHE A CA 1
ATOM 2960 C C . PHE A 1 377 ? 15.694 -8.773 -45.036 1.00 92.94 377 PHE A C 1
ATOM 2962 O O . PHE A 1 377 ? 15.517 -9.987 -45.137 1.00 92.94 377 PHE A O 1
ATOM 2969 N N . LYS A 1 378 ? 15.192 -7.914 -45.928 1.00 91.50 378 LYS A N 1
ATOM 2970 C CA . LYS A 1 378 ? 14.379 -8.342 -47.070 1.00 91.50 378 LYS A CA 1
ATOM 2971 C C . LYS A 1 378 ? 15.153 -9.254 -48.023 1.00 91.50 378 LYS A C 1
ATOM 2973 O O . LYS A 1 378 ? 14.570 -10.193 -48.555 1.00 91.50 378 LYS A O 1
ATOM 2978 N N . SER A 1 379 ? 16.449 -9.011 -48.220 1.00 91.12 379 SER A N 1
ATOM 2979 C CA . SER A 1 379 ? 17.303 -9.861 -49.060 1.00 91.12 379 SER A CA 1
ATOM 2980 C C . SER A 1 379 ? 17.570 -11.226 -48.429 1.00 91.12 379 SER A C 1
ATOM 2982 O O . SER A 1 379 ? 17.602 -12.220 -49.155 1.00 91.12 379 SER A O 1
ATOM 2984 N N . ILE A 1 380 ? 17.729 -11.277 -47.102 1.00 91.12 380 ILE A N 1
ATOM 2985 C CA . ILE A 1 380 ? 17.925 -12.521 -46.344 1.00 91.12 380 ILE A CA 1
ATOM 2986 C C . ILE A 1 380 ? 16.636 -13.356 -46.332 1.00 91.12 380 ILE A C 1
ATOM 2988 O O . ILE A 1 380 ? 16.673 -14.545 -46.632 1.00 91.12 380 ILE A O 1
ATOM 2992 N N . VAL A 1 381 ? 15.491 -12.741 -46.024 1.00 91.00 381 VAL A N 1
ATOM 2993 C CA . VAL A 1 381 ? 14.208 -13.448 -45.869 1.00 91.00 381 VAL A CA 1
ATOM 2994 C C . VAL A 1 381 ? 13.558 -13.755 -47.214 1.00 91.00 381 VAL A C 1
ATOM 2996 O O . VAL A 1 381 ? 13.130 -14.882 -47.451 1.00 91.00 381 VAL A O 1
ATOM 2999 N N . GLY A 1 382 ? 13.488 -12.770 -48.111 1.00 86.81 382 GLY A N 1
ATOM 3000 C CA . GLY A 1 382 ? 12.706 -12.855 -49.346 1.00 86.81 382 GLY A CA 1
ATOM 3001 C C . GLY A 1 382 ? 13.211 -13.892 -50.350 1.00 86.81 382 GLY A C 1
ATOM 3002 O O . GLY A 1 382 ? 12.414 -14.412 -51.121 1.00 86.81 382 GLY A O 1
ATOM 3003 N N . ASN A 1 383 ? 14.504 -14.227 -50.315 1.00 82.50 383 ASN A N 1
ATOM 3004 C CA . ASN A 1 383 ? 15.128 -15.182 -51.241 1.00 82.50 383 ASN A CA 1
ATOM 3005 C C . ASN A 1 383 ? 15.366 -16.569 -50.612 1.00 82.50 383 ASN A C 1
ATOM 3007 O O . ASN A 1 383 ? 15.895 -17.477 -51.260 1.00 82.50 383 ASN A O 1
ATOM 3011 N N . TYR A 1 384 ? 14.979 -16.752 -49.345 1.00 87.81 384 TYR A N 1
ATOM 3012 C CA . TYR A 1 384 ? 15.325 -17.950 -48.587 1.00 87.81 384 TYR A CA 1
ATOM 3013 C C . TYR A 1 384 ? 14.648 -19.218 -49.117 1.00 87.81 384 TYR A C 1
ATOM 3015 O O . TYR A 1 384 ? 15.279 -20.274 -49.161 1.00 87.81 384 TYR A O 1
ATOM 3023 N N . LYS A 1 385 ? 13.389 -19.117 -49.566 1.00 86.81 385 LYS A N 1
ATOM 3024 C CA . LYS A 1 385 ? 12.632 -20.246 -50.131 1.00 86.81 385 LYS A CA 1
ATOM 3025 C C . LYS A 1 385 ? 13.307 -20.844 -51.366 1.00 86.81 385 LYS A C 1
ATOM 3027 O O . LYS A 1 385 ? 13.351 -22.061 -51.520 1.00 86.81 385 LYS A O 1
ATOM 3032 N N . ASP A 1 386 ? 13.903 -19.987 -52.188 1.00 85.50 386 ASP A N 1
ATOM 3033 C CA . ASP A 1 386 ? 14.654 -20.391 -53.377 1.00 85.50 386 ASP A CA 1
ATOM 3034 C C . ASP A 1 386 ? 16.087 -20.833 -53.038 1.00 85.50 386 ASP A C 1
ATOM 3036 O O . ASP A 1 386 ? 16.847 -21.213 -53.928 1.00 85.50 386 ASP A O 1
ATOM 3040 N N . LYS A 1 387 ? 16.474 -20.783 -51.753 1.00 84.69 387 LYS A N 1
ATOM 3041 C CA . LYS A 1 387 ? 17.833 -21.037 -51.254 1.00 84.69 387 LYS A CA 1
ATOM 3042 C C . LYS A 1 387 ? 18.878 -20.234 -52.033 1.00 84.69 387 LYS A C 1
ATOM 3044 O O . LYS A 1 387 ? 19.969 -20.725 -52.324 1.00 84.69 387 LYS A O 1
ATOM 3049 N N . THR A 1 388 ? 18.550 -18.977 -52.333 1.00 83.25 388 THR A N 1
ATOM 3050 C CA . THR A 1 388 ? 19.456 -18.023 -52.978 1.00 83.25 388 THR A CA 1
ATOM 3051 C C . THR A 1 388 ? 19.687 -16.806 -52.090 1.00 83.25 388 THR A C 1
ATOM 3053 O O . THR A 1 388 ? 18.898 -16.492 -51.201 1.00 83.25 388 THR A O 1
ATOM 3056 N N . ILE A 1 389 ? 20.799 -16.116 -52.319 1.00 83.44 389 ILE A N 1
ATOM 3057 C CA . ILE A 1 389 ? 21.071 -14.794 -51.761 1.00 83.44 389 ILE A CA 1
ATOM 3058 C C . ILE A 1 389 ? 21.683 -13.944 -52.880 1.00 83.44 389 ILE A C 1
ATOM 3060 O O . ILE A 1 389 ? 22.368 -14.510 -53.741 1.00 83.44 389 ILE A O 1
ATOM 3064 N N . PRO A 1 390 ? 21.440 -12.621 -52.938 1.00 82.69 390 PRO A N 1
ATOM 3065 C CA . PRO A 1 390 ? 22.130 -11.768 -53.897 1.00 82.69 390 PRO A CA 1
ATOM 3066 C C . PRO A 1 390 ? 23.640 -11.972 -53.776 1.00 82.69 390 PRO A C 1
ATOM 3068 O O . PRO A 1 390 ? 24.176 -11.912 -52.670 1.00 82.69 390 PRO A O 1
ATOM 3071 N N . HIS A 1 391 ? 24.310 -12.251 -54.898 1.00 78.50 391 HIS A N 1
ATOM 3072 C CA . HIS A 1 391 ? 25.737 -12.561 -54.893 1.00 78.50 391 HIS A CA 1
ATOM 3073 C C . HIS A 1 391 ? 26.515 -11.427 -54.216 1.00 78.50 391 HIS A C 1
ATOM 3075 O O . HIS A 1 391 ? 26.442 -10.274 -54.649 1.00 78.50 391 HIS A O 1
ATOM 3081 N N . GLY A 1 392 ? 27.285 -11.765 -53.181 1.00 80.00 392 GLY A N 1
ATOM 3082 C CA . GLY A 1 392 ? 28.058 -10.809 -52.407 1.00 80.00 392 GLY A CA 1
ATOM 3083 C C . GLY A 1 392 ? 27.212 -9.814 -51.614 1.00 80.00 392 GLY A C 1
ATOM 3084 O O . GLY A 1 392 ? 27.572 -8.636 -51.586 1.00 80.00 392 GLY A O 1
ATOM 3085 N N . LEU A 1 393 ? 26.104 -10.243 -50.990 1.00 89.00 393 LEU A N 1
ATOM 3086 C CA . LEU A 1 393 ? 25.338 -9.390 -50.073 1.00 89.00 393 LEU A CA 1
ATOM 3087 C C . LEU A 1 393 ? 26.283 -8.838 -48.997 1.00 89.00 393 LEU A C 1
ATOM 3089 O O . LEU A 1 393 ? 26.940 -9.598 -48.287 1.00 89.00 393 LEU A O 1
ATOM 3093 N N . LYS A 1 394 ? 26.363 -7.508 -48.899 1.00 91.19 394 LYS A N 1
ATOM 3094 C CA . LYS A 1 394 ? 27.284 -6.811 -47.998 1.00 91.19 394 LYS A CA 1
ATOM 3095 C C . LYS A 1 394 ? 26.547 -6.326 -46.762 1.00 91.19 394 LYS A C 1
ATOM 3097 O O . LYS A 1 394 ? 25.702 -5.441 -46.867 1.00 91.19 394 LYS A O 1
ATOM 3102 N N . ILE A 1 395 ? 26.920 -6.852 -45.603 1.00 92.75 395 ILE A N 1
ATOM 3103 C CA . ILE A 1 395 ? 26.511 -6.304 -44.310 1.00 92.75 395 ILE A CA 1
ATOM 3104 C C . ILE A 1 395 ? 27.603 -5.335 -43.844 1.00 92.75 395 ILE A C 1
ATOM 3106 O O . ILE A 1 395 ? 28.783 -5.711 -43.852 1.00 92.75 395 ILE A O 1
ATOM 3110 N N . PRO A 1 396 ? 27.249 -4.084 -43.502 1.00 93.81 396 PRO A N 1
ATOM 3111 C CA . PRO A 1 396 ? 28.218 -3.113 -43.012 1.00 93.81 396 PRO A CA 1
ATOM 3112 C C . PRO A 1 396 ? 28.841 -3.569 -41.689 1.00 93.81 396 PRO A C 1
ATOM 3114 O O . PRO A 1 396 ? 28.281 -4.389 -40.969 1.00 93.81 396 PRO A O 1
ATOM 3117 N N . LYS A 1 397 ? 30.010 -3.016 -41.377 1.00 92.38 397 LYS A N 1
ATOM 3118 C CA . LYS A 1 397 ? 30.568 -3.008 -40.023 1.00 92.38 397 LYS A CA 1
ATOM 3119 C C . LYS A 1 397 ? 30.738 -1.564 -39.591 1.00 92.38 397 LYS A C 1
ATOM 3121 O O . LYS A 1 397 ? 31.045 -0.717 -40.435 1.00 92.38 397 LYS A O 1
ATOM 3126 N N . TYR A 1 398 ? 30.559 -1.282 -38.307 1.00 90.88 398 TYR A N 1
ATOM 3127 C CA . TYR A 1 398 ? 30.716 0.074 -37.784 1.00 90.88 398 TYR A CA 1
ATOM 3128 C C . TYR A 1 398 ? 31.880 0.186 -36.797 1.00 90.88 398 TYR A C 1
ATOM 3130 O O . TYR A 1 398 ? 31.939 -0.533 -35.798 1.00 90.88 398 TYR A O 1
ATOM 3138 N N . ASP A 1 399 ? 32.792 1.127 -37.046 1.00 85.94 399 ASP A N 1
ATOM 3139 C CA . ASP A 1 399 ? 33.887 1.454 -36.137 1.00 85.94 399 ASP A CA 1
ATOM 3140 C C . ASP A 1 399 ? 33.476 2.620 -35.237 1.00 85.94 399 ASP A C 1
ATOM 3142 O O . ASP A 1 399 ? 33.379 3.771 -35.657 1.00 85.94 399 ASP A O 1
ATOM 3146 N N . LYS A 1 400 ? 33.256 2.321 -33.956 1.00 83.56 400 LYS A N 1
ATOM 3147 C CA . LYS A 1 400 ? 32.879 3.306 -32.932 1.00 83.56 400 LYS A CA 1
ATOM 3148 C C . LYS A 1 400 ? 34.025 4.249 -32.548 1.00 83.56 400 LYS A C 1
ATOM 3150 O O . LYS A 1 400 ? 33.747 5.293 -31.959 1.00 83.56 400 LYS A O 1
ATOM 3155 N N . SER A 1 401 ? 35.274 3.877 -32.825 1.00 80.88 401 SER A N 1
ATOM 3156 C CA . SER A 1 401 ? 36.482 4.618 -32.441 1.00 80.88 401 SER A CA 1
ATOM 3157 C C . SER A 1 401 ? 36.942 5.624 -33.497 1.00 80.88 401 SER A C 1
ATOM 3159 O O . SER A 1 401 ? 37.621 6.597 -33.158 1.00 80.88 401 SER A O 1
ATOM 3161 N N . ALA A 1 402 ? 36.521 5.440 -34.753 1.00 78.69 402 ALA A N 1
ATOM 3162 C CA . ALA A 1 402 ? 36.830 6.345 -35.852 1.00 78.69 402 ALA A CA 1
ATOM 3163 C C . ALA A 1 402 ? 36.461 7.805 -35.523 1.00 78.69 402 ALA A C 1
ATOM 3165 O O . ALA A 1 402 ? 35.541 8.075 -34.747 1.00 78.69 402 ALA A O 1
ATOM 3166 N N . TYR A 1 403 ? 37.189 8.760 -36.109 1.00 83.88 403 TYR A N 1
ATOM 3167 C CA . TYR A 1 403 ? 36.971 10.199 -35.904 1.00 83.88 403 TYR A CA 1
ATOM 3168 C C . TYR A 1 403 ? 36.909 10.606 -34.417 1.00 83.88 403 TYR A C 1
ATOM 3170 O O . TYR A 1 403 ? 35.972 11.279 -33.992 1.00 83.88 403 TYR A O 1
ATOM 3178 N N . ASN A 1 404 ? 37.897 10.189 -33.614 1.00 77.56 404 ASN A N 1
ATOM 3179 C CA . ASN A 1 404 ? 37.978 10.476 -32.172 1.00 77.56 404 ASN A CA 1
ATOM 3180 C C . ASN A 1 404 ? 36.733 10.019 -31.388 1.00 77.56 404 ASN A C 1
ATOM 3182 O O . ASN A 1 404 ? 36.218 10.742 -30.538 1.00 77.56 404 ASN A O 1
ATOM 3186 N N . GLY A 1 405 ? 36.220 8.827 -31.697 1.00 71.00 405 GLY A N 1
ATOM 3187 C CA . GLY A 1 405 ? 35.056 8.259 -31.018 1.00 71.00 405 GLY A CA 1
ATOM 3188 C C . GLY A 1 405 ? 33.697 8.703 -31.572 1.00 71.00 405 GLY A C 1
ATOM 3189 O O . GLY A 1 405 ? 32.670 8.214 -31.096 1.00 71.00 405 GLY A O 1
ATOM 3190 N N . LEU A 1 406 ? 33.654 9.568 -32.596 1.00 73.69 406 LEU A N 1
ATOM 3191 C CA . LEU A 1 406 ? 32.419 9.954 -33.307 1.00 73.69 406 LEU A CA 1
ATOM 3192 C C . LEU A 1 406 ? 31.895 8.851 -34.241 1.00 73.69 406 LEU A C 1
ATOM 3194 O O . LEU A 1 406 ? 30.692 8.797 -34.511 1.00 73.69 406 LEU A O 1
ATOM 3198 N N . GLY A 1 407 ? 32.767 7.912 -34.600 1.00 86.62 407 GLY A N 1
ATOM 3199 C CA . GLY A 1 407 ? 32.493 6.672 -35.311 1.00 86.62 407 GLY A CA 1
ATOM 3200 C C . GLY A 1 407 ? 32.171 6.853 -36.794 1.00 86.62 407 GLY A C 1
ATOM 3201 O O . GLY A 1 407 ? 31.723 7.917 -37.213 1.00 86.62 407 GLY A O 1
ATOM 3202 N N . ASP A 1 408 ? 32.400 5.804 -37.580 1.00 92.56 408 ASP A N 1
ATOM 3203 C CA . ASP A 1 408 ? 32.004 5.730 -38.989 1.00 92.56 408 ASP A CA 1
ATOM 3204 C C . ASP A 1 408 ? 31.916 4.271 -39.461 1.00 92.56 408 ASP A C 1
ATOM 3206 O O . ASP A 1 408 ? 32.404 3.343 -38.807 1.00 92.56 408 ASP A O 1
ATOM 3210 N N . ARG A 1 409 ? 31.299 4.062 -40.622 1.00 92.06 409 ARG A N 1
ATOM 3211 C CA . ARG A 1 409 ? 31.215 2.751 -41.261 1.00 92.06 409 ARG A CA 1
ATOM 3212 C C . ARG A 1 409 ? 32.596 2.310 -41.752 1.00 92.06 409 ARG A C 1
ATOM 3214 O O . ARG A 1 409 ? 33.321 3.071 -42.389 1.00 92.06 409 ARG A O 1
ATOM 3221 N N . CYS A 1 410 ? 32.950 1.054 -41.500 1.00 89.44 410 CYS A N 1
ATOM 3222 C CA . CYS A 1 410 ? 34.183 0.461 -41.999 1.00 89.44 410 CYS A CA 1
ATOM 3223 C C . CYS A 1 410 ? 34.167 0.360 -43.534 1.00 89.44 410 CYS A C 1
ATOM 3225 O O . CYS A 1 410 ? 33.125 0.142 -44.155 1.00 89.44 410 CYS A O 1
ATOM 3227 N N . ALA A 1 411 ? 35.349 0.441 -44.151 1.00 84.81 411 ALA A N 1
ATOM 3228 C CA . ALA A 1 411 ? 35.506 0.160 -45.580 1.00 84.81 411 ALA A CA 1
ATOM 3229 C C . ALA A 1 411 ? 35.271 -1.329 -45.914 1.00 84.81 411 ALA A C 1
ATOM 3231 O O . ALA A 1 411 ? 34.893 -1.670 -47.036 1.00 84.81 411 ALA A O 1
ATOM 3232 N N . GLU A 1 412 ? 35.497 -2.209 -44.936 1.00 85.94 412 GLU A N 1
ATOM 3233 C CA . GLU A 1 412 ? 35.270 -3.648 -45.035 1.00 85.94 412 GLU A CA 1
ATOM 3234 C C . GLU A 1 412 ? 33.830 -4.021 -44.667 1.00 85.94 412 GLU A C 1
ATOM 3236 O O . GLU A 1 412 ? 33.244 -3.479 -43.731 1.00 85.94 412 GLU A O 1
ATOM 3241 N N . TYR A 1 413 ? 33.284 -5.002 -45.386 1.00 89.12 413 TYR A N 1
ATOM 3242 C CA . TYR A 1 413 ? 31.931 -5.522 -45.196 1.00 89.12 413 TYR A CA 1
ATOM 3243 C C . TYR A 1 413 ? 31.992 -7.015 -44.893 1.00 89.12 413 TYR A C 1
ATOM 3245 O O . TYR A 1 413 ? 32.857 -7.725 -45.414 1.00 89.12 413 TYR A O 1
ATOM 3253 N N . THR A 1 414 ? 31.032 -7.515 -44.120 1.00 88.94 414 THR A N 1
ATOM 3254 C CA . THR A 1 414 ? 30.779 -8.956 -44.062 1.00 88.94 414 THR A CA 1
ATOM 3255 C C . THR A 1 414 ? 30.061 -9.353 -45.347 1.00 88.94 414 THR A C 1
ATOM 3257 O O . THR A 1 414 ? 28.945 -8.901 -45.604 1.00 88.94 414 THR A O 1
ATOM 3260 N N . VAL A 1 415 ? 30.720 -10.161 -46.176 1.00 89.94 415 VAL A N 1
ATOM 3261 C CA . VAL A 1 415 ? 30.170 -10.636 -47.450 1.00 89.94 415 VAL A CA 1
ATOM 3262 C C . VAL A 1 415 ? 29.497 -11.983 -47.232 1.00 89.94 415 VAL A C 1
ATOM 3264 O O . VAL A 1 415 ? 30.104 -12.899 -46.676 1.00 89.94 415 VAL A O 1
ATOM 3267 N N . ILE A 1 416 ? 28.244 -12.097 -47.667 1.00 88.75 416 ILE A N 1
ATOM 3268 C CA . ILE A 1 416 ? 27.469 -13.330 -47.585 1.00 88.75 416 ILE A CA 1
ATOM 3269 C C . ILE A 1 416 ? 27.187 -13.844 -48.993 1.00 88.75 416 ILE A C 1
ATOM 3271 O O . ILE A 1 416 ? 26.513 -13.188 -49.787 1.00 88.75 416 ILE A O 1
ATOM 3275 N N . ASP A 1 417 ? 27.654 -15.062 -49.255 1.00 85.00 417 ASP A N 1
ATOM 3276 C CA . ASP A 1 417 ? 27.489 -15.746 -50.543 1.00 85.00 417 ASP A CA 1
ATOM 3277 C C . ASP A 1 417 ? 26.628 -17.016 -50.445 1.00 85.00 417 ASP A C 1
ATOM 3279 O O . ASP A 1 417 ? 26.449 -17.735 -51.428 1.00 85.00 417 ASP A O 1
ATOM 3283 N N . LYS A 1 418 ? 26.098 -17.322 -49.255 1.00 87.38 418 LYS A N 1
ATOM 3284 C CA . LYS A 1 418 ? 25.240 -18.487 -49.002 1.00 87.38 418 LYS A CA 1
ATOM 3285 C C . LYS A 1 418 ? 23.968 -18.081 -48.252 1.00 87.38 418 LYS A C 1
ATOM 3287 O O . LYS A 1 418 ? 24.017 -17.131 -47.474 1.00 87.38 418 LYS A O 1
ATOM 3292 N N . PRO A 1 419 ? 22.847 -18.799 -48.442 1.00 88.69 419 PRO A N 1
ATOM 3293 C CA . PRO A 1 419 ? 21.645 -18.591 -47.641 1.00 88.69 419 PRO A CA 1
ATOM 3294 C C . PRO A 1 419 ? 21.937 -18.738 -46.146 1.00 88.69 419 PRO A C 1
ATOM 3296 O O . PRO A 1 419 ? 22.666 -19.641 -45.740 1.00 88.69 419 PRO A O 1
ATOM 3299 N N . ILE A 1 420 ? 21.357 -17.851 -45.342 1.00 92.75 420 ILE A N 1
ATOM 3300 C CA . ILE A 1 420 ? 21.491 -17.854 -43.885 1.00 92.75 420 ILE A CA 1
ATOM 3301 C C . ILE A 1 420 ? 20.264 -18.524 -43.292 1.00 92.75 420 ILE A C 1
ATOM 3303 O O . ILE A 1 420 ? 19.155 -18.090 -43.576 1.00 92.75 420 ILE A O 1
ATOM 3307 N N . ASP A 1 421 ? 20.457 -19.537 -42.454 1.00 94.56 421 ASP A N 1
ATOM 3308 C CA . ASP A 1 421 ? 19.372 -20.267 -41.799 1.00 94.56 421 ASP A CA 1
ATOM 3309 C C . ASP A 1 421 ? 18.978 -19.642 -40.459 1.00 94.56 421 ASP A C 1
ATOM 3311 O O . ASP A 1 421 ? 17.800 -19.667 -40.109 1.00 94.56 421 ASP A O 1
ATOM 3315 N N . ILE A 1 422 ? 19.940 -19.075 -39.722 1.00 95.81 422 ILE A N 1
ATOM 3316 C CA . ILE A 1 422 ? 19.718 -18.456 -38.410 1.00 95.81 422 ILE A CA 1
ATOM 3317 C C . ILE A 1 422 ? 20.351 -17.061 -38.374 1.00 95.81 422 ILE A C 1
ATOM 3319 O O . ILE A 1 422 ? 21.547 -16.906 -38.620 1.00 95.81 422 ILE A O 1
ATOM 3323 N N . VAL A 1 423 ? 19.558 -16.049 -38.023 1.00 95.44 423 VAL A N 1
ATOM 3324 C CA . VAL A 1 423 ? 20.022 -14.670 -37.807 1.00 95.44 423 VAL A CA 1
ATOM 3325 C C . VAL A 1 423 ? 19.852 -14.314 -36.336 1.00 95.44 423 VAL A C 1
ATOM 3327 O O . VAL A 1 423 ? 18.736 -14.350 -35.829 1.00 95.44 423 VAL A O 1
ATOM 3330 N N . ILE A 1 424 ? 20.934 -13.925 -35.664 1.00 95.38 424 ILE A N 1
ATOM 3331 C CA . ILE A 1 424 ? 20.880 -13.288 -34.343 1.00 95.38 424 ILE A CA 1
ATOM 3332 C C . ILE A 1 424 ? 21.044 -11.785 -34.548 1.00 95.38 424 ILE A C 1
ATOM 3334 O O . ILE A 1 424 ? 22.115 -11.332 -34.950 1.00 95.38 424 ILE A O 1
ATOM 3338 N N . PHE A 1 425 ? 19.988 -11.018 -34.280 1.00 95.12 425 PHE A N 1
ATOM 3339 C CA . PHE A 1 425 ? 19.983 -9.567 -34.432 1.00 95.12 425 PHE A CA 1
ATOM 3340 C C . PHE A 1 425 ? 19.911 -8.860 -33.080 1.00 95.12 425 PHE A C 1
ATOM 3342 O O . PHE A 1 425 ? 18.889 -8.912 -32.394 1.00 95.12 425 PHE A O 1
ATOM 3349 N N . GLU A 1 426 ? 20.988 -8.183 -32.693 1.00 92.50 426 GLU A N 1
ATOM 3350 C CA . GLU A 1 426 ? 21.112 -7.541 -31.379 1.00 92.50 426 GLU A CA 1
ATOM 3351 C C . GLU A 1 426 ? 21.039 -6.013 -31.458 1.00 92.50 426 GLU A C 1
ATOM 3353 O O . GLU A 1 426 ? 21.487 -5.413 -32.432 1.00 92.50 426 GLU A O 1
ATOM 3358 N N . GLY A 1 427 ? 20.447 -5.377 -30.446 1.00 88.69 427 GLY A N 1
ATOM 3359 C CA . GLY A 1 427 ? 20.337 -3.922 -30.371 1.00 88.69 427 GLY A CA 1
ATOM 3360 C C . GLY A 1 427 ? 19.685 -3.464 -29.071 1.00 88.69 427 GLY A C 1
ATOM 3361 O O . GLY A 1 427 ? 18.845 -4.159 -28.505 1.00 88.69 427 GLY A O 1
ATOM 3362 N N . TRP A 1 428 ? 20.074 -2.292 -28.561 1.00 81.25 428 TRP A N 1
ATOM 3363 C CA . TRP A 1 428 ? 19.657 -1.865 -27.217 1.00 81.25 428 TRP A CA 1
ATOM 3364 C C . TRP A 1 428 ? 18.183 -1.442 -27.120 1.00 81.25 428 TRP A C 1
ATOM 3366 O O . TRP A 1 428 ? 17.590 -1.562 -26.053 1.00 81.25 428 TRP A O 1
ATOM 3376 N N . PHE A 1 429 ? 17.586 -1.007 -28.232 1.00 79.25 429 PHE A N 1
ATOM 3377 C CA . PHE A 1 429 ? 16.168 -0.641 -28.334 1.00 79.25 429 PHE A CA 1
ATOM 3378 C C . PHE A 1 429 ? 15.387 -1.578 -29.265 1.00 79.25 429 PHE A C 1
ATOM 3380 O O . PHE A 1 429 ? 14.280 -1.253 -29.693 1.00 79.25 429 PHE A O 1
ATOM 3387 N N . ASN A 1 430 ? 15.941 -2.752 -29.600 1.00 83.69 430 ASN A N 1
ATOM 3388 C CA . ASN A 1 430 ? 15.213 -3.718 -30.419 1.00 83.69 430 ASN A CA 1
ATOM 3389 C C . ASN A 1 430 ? 13.848 -4.018 -29.786 1.00 83.69 430 ASN A C 1
ATOM 3391 O O . ASN A 1 430 ? 13.763 -4.143 -28.566 1.00 83.69 430 ASN A O 1
ATOM 3395 N N . GLY A 1 431 ? 12.788 -4.095 -30.590 1.00 79.88 431 GLY A N 1
ATOM 3396 C CA . GLY A 1 431 ? 11.422 -4.344 -30.112 1.00 79.88 431 GLY A CA 1
ATOM 3397 C C . GLY A 1 431 ? 10.710 -3.155 -29.451 1.00 79.88 431 GLY A C 1
ATOM 3398 O O . GLY A 1 431 ? 9.559 -3.308 -29.048 1.00 79.88 431 GLY A O 1
ATOM 3399 N N . TYR A 1 432 ? 11.339 -1.978 -29.350 1.00 81.06 432 TYR A N 1
ATOM 3400 C CA . TYR A 1 432 ? 10.672 -0.778 -28.836 1.00 81.06 432 TYR A CA 1
ATOM 3401 C C . TYR A 1 432 ? 9.654 -0.268 -29.864 1.00 81.06 432 TYR A C 1
ATOM 3403 O O . TYR A 1 432 ? 9.921 -0.247 -31.071 1.00 81.06 432 TYR A O 1
ATOM 3411 N N . VAL A 1 433 ? 8.487 0.152 -29.377 1.00 80.44 433 VAL A N 1
ATOM 3412 C CA . VAL A 1 433 ? 7.397 0.721 -30.181 1.00 80.44 433 VAL A CA 1
ATOM 3413 C C . VAL A 1 433 ? 7.135 2.159 -29.758 1.00 80.44 433 VAL A C 1
ATOM 3415 O O . VAL A 1 433 ? 7.324 2.515 -28.596 1.00 80.44 433 VAL A O 1
ATOM 3418 N N . SER A 1 434 ? 6.691 2.983 -30.703 1.00 80.94 434 SER A N 1
ATOM 3419 C CA . SER A 1 434 ? 6.248 4.344 -30.410 1.00 80.94 434 SER A CA 1
ATOM 3420 C C . SER A 1 434 ? 4.994 4.293 -29.542 1.00 80.94 434 SER A C 1
ATOM 3422 O O . SER A 1 434 ? 4.054 3.554 -29.853 1.00 80.94 434 SER A O 1
ATOM 3424 N N . ILE A 1 435 ? 4.947 5.109 -28.500 1.00 79.44 435 ILE A N 1
ATOM 3425 C CA . ILE A 1 435 ? 3.770 5.272 -27.646 1.00 79.44 435 ILE A CA 1
ATOM 3426 C C . ILE A 1 435 ? 2.998 6.540 -28.020 1.00 79.44 435 ILE A C 1
ATOM 3428 O O . ILE A 1 435 ? 3.517 7.422 -28.705 1.00 79.44 435 ILE A O 1
ATOM 3432 N N . ASP A 1 436 ? 1.736 6.619 -27.595 1.00 80.25 436 ASP A N 1
ATOM 3433 C CA . ASP A 1 436 ? 0.893 7.786 -27.861 1.00 80.25 436 ASP A CA 1
ATOM 3434 C C . ASP A 1 436 ? 1.512 9.059 -27.265 1.00 80.25 436 ASP A C 1
ATOM 3436 O O . ASP A 1 436 ? 1.980 9.058 -26.123 1.00 80.25 436 ASP A O 1
ATOM 3440 N N . SER A 1 437 ? 1.481 10.158 -28.023 1.00 77.62 437 SER A N 1
ATOM 3441 C CA . SER A 1 437 ? 2.079 11.432 -27.600 1.00 77.62 437 SER A CA 1
ATOM 3442 C C . SER A 1 437 ? 1.522 11.942 -26.265 1.00 77.62 437 SER A C 1
ATOM 3444 O O . SER A 1 437 ? 2.255 12.535 -25.478 1.00 77.62 437 SER A O 1
ATOM 3446 N N . THR A 1 438 ? 0.261 11.652 -25.934 1.00 73.19 438 THR A N 1
ATOM 3447 C CA . THR A 1 438 ? -0.325 11.995 -24.628 1.00 73.19 438 THR A CA 1
ATOM 3448 C C . THR A 1 438 ? 0.394 11.270 -23.498 1.00 73.19 438 THR A C 1
ATOM 3450 O O . THR A 1 438 ? 0.671 11.867 -22.460 1.00 73.19 438 THR A O 1
ATOM 3453 N N . ILE A 1 439 ? 0.738 9.999 -23.707 1.00 70.88 439 ILE A N 1
ATOM 3454 C CA . ILE A 1 439 ? 1.464 9.188 -22.728 1.00 70.88 439 ILE A CA 1
ATOM 3455 C C . ILE A 1 439 ? 2.895 9.703 -22.591 1.00 70.88 439 ILE A C 1
ATOM 3457 O O . ILE A 1 439 ? 3.341 9.897 -21.466 1.00 70.88 439 ILE A O 1
ATOM 3461 N N . VAL A 1 440 ? 3.579 10.028 -23.698 1.00 73.62 440 VAL A N 1
ATOM 3462 C CA . VAL A 1 440 ? 4.919 10.655 -23.661 1.00 73.62 440 VAL A CA 1
ATOM 3463 C C . VAL A 1 440 ? 4.902 11.925 -22.812 1.00 73.62 440 VAL A C 1
ATOM 3465 O O . VAL A 1 440 ? 5.760 12.108 -21.950 1.00 73.62 440 VAL A O 1
ATOM 3468 N N . ARG A 1 441 ? 3.898 12.786 -23.004 1.00 78.00 441 ARG A N 1
ATOM 3469 C CA . ARG A 1 441 ? 3.749 14.041 -22.251 1.00 78.00 441 ARG A CA 1
ATOM 3470 C C . ARG A 1 441 ? 3.482 13.803 -20.774 1.00 78.00 441 ARG A C 1
ATOM 3472 O O . ARG A 1 441 ? 4.111 14.444 -19.941 1.00 78.00 441 ARG A O 1
ATOM 3479 N N . LEU A 1 442 ? 2.575 12.887 -20.439 1.00 67.19 442 LEU A N 1
ATOM 3480 C CA . LEU A 1 442 ? 2.291 12.527 -19.047 1.00 67.19 442 LEU A CA 1
ATOM 3481 C C . LEU A 1 442 ? 3.537 11.963 -18.359 1.00 67.19 442 LEU A C 1
ATOM 3483 O O . LEU A 1 442 ? 3.850 12.342 -17.234 1.00 67.19 442 LEU A O 1
ATOM 3487 N N . ASN A 1 443 ? 4.270 11.105 -19.057 1.00 71.00 443 ASN A N 1
ATOM 3488 C CA . ASN A 1 443 ? 5.512 10.501 -18.597 1.00 71.00 443 ASN A CA 1
ATOM 3489 C C . ASN A 1 443 ? 6.597 11.556 -18.358 1.00 71.00 443 ASN A C 1
ATOM 3491 O O . ASN A 1 443 ? 7.235 11.556 -17.308 1.00 71.00 443 ASN A O 1
ATOM 3495 N N . TYR A 1 444 ? 6.744 12.499 -19.288 1.00 74.38 444 TYR A N 1
ATOM 3496 C CA . TYR A 1 444 ? 7.637 13.641 -19.146 1.00 74.38 444 TYR A CA 1
ATOM 3497 C C . TYR A 1 444 ? 7.246 14.509 -17.940 1.00 74.38 444 TYR A C 1
ATOM 3499 O O . TYR A 1 444 ? 8.082 14.794 -17.095 1.00 74.38 444 TYR A O 1
ATOM 3507 N N . LEU A 1 445 ? 5.974 14.886 -17.795 1.00 76.44 445 LEU A N 1
ATOM 3508 C CA . LEU A 1 445 ? 5.511 15.734 -16.686 1.00 76.44 445 LEU A CA 1
ATOM 3509 C C . LEU A 1 445 ? 5.628 15.062 -15.308 1.00 76.44 445 LEU A C 1
ATOM 3511 O O . LEU A 1 445 ? 5.803 15.753 -14.310 1.00 76.44 445 LEU A O 1
ATOM 3515 N N . ASN A 1 446 ? 5.545 13.731 -15.254 1.00 70.69 446 ASN A N 1
ATOM 3516 C CA . ASN A 1 446 ? 5.670 12.952 -14.021 1.00 70.69 446 ASN A CA 1
ATOM 3517 C C . ASN A 1 446 ? 7.115 12.520 -13.705 1.00 70.69 446 ASN A C 1
ATOM 3519 O O . ASN A 1 446 ? 7.335 11.856 -12.689 1.00 70.69 446 ASN A O 1
ATOM 3523 N N . SER A 1 447 ? 8.095 12.829 -14.560 1.00 65.31 447 SER A N 1
ATOM 3524 C CA . SER A 1 447 ? 9.494 12.469 -14.309 1.00 65.31 447 SER A CA 1
ATOM 3525 C C . SER A 1 447 ? 10.117 13.359 -13.228 1.00 65.31 447 SER A C 1
ATOM 3527 O O . SER A 1 447 ? 9.702 14.503 -13.056 1.00 65.31 447 SER A O 1
ATOM 3529 N N . GLU A 1 448 ? 11.158 12.870 -12.549 1.00 61.50 448 GLU A N 1
ATOM 3530 C CA . GLU A 1 448 ? 11.872 13.645 -11.527 1.00 61.50 448 GLU A CA 1
ATOM 3531 C C . GLU A 1 448 ? 12.338 15.012 -12.050 1.00 61.50 448 GLU A C 1
ATOM 3533 O O . GLU A 1 448 ? 12.940 15.119 -13.122 1.00 61.50 448 GLU A O 1
ATOM 3538 N N . ILE A 1 449 ? 12.075 16.056 -11.261 1.00 57.19 449 ILE A N 1
ATOM 3539 C CA . ILE A 1 449 ? 12.573 17.411 -11.506 1.00 57.19 449 ILE A CA 1
ATOM 3540 C C . ILE A 1 449 ? 14.106 17.366 -11.410 1.00 57.19 449 ILE A C 1
ATOM 3542 O O . ILE A 1 449 ? 14.640 16.821 -10.447 1.00 57.19 449 ILE A O 1
ATOM 3546 N N . ASP A 1 450 ? 14.798 17.917 -12.411 1.00 60.06 450 ASP A N 1
ATOM 3547 C CA . ASP A 1 450 ? 16.252 17.793 -12.643 1.00 60.06 450 ASP A CA 1
ATOM 3548 C C . ASP A 1 450 ? 16.750 16.390 -13.071 1.00 60.06 450 ASP A C 1
ATOM 3550 O O . ASP A 1 450 ? 17.958 16.168 -13.177 1.00 60.06 450 ASP A O 1
ATOM 3554 N N . GLY A 1 451 ? 15.854 15.436 -13.349 1.00 58.56 451 GLY A N 1
ATOM 3555 C CA . GLY A 1 451 ? 16.207 14.119 -13.889 1.00 58.56 451 GLY A CA 1
ATOM 3556 C C . GLY A 1 451 ? 16.652 14.156 -15.360 1.00 58.56 451 GLY A C 1
ATOM 3557 O O . GLY A 1 451 ? 16.443 15.137 -16.075 1.00 58.56 451 GLY A O 1
ATOM 3558 N N . LEU A 1 452 ? 17.225 13.049 -15.856 1.00 62.31 452 LEU A N 1
ATOM 3559 C CA . LEU A 1 452 ? 17.750 12.948 -17.230 1.00 62.31 452 LEU A CA 1
ATOM 3560 C C . LEU A 1 452 ? 16.712 13.330 -18.300 1.00 62.31 452 LEU A C 1
ATOM 3562 O O . LEU A 1 452 ? 17.053 14.031 -19.249 1.00 62.31 452 LEU A O 1
ATOM 3566 N N . LEU A 1 453 ? 15.447 12.924 -18.140 1.00 68.56 453 LEU A N 1
ATOM 3567 C CA . LEU A 1 453 ? 14.375 13.293 -19.073 1.00 68.56 453 LEU A CA 1
ATOM 3568 C C . LEU A 1 453 ? 14.100 14.806 -19.079 1.00 68.56 453 LEU A C 1
ATOM 3570 O O . LEU A 1 453 ? 13.942 15.372 -20.155 1.00 68.56 453 LEU A O 1
ATOM 3574 N N . GLN A 1 454 ? 14.128 15.465 -17.915 1.00 74.62 454 GLN A N 1
ATOM 3575 C CA . GLN A 1 454 ? 13.906 16.914 -17.778 1.00 74.62 454 GLN A CA 1
ATOM 3576 C C . GLN A 1 454 ? 15.087 17.768 -18.260 1.00 74.62 454 GLN A C 1
ATOM 3578 O O . GLN A 1 454 ? 14.941 18.975 -18.450 1.00 74.62 454 GLN A O 1
ATOM 3583 N N . SER A 1 455 ? 16.254 17.159 -18.498 1.00 76.94 455 SER A N 1
ATOM 3584 C CA . SER A 1 455 ? 17.403 17.842 -19.110 1.00 76.94 455 SER A CA 1
ATOM 3585 C C . SER A 1 455 ? 17.205 18.149 -20.602 1.00 76.94 455 SER A C 1
ATOM 3587 O O . SER A 1 455 ? 17.925 18.970 -21.178 1.00 76.94 455 SER A O 1
ATOM 3589 N N . TYR A 1 456 ? 16.201 17.531 -21.227 1.00 81.25 456 TYR A N 1
ATOM 3590 C CA . TYR A 1 456 ? 15.827 17.747 -22.618 1.00 81.25 456 TYR A CA 1
ATOM 3591 C C . TYR A 1 456 ? 14.410 18.293 -22.697 1.00 81.25 456 TYR A C 1
ATOM 3593 O O . TYR A 1 456 ? 13.560 17.953 -21.892 1.00 81.25 456 TYR A O 1
ATOM 3601 N N . LYS A 1 457 ? 14.117 19.117 -23.704 1.00 86.88 457 LYS A N 1
ATOM 3602 C CA . LYS A 1 457 ? 12.757 19.632 -23.897 1.00 86.88 457 LYS A CA 1
ATOM 3603 C C . LYS A 1 457 ? 11.809 18.506 -24.314 1.00 86.88 457 LYS A C 1
ATOM 3605 O O . LYS A 1 457 ? 12.188 17.656 -25.111 1.00 86.88 457 LYS A O 1
ATOM 3610 N N . MET A 1 458 ? 10.554 18.565 -23.874 1.00 85.69 458 MET A N 1
ATOM 3611 C CA . MET A 1 458 ? 9.532 17.550 -24.172 1.00 85.69 458 MET A CA 1
ATOM 3612 C C . MET A 1 458 ? 9.424 17.183 -25.665 1.00 85.69 458 MET A C 1
ATOM 3614 O O . MET A 1 458 ? 9.393 16.003 -25.998 1.00 85.69 458 MET A O 1
ATOM 3618 N N . TYR A 1 459 ? 9.455 18.168 -26.569 1.00 86.62 459 TYR A N 1
ATOM 3619 C CA . TYR A 1 459 ? 9.368 17.909 -28.013 1.00 86.62 459 TYR A CA 1
ATOM 3620 C C . TYR A 1 459 ? 10.586 17.152 -28.575 1.00 86.62 459 TYR A C 1
ATOM 3622 O O . TYR A 1 459 ? 10.454 16.429 -29.556 1.00 86.62 459 TYR A O 1
ATOM 3630 N N . ASN A 1 460 ? 11.759 17.261 -27.935 1.00 85.31 460 ASN A N 1
ATOM 3631 C CA . ASN A 1 460 ? 12.934 16.471 -28.311 1.00 85.31 460 ASN A CA 1
ATOM 3632 C C . ASN A 1 460 ? 12.691 14.978 -28.054 1.00 85.31 460 ASN A C 1
ATOM 3634 O O . ASN A 1 460 ? 13.167 14.136 -28.808 1.00 85.31 460 ASN A O 1
ATOM 3638 N N . ILE A 1 461 ? 11.973 14.656 -26.974 1.00 86.75 461 ILE A N 1
ATOM 3639 C CA . ILE A 1 461 ? 11.627 13.282 -26.592 1.00 86.75 461 ILE A CA 1
ATOM 3640 C C . ILE A 1 461 ? 10.525 12.737 -27.505 1.00 86.75 461 ILE A C 1
ATOM 3642 O O . ILE A 1 461 ? 10.607 11.590 -27.941 1.00 86.75 461 ILE A O 1
ATOM 3646 N N . GLU A 1 462 ? 9.531 13.565 -27.836 1.00 85.31 462 GLU A N 1
ATOM 3647 C CA . GLU A 1 462 ? 8.482 13.213 -28.802 1.00 85.31 462 GLU A CA 1
ATOM 3648 C C . GLU A 1 462 ? 9.074 12.849 -30.171 1.00 85.31 462 GLU A C 1
ATOM 3650 O O . GLU A 1 462 ? 8.705 11.823 -30.729 1.00 85.31 462 GLU A O 1
ATOM 3655 N N . GLU A 1 463 ? 10.063 13.599 -30.668 1.00 88.25 463 GLU A N 1
ATOM 3656 C CA . GLU A 1 463 ? 10.719 13.289 -31.947 1.00 88.25 463 GLU A CA 1
ATOM 3657 C C . GLU A 1 463 ? 11.442 11.928 -31.929 1.00 88.25 463 GLU A C 1
ATOM 3659 O O . GLU A 1 463 ? 11.367 11.167 -32.894 1.00 88.25 463 GLU A O 1
ATOM 3664 N N . ILE A 1 464 ? 12.102 11.566 -30.820 1.00 88.44 464 ILE A N 1
ATOM 3665 C CA . ILE A 1 464 ? 12.712 10.232 -30.676 1.00 88.44 464 ILE A CA 1
ATOM 3666 C C . ILE A 1 464 ? 11.639 9.134 -30.675 1.00 88.44 464 ILE A C 1
ATOM 3668 O O . ILE A 1 464 ? 11.833 8.080 -31.288 1.00 88.44 464 ILE A O 1
ATOM 3672 N N . ASN A 1 465 ? 10.503 9.379 -30.019 1.00 87.50 465 ASN A N 1
ATOM 3673 C CA . ASN A 1 465 ? 9.366 8.462 -30.018 1.00 87.50 465 ASN A CA 1
ATOM 3674 C C . ASN A 1 465 ? 8.753 8.302 -31.418 1.00 87.50 465 ASN A C 1
ATOM 3676 O O . ASN A 1 465 ? 8.445 7.183 -31.826 1.00 87.50 465 ASN A O 1
ATOM 3680 N N . ASP A 1 466 ? 8.632 9.385 -32.180 1.00 88.88 466 ASP A N 1
ATOM 3681 C CA . ASP A 1 466 ? 8.116 9.350 -33.550 1.00 88.88 466 ASP A CA 1
ATOM 3682 C C . ASP A 1 466 ? 9.072 8.595 -34.485 1.00 88.88 466 ASP A C 1
ATOM 3684 O O . ASP A 1 466 ? 8.642 7.769 -35.295 1.00 88.88 466 ASP A O 1
ATOM 3688 N N . ASN A 1 467 ? 10.386 8.777 -34.311 1.00 88.25 467 ASN A N 1
ATOM 3689 C CA . ASN A 1 467 ? 11.396 8.038 -35.067 1.00 88.25 467 ASN A CA 1
ATOM 3690 C C . ASN A 1 467 ? 11.296 6.516 -34.861 1.00 88.25 467 ASN A C 1
ATOM 3692 O O . ASN A 1 467 ? 11.620 5.769 -35.786 1.00 88.25 467 ASN A O 1
ATOM 3696 N N .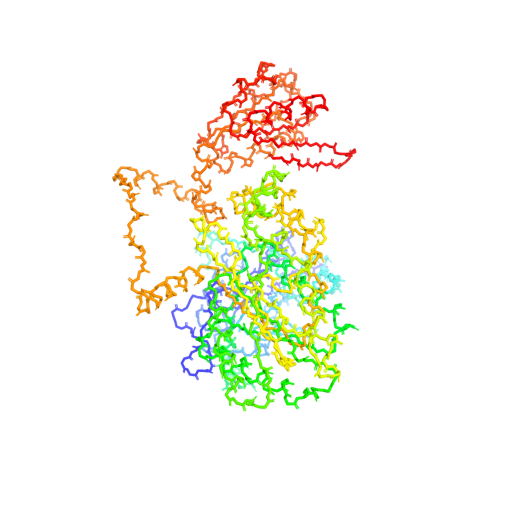 LEU A 1 468 ? 10.817 6.032 -33.703 1.00 83.88 468 LEU A N 1
ATOM 3697 C CA . LEU A 1 468 ? 10.628 4.594 -33.450 1.00 83.88 468 LEU A CA 1
ATOM 3698 C C . LEU A 1 468 ? 9.616 3.947 -34.396 1.00 83.88 468 LEU A C 1
ATOM 3700 O O . LEU A 1 468 ? 9.754 2.757 -34.683 1.00 83.88 468 LEU A O 1
ATOM 3704 N N . VAL A 1 469 ? 8.628 4.690 -34.912 1.00 86.25 469 VAL A N 1
ATOM 3705 C CA . VAL A 1 469 ? 7.639 4.166 -35.877 1.00 86.25 469 VAL A CA 1
ATOM 3706 C C . VAL A 1 469 ? 8.341 3.500 -37.057 1.00 86.25 469 VAL A C 1
ATOM 3708 O O . VAL A 1 469 ? 7.981 2.394 -37.458 1.00 86.25 469 VAL A O 1
ATOM 3711 N N . ALA A 1 470 ? 9.410 4.126 -37.552 1.00 88.31 470 ALA A N 1
ATOM 3712 C CA . ALA A 1 470 ? 10.155 3.650 -38.707 1.00 88.31 470 ALA A CA 1
ATOM 3713 C C . ALA A 1 470 ? 10.966 2.368 -38.449 1.00 88.31 470 ALA A C 1
ATOM 3715 O O . ALA A 1 470 ? 11.477 1.800 -39.408 1.00 88.31 470 ALA A O 1
ATOM 3716 N N . TYR A 1 471 ? 11.086 1.893 -37.204 1.00 88.00 471 TYR A N 1
ATOM 3717 C CA . TYR A 1 471 ? 11.780 0.645 -36.846 1.00 88.00 471 TYR A CA 1
ATOM 3718 C C . TYR A 1 471 ? 10.817 -0.529 -36.621 1.00 88.00 471 TYR A C 1
ATOM 3720 O O . TYR A 1 471 ? 11.248 -1.679 -36.618 1.00 88.00 471 TYR A O 1
ATOM 3728 N N . GLN A 1 472 ? 9.516 -0.271 -36.449 1.00 85.69 472 GLN A N 1
ATOM 3729 C CA . GLN A 1 472 ? 8.554 -1.306 -36.049 1.00 85.69 472 GLN A CA 1
ATOM 3730 C C . GLN A 1 472 ? 8.352 -2.395 -37.102 1.00 85.69 472 GLN A C 1
ATOM 3732 O O . GLN A 1 472 ? 8.131 -3.554 -36.753 1.00 85.69 472 GLN A O 1
ATOM 3737 N N . GLU A 1 473 ? 8.482 -2.052 -38.385 1.00 84.75 473 GLU A N 1
ATOM 3738 C CA . GLU A 1 473 ? 8.417 -3.029 -39.475 1.00 84.75 473 GLU A CA 1
ATOM 3739 C C . GLU A 1 473 ? 9.529 -4.084 -39.341 1.00 84.75 473 GLU A C 1
ATOM 3741 O O . GLU A 1 473 ? 9.310 -5.251 -39.659 1.00 84.75 473 GLU A O 1
ATOM 3746 N N . LEU A 1 474 ? 10.692 -3.729 -38.781 1.00 86.69 474 LEU A N 1
ATOM 3747 C CA . LEU A 1 474 ? 11.804 -4.661 -38.602 1.00 86.69 474 LEU A CA 1
ATOM 3748 C C . LEU A 1 474 ? 11.477 -5.762 -37.588 1.00 86.69 474 LEU A C 1
ATOM 3750 O O . LEU A 1 474 ? 11.877 -6.913 -37.760 1.00 86.69 474 LEU A O 1
ATOM 3754 N N . TRP A 1 475 ? 10.714 -5.426 -36.549 1.00 86.94 475 TRP A N 1
ATOM 3755 C CA . TRP A 1 475 ? 10.340 -6.368 -35.493 1.00 86.94 475 TRP A CA 1
ATOM 3756 C C . TRP A 1 475 ? 9.434 -7.485 -36.015 1.00 86.94 475 TRP A C 1
ATOM 3758 O O . TRP A 1 475 ? 9.447 -8.586 -35.468 1.00 86.94 475 TRP A O 1
ATOM 3768 N N . THR A 1 476 ? 8.709 -7.242 -37.113 1.00 85.12 476 THR A N 1
ATOM 3769 C CA . THR A 1 476 ? 7.840 -8.246 -37.752 1.00 85.12 476 THR A CA 1
ATOM 3770 C C . THR A 1 476 ? 8.610 -9.429 -38.339 1.00 85.12 476 THR A C 1
ATOM 3772 O O . THR A 1 476 ? 8.029 -10.492 -38.558 1.00 85.12 476 THR A O 1
ATOM 3775 N N . PHE A 1 477 ? 9.920 -9.278 -38.562 1.00 86.69 477 PHE A N 1
ATOM 3776 C CA . PHE A 1 477 ? 10.773 -10.364 -39.027 1.00 86.69 477 PHE A CA 1
ATOM 3777 C C . PHE A 1 477 ? 11.168 -11.341 -37.914 1.00 86.69 477 PHE A C 1
ATOM 3779 O O . PHE A 1 477 ? 11.636 -12.426 -38.238 1.00 86.69 477 PHE A O 1
ATOM 3786 N N . PHE A 1 478 ? 11.019 -10.992 -36.631 1.00 88.69 478 PHE A N 1
ATOM 3787 C CA . PHE A 1 478 ? 11.508 -11.826 -35.529 1.00 88.69 478 PHE A CA 1
ATOM 3788 C C . PHE A 1 478 ? 10.593 -13.026 -35.257 1.00 88.69 478 PHE A C 1
ATOM 3790 O O . PHE A 1 478 ? 9.390 -12.892 -35.048 1.00 88.69 478 PHE A O 1
ATOM 3797 N N . ASP A 1 479 ? 11.193 -14.211 -35.178 1.00 85.38 479 ASP A N 1
ATOM 3798 C CA . ASP A 1 479 ? 10.529 -15.475 -34.839 1.00 85.38 479 ASP A CA 1
ATOM 3799 C C . ASP A 1 479 ? 10.646 -15.843 -33.362 1.00 85.38 479 ASP A C 1
ATOM 3801 O O . ASP A 1 479 ? 9.869 -16.664 -32.858 1.00 85.38 479 ASP A O 1
ATOM 3805 N N . LEU A 1 480 ? 11.668 -15.293 -32.708 1.00 83.81 480 LEU A N 1
ATOM 3806 C CA . LEU A 1 480 ? 11.958 -15.404 -31.289 1.00 83.81 480 LEU A CA 1
ATOM 3807 C C . LEU A 1 480 ? 12.553 -14.076 -30.831 1.00 83.81 480 LEU A C 1
ATOM 3809 O O . LEU A 1 480 ? 13.418 -13.513 -31.502 1.00 83.81 480 LEU A O 1
ATOM 3813 N N . PHE A 1 481 ? 12.107 -13.596 -29.676 1.00 84.38 481 PHE A N 1
ATOM 3814 C CA . PHE A 1 481 ? 12.612 -12.363 -29.100 1.00 84.38 481 PHE A CA 1
ATOM 3815 C C . PHE A 1 481 ? 13.103 -12.601 -27.675 1.00 84.38 481 PHE A C 1
ATOM 3817 O O . PHE A 1 481 ? 12.355 -13.125 -26.847 1.00 84.38 481 PHE A O 1
ATOM 3824 N N . ILE A 1 482 ? 14.367 -12.252 -27.429 1.00 81.25 482 ILE A N 1
ATOM 3825 C CA . ILE A 1 482 ? 15.073 -12.414 -26.158 1.00 81.25 482 ILE A CA 1
ATOM 3826 C C . ILE A 1 482 ? 15.352 -11.028 -25.592 1.00 81.25 482 ILE A C 1
ATOM 3828 O O . ILE A 1 482 ? 15.965 -10.191 -26.252 1.00 81.25 482 ILE A O 1
ATOM 3832 N N . ILE A 1 483 ? 14.936 -10.793 -24.352 1.00 76.50 483 ILE A N 1
ATOM 3833 C CA . ILE A 1 483 ? 15.144 -9.513 -23.672 1.00 76.50 483 ILE A CA 1
ATOM 3834 C C . ILE A 1 483 ? 16.011 -9.751 -22.440 1.00 76.50 483 ILE A C 1
ATOM 3836 O O . ILE A 1 483 ? 15.659 -10.564 -21.585 1.00 76.50 483 ILE A O 1
ATOM 3840 N N . LEU A 1 484 ? 17.132 -9.033 -22.362 1.00 70.00 484 LEU A N 1
ATOM 3841 C CA . LEU A 1 484 ? 18.023 -8.995 -21.208 1.00 70.00 484 LEU A CA 1
ATOM 3842 C C . LEU A 1 484 ? 17.604 -7.841 -20.293 1.00 70.00 484 LEU A C 1
ATOM 3844 O O . LEU A 1 484 ? 17.800 -6.672 -20.627 1.00 70.00 484 LEU A O 1
ATOM 3848 N N . HIS A 1 485 ? 17.030 -8.171 -19.137 1.00 59.00 485 HIS A N 1
ATOM 3849 C CA . HIS A 1 485 ? 16.471 -7.194 -18.198 1.00 59.00 485 HIS A CA 1
ATOM 3850 C C . HIS A 1 485 ? 17.334 -7.025 -16.936 1.00 59.00 485 HIS A C 1
ATOM 3852 O O . HIS A 1 485 ? 17.565 -8.009 -16.235 1.00 59.00 485 HIS A O 1
ATOM 3858 N N . SER A 1 486 ? 17.741 -5.794 -16.598 1.00 51.69 486 SER A N 1
ATOM 3859 C CA . SER A 1 486 ? 18.420 -5.482 -15.326 1.00 51.69 486 SER A CA 1
ATOM 3860 C C . SER A 1 486 ? 17.454 -4.872 -14.314 1.00 51.69 486 SER A C 1
ATOM 3862 O O . SER A 1 486 ? 16.749 -3.924 -14.643 1.00 51.69 486 SER A O 1
ATOM 3864 N N . ASP A 1 487 ? 17.483 -5.362 -13.074 1.00 45.81 487 ASP A N 1
ATOM 3865 C CA . ASP A 1 487 ? 16.653 -4.847 -11.972 1.00 45.81 487 ASP A CA 1
ATOM 3866 C C . ASP A 1 487 ? 17.161 -3.501 -11.409 1.00 45.81 487 ASP A C 1
ATOM 3868 O O . ASP A 1 487 ? 16.460 -2.842 -10.645 1.00 45.81 487 ASP A O 1
ATOM 3872 N N . ASP A 1 488 ? 18.381 -3.093 -11.778 1.00 46.12 488 ASP A N 1
ATOM 3873 C CA . ASP A 1 488 ? 18.985 -1.804 -11.421 1.00 46.12 488 ASP A CA 1
ATOM 3874 C C . ASP A 1 488 ? 19.877 -1.312 -12.574 1.00 46.12 488 ASP A C 1
ATOM 3876 O O . ASP A 1 488 ? 20.756 -2.036 -13.058 1.00 46.12 488 ASP A O 1
ATOM 3880 N N . VAL A 1 489 ? 19.669 -0.073 -13.025 1.00 46.19 489 VAL A N 1
ATOM 3881 C CA . VAL A 1 489 ? 20.508 0.574 -14.048 1.00 46.19 489 VAL A CA 1
ATOM 3882 C C . VAL A 1 489 ? 21.946 0.741 -13.542 1.00 46.19 489 VAL A C 1
ATOM 3884 O O . VAL A 1 489 ? 22.880 0.697 -14.339 1.00 46.19 489 VAL A O 1
ATOM 3887 N N . ASN A 1 490 ? 22.169 0.822 -12.225 1.00 45.28 490 ASN A N 1
ATOM 3888 C CA . ASN A 1 490 ? 23.509 0.925 -11.647 1.00 45.28 490 ASN A CA 1
ATOM 3889 C C . ASN A 1 490 ? 24.375 -0.321 -11.876 1.00 45.28 490 ASN A C 1
ATOM 3891 O O . ASN A 1 490 ? 25.600 -0.209 -11.973 1.00 45.28 490 ASN A O 1
ATOM 3895 N N . ASN A 1 491 ? 23.754 -1.493 -12.052 1.00 49.31 491 ASN A N 1
ATOM 3896 C CA . ASN A 1 491 ? 24.472 -2.719 -12.405 1.00 49.31 491 ASN A CA 1
ATOM 3897 C C . ASN A 1 491 ? 25.175 -2.591 -13.762 1.00 49.31 491 ASN A C 1
ATOM 3899 O O . ASN A 1 491 ? 26.240 -3.173 -13.955 1.00 49.31 491 ASN A O 1
ATOM 3903 N N . VAL A 1 492 ? 24.642 -1.770 -14.675 1.00 46.53 492 VAL A N 1
ATOM 3904 C CA . VAL A 1 492 ? 25.269 -1.484 -15.971 1.00 46.53 492 VAL A CA 1
ATOM 3905 C C . VAL A 1 492 ? 26.642 -0.839 -15.791 1.00 46.53 492 VAL A C 1
ATOM 3907 O O . VAL A 1 492 ? 27.561 -1.198 -16.522 1.00 46.53 492 VAL A O 1
ATOM 3910 N N . TYR A 1 493 ? 26.831 0.040 -14.799 1.00 44.12 493 TYR A N 1
ATOM 3911 C CA . TYR A 1 493 ? 28.138 0.647 -14.513 1.00 44.12 493 TYR A CA 1
ATOM 3912 C C . TYR A 1 493 ? 29.123 -0.363 -13.912 1.00 44.12 493 TYR A C 1
ATOM 3914 O O . TYR A 1 493 ? 30.292 -0.388 -14.296 1.00 44.12 493 TYR A O 1
ATOM 3922 N N . THR A 1 494 ? 28.660 -1.259 -13.035 1.00 46.41 494 THR A N 1
ATOM 3923 C CA . THR A 1 494 ? 29.486 -2.362 -12.513 1.00 46.41 494 THR A CA 1
ATOM 3924 C C . THR A 1 494 ? 29.903 -3.334 -13.623 1.00 46.41 494 THR A C 1
ATOM 3926 O O . THR A 1 494 ? 31.058 -3.753 -13.678 1.00 46.41 494 THR A O 1
ATOM 3929 N N . TRP A 1 495 ? 29.001 -3.654 -14.552 1.00 53.34 495 TRP A N 1
ATOM 3930 C CA . TRP A 1 495 ? 29.295 -4.502 -15.710 1.00 53.34 495 TRP A CA 1
ATOM 3931 C C . TRP A 1 495 ? 30.172 -3.802 -16.749 1.00 53.34 495 TRP A C 1
ATOM 3933 O O . TRP A 1 495 ? 30.992 -4.458 -17.389 1.00 53.34 495 TRP A O 1
ATOM 3943 N N . ARG A 1 496 ? 30.062 -2.474 -16.879 1.00 42.94 496 ARG A N 1
ATOM 3944 C CA . ARG A 1 496 ? 30.960 -1.644 -17.693 1.00 42.94 496 ARG A CA 1
ATOM 3945 C C . ARG A 1 496 ? 32.399 -1.735 -17.184 1.00 42.94 496 ARG A C 1
ATOM 3947 O O . ARG A 1 496 ? 33.285 -2.031 -17.977 1.00 42.94 496 ARG A O 1
ATOM 3954 N N . LEU A 1 497 ? 32.599 -1.603 -15.870 1.00 44.47 497 LEU A N 1
ATOM 3955 C CA . LEU A 1 497 ? 33.901 -1.768 -15.211 1.00 44.47 497 LEU A CA 1
ATOM 3956 C C . LEU A 1 497 ? 34.455 -3.193 -15.378 1.00 44.47 497 LEU A C 1
ATOM 3958 O O . LEU A 1 497 ? 35.624 -3.379 -15.699 1.00 44.47 497 LEU A O 1
ATOM 3962 N N . GLN A 1 498 ? 33.612 -4.221 -15.238 1.00 47.31 498 GLN A N 1
ATOM 3963 C CA . GLN A 1 498 ? 34.020 -5.616 -15.461 1.00 47.31 498 GLN A CA 1
ATOM 3964 C C . GLN A 1 498 ? 34.384 -5.903 -16.929 1.00 47.31 498 GLN A C 1
ATOM 3966 O O . GLN A 1 498 ? 35.331 -6.651 -17.193 1.00 47.31 498 GLN A O 1
ATOM 3971 N N . GLN A 1 499 ? 33.672 -5.296 -17.885 1.00 43.06 499 GLN A N 1
ATOM 3972 C CA . GLN A 1 499 ? 34.015 -5.345 -19.308 1.00 43.06 499 GLN A CA 1
ATOM 3973 C C . GLN A 1 499 ? 35.339 -4.650 -19.592 1.00 43.06 499 GLN A C 1
ATOM 3975 O O . GLN A 1 499 ? 36.159 -5.220 -20.303 1.00 43.06 499 GLN A O 1
ATOM 3980 N N . GLU A 1 500 ? 35.561 -3.458 -19.041 1.00 41.03 500 GLU A N 1
ATOM 3981 C CA . GLU A 1 500 ? 36.815 -2.722 -19.205 1.00 41.03 500 GLU A CA 1
ATOM 3982 C C . GLU A 1 500 ? 37.987 -3.509 -18.612 1.00 41.03 500 GLU A C 1
ATOM 3984 O O . GLU A 1 500 ? 38.989 -3.695 -19.295 1.00 41.03 500 GLU A O 1
ATOM 3989 N N . HIS A 1 501 ? 37.827 -4.116 -17.433 1.00 47.31 501 HIS A N 1
ATOM 3990 C CA . HIS A 1 501 ? 38.838 -4.999 -16.836 1.00 47.31 501 HIS A CA 1
ATOM 3991 C C . HIS A 1 501 ? 39.131 -6.246 -17.692 1.00 47.31 501 HIS A C 1
ATOM 3993 O O . HIS A 1 501 ? 40.286 -6.660 -17.808 1.00 47.31 501 HIS A O 1
ATOM 3999 N N . SER A 1 502 ? 38.108 -6.830 -18.323 1.00 42.28 502 SER A N 1
ATOM 4000 C CA . SER A 1 502 ? 38.258 -8.008 -19.193 1.00 42.28 502 SER A CA 1
ATOM 4001 C C . SER A 1 502 ? 38.873 -7.652 -20.556 1.00 42.28 502 SER A C 1
ATOM 4003 O O . SER A 1 502 ? 39.686 -8.407 -21.083 1.00 42.28 502 SER A O 1
ATOM 4005 N N . LEU A 1 503 ? 38.541 -6.480 -21.113 1.00 40.47 503 LEU A N 1
ATOM 4006 C CA . LEU A 1 503 ? 39.165 -5.929 -22.322 1.00 40.47 503 LEU A CA 1
ATOM 4007 C C . LEU A 1 503 ? 40.626 -5.542 -22.067 1.00 40.47 503 LEU A C 1
ATOM 4009 O O . LEU A 1 503 ? 41.479 -5.872 -22.881 1.00 40.47 503 LEU A O 1
ATOM 4013 N N . ILE A 1 504 ? 40.949 -4.942 -20.917 1.00 43.72 504 ILE A N 1
ATOM 4014 C CA . ILE A 1 504 ? 42.332 -4.633 -20.515 1.00 43.72 504 ILE A CA 1
ATOM 4015 C C . ILE A 1 504 ? 43.184 -5.913 -20.448 1.00 43.72 504 ILE A C 1
ATOM 4017 O O . ILE A 1 504 ? 44.317 -5.908 -20.930 1.00 43.72 504 ILE A O 1
ATOM 4021 N N . GLN A 1 505 ? 42.628 -7.026 -19.949 1.00 43.81 505 GLN A N 1
ATOM 4022 C CA . GLN A 1 505 ? 43.296 -8.337 -19.952 1.00 43.81 505 GLN A CA 1
ATOM 4023 C C . GLN A 1 505 ? 43.511 -8.929 -21.358 1.00 43.81 505 GLN A C 1
ATOM 4025 O O . GLN A 1 505 ? 44.417 -9.743 -21.534 1.00 43.81 505 GLN A O 1
ATOM 4030 N N . LEU A 1 506 ? 42.711 -8.530 -22.355 1.00 41.84 506 LEU A N 1
ATOM 4031 C CA . LEU A 1 506 ? 42.754 -9.055 -23.727 1.00 41.84 506 LEU A CA 1
ATOM 4032 C C . LEU A 1 506 ? 43.521 -8.161 -24.719 1.00 41.84 506 LEU A C 1
ATOM 4034 O O . LEU A 1 506 ? 44.105 -8.690 -25.664 1.00 41.84 506 LEU A O 1
ATOM 4038 N N . THR A 1 507 ? 43.538 -6.834 -24.543 1.00 38.31 507 THR A N 1
ATOM 4039 C CA . THR A 1 507 ? 44.047 -5.886 -25.560 1.00 38.31 507 THR A CA 1
ATOM 4040 C C . THR A 1 507 ? 45.110 -4.900 -25.071 1.00 38.31 507 THR A C 1
ATOM 4042 O O . THR A 1 507 ? 45.610 -4.120 -25.877 1.00 38.31 507 THR A O 1
ATOM 4045 N N . ASN A 1 508 ? 45.513 -4.939 -23.795 1.00 36.38 508 ASN A N 1
ATOM 4046 C CA . ASN A 1 508 ? 46.645 -4.175 -23.247 1.00 36.38 508 ASN A CA 1
ATOM 4047 C C . ASN A 1 508 ? 46.629 -2.650 -23.541 1.00 36.38 508 ASN A C 1
ATOM 4049 O O . ASN A 1 508 ? 47.685 -2.033 -23.666 1.00 36.38 508 ASN A O 1
ATOM 4053 N N . CYS A 1 509 ? 45.445 -2.034 -23.656 1.00 34.97 509 CYS A N 1
ATOM 4054 C CA . CYS A 1 509 ? 45.254 -0.583 -23.804 1.00 34.97 509 CYS A CA 1
ATOM 4055 C C . CYS A 1 509 ? 43.905 -0.147 -23.193 1.00 34.97 509 CYS A C 1
ATOM 4057 O O . CYS A 1 509 ? 42.857 -0.611 -23.642 1.00 34.97 509 CYS A O 1
ATOM 4059 N N . GLY A 1 510 ? 43.938 0.757 -22.203 1.00 33.88 510 GLY A N 1
ATOM 4060 C CA . GLY A 1 510 ? 42.782 1.405 -21.556 1.00 33.88 510 GLY A CA 1
ATOM 4061 C C . GLY A 1 510 ? 43.230 2.535 -20.607 1.00 33.88 510 GLY A C 1
ATOM 4062 O O . GLY A 1 510 ? 44.330 2.457 -20.064 1.00 33.88 510 GLY A O 1
ATOM 4063 N N . MET A 1 511 ? 42.433 3.608 -20.476 1.00 32.62 511 MET A N 1
ATOM 4064 C CA . MET A 1 511 ? 42.746 4.835 -19.708 1.00 32.62 511 MET A CA 1
ATOM 4065 C C . MET A 1 511 ? 42.670 4.620 -18.183 1.00 32.62 511 MET A C 1
ATOM 4067 O O . MET A 1 511 ? 41.871 3.816 -17.721 1.00 32.62 511 MET A O 1
ATOM 4071 N N . THR A 1 512 ? 43.504 5.336 -17.418 1.00 34.28 512 THR A N 1
ATOM 4072 C CA . THR A 1 512 ? 43.643 5.216 -15.954 1.00 34.28 512 THR A CA 1
ATOM 4073 C C . THR A 1 512 ? 42.604 6.007 -15.160 1.00 34.28 512 THR A C 1
ATOM 4075 O O . THR A 1 512 ? 42.278 7.139 -15.516 1.00 34.28 512 THR A O 1
ATOM 4078 N N . ASP A 1 513 ? 42.187 5.411 -14.041 1.00 33.66 513 ASP A N 1
ATOM 4079 C CA . ASP A 1 513 ? 41.328 5.969 -12.995 1.00 33.66 513 ASP A CA 1
ATOM 4080 C C . ASP A 1 513 ? 42.000 7.149 -12.279 1.00 33.66 513 ASP A C 1
ATOM 4082 O O . ASP A 1 513 ? 42.770 6.942 -11.350 1.00 33.66 513 ASP A O 1
ATOM 4086 N N . ASP A 1 514 ? 41.717 8.385 -12.678 1.00 30.44 514 ASP A N 1
ATOM 4087 C CA . ASP A 1 514 ? 41.921 9.546 -11.806 1.00 30.44 514 ASP A CA 1
ATOM 4088 C C . ASP A 1 514 ? 41.065 10.714 -12.298 1.00 30.44 514 ASP A C 1
ATOM 4090 O O . ASP A 1 514 ? 41.419 11.389 -13.257 1.00 30.44 514 ASP A O 1
ATOM 4094 N N . GLU A 1 515 ? 39.915 10.912 -11.648 1.00 29.70 515 GLU A N 1
ATOM 4095 C CA . GLU A 1 515 ? 39.335 12.218 -11.291 1.00 29.70 515 GLU A CA 1
ATOM 4096 C C . GLU A 1 515 ? 37.946 11.995 -10.677 1.00 29.70 515 GLU A C 1
ATOM 4098 O O . GLU A 1 515 ? 36.946 11.924 -11.382 1.00 29.70 515 GLU A O 1
ATOM 4103 N N . ASN A 1 516 ? 37.886 11.842 -9.347 1.00 25.48 516 ASN A N 1
ATOM 4104 C CA . ASN A 1 516 ? 36.731 12.219 -8.520 1.00 25.48 516 ASN A CA 1
ATOM 4105 C C . ASN A 1 516 ? 37.076 12.094 -7.026 1.00 25.48 516 ASN A C 1
ATOM 4107 O O . ASN A 1 516 ? 36.683 11.150 -6.343 1.00 25.48 516 ASN A O 1
ATOM 4111 N N . SER A 1 517 ? 37.786 13.084 -6.478 1.00 26.16 517 SER A N 1
ATOM 4112 C CA . SER A 1 517 ? 37.703 13.356 -5.041 1.00 26.16 517 SER A CA 1
ATOM 4113 C C . SER A 1 517 ? 37.896 14.843 -4.750 1.00 26.16 517 SER A C 1
ATOM 4115 O O . SER A 1 517 ? 39.008 15.363 -4.814 1.00 26.16 517 SER A O 1
ATOM 4117 N N . SER A 1 518 ? 36.821 15.522 -4.362 1.00 24.31 518 SER A N 1
ATOM 4118 C CA . SER A 1 518 ? 36.904 16.777 -3.615 1.00 24.31 518 SER A CA 1
ATOM 4119 C C . SER A 1 518 ? 35.906 16.727 -2.462 1.00 24.31 518 SER A C 1
ATOM 4121 O O . SER A 1 518 ? 34.737 17.080 -2.602 1.00 24.31 518 SER A O 1
ATOM 4123 N N . THR A 1 519 ? 36.375 16.237 -1.317 1.00 24.72 519 THR A N 1
ATOM 4124 C CA . THR A 1 519 ? 35.648 16.224 -0.044 1.00 24.72 519 THR A CA 1
ATOM 4125 C C . THR A 1 519 ? 35.862 17.565 0.653 1.00 24.72 519 THR A C 1
ATOM 4127 O O . THR A 1 519 ? 37.001 17.923 0.949 1.00 24.72 519 THR A O 1
ATOM 4130 N N . THR A 1 520 ? 34.795 18.312 0.940 1.00 25.81 520 THR A N 1
ATOM 4131 C CA . THR A 1 520 ? 34.870 19.533 1.761 1.00 25.81 520 THR A CA 1
ATOM 4132 C C . THR A 1 520 ? 34.546 19.201 3.218 1.00 25.81 520 THR A C 1
ATOM 4134 O O . THR A 1 520 ? 33.526 18.586 3.521 1.00 25.81 520 THR A O 1
ATOM 4137 N N . THR A 1 521 ? 35.447 19.577 4.120 1.00 26.33 521 THR A N 1
ATOM 4138 C CA . THR A 1 521 ? 35.387 19.377 5.573 1.00 26.33 521 THR A CA 1
ATOM 4139 C C . THR A 1 521 ? 34.521 20.444 6.242 1.00 26.33 521 THR A C 1
ATOM 4141 O O . THR A 1 521 ? 34.759 21.634 6.049 1.00 26.33 521 THR A O 1
ATOM 4144 N N . THR A 1 522 ? 33.584 20.035 7.099 1.00 26.05 522 THR A N 1
ATOM 4145 C CA . THR A 1 522 ? 32.735 20.946 7.888 1.00 26.05 522 THR A CA 1
ATOM 4146 C C . THR A 1 522 ? 33.025 20.807 9.389 1.00 26.05 522 THR A C 1
ATOM 4148 O O . THR A 1 522 ? 33.210 19.697 9.894 1.00 26.05 522 THR A O 1
ATOM 4151 N N . THR A 1 523 ? 33.125 21.930 10.107 1.00 31.53 523 THR A N 1
ATOM 4152 C CA . THR A 1 523 ? 33.636 22.037 11.489 1.00 31.53 523 THR A CA 1
ATOM 4153 C C . THR A 1 523 ? 32.579 21.749 12.571 1.00 31.53 523 THR A C 1
ATOM 4155 O O . THR A 1 523 ? 31.373 21.804 12.346 1.00 31.53 523 THR A O 1
ATOM 4158 N N . MET A 1 524 ? 33.041 21.421 13.788 1.00 28.86 524 MET A N 1
ATOM 4159 C CA . MET A 1 524 ? 32.222 20.895 14.896 1.00 28.86 524 MET A CA 1
ATOM 4160 C C . MET A 1 524 ? 31.128 21.832 15.446 1.00 28.86 524 MET A C 1
ATOM 4162 O O . MET A 1 524 ? 30.221 21.320 16.094 1.00 28.86 524 MET A O 1
ATOM 4166 N N . SER A 1 525 ? 31.147 23.147 15.183 1.00 31.98 525 SER A N 1
ATOM 4167 C CA . SER A 1 525 ? 30.105 24.060 15.697 1.00 31.98 525 SER A CA 1
ATOM 4168 C C . SER A 1 525 ? 28.806 24.034 14.883 1.00 31.98 525 SER A C 1
ATOM 4170 O O . SER A 1 525 ? 27.741 24.308 15.426 1.00 31.98 525 SER A O 1
ATOM 4172 N N . GLU A 1 526 ? 28.853 23.650 13.604 1.00 35.44 526 GLU A N 1
ATOM 4173 C CA . GLU A 1 526 ? 27.646 23.508 12.770 1.00 35.44 526 GLU A CA 1
ATOM 4174 C C . GLU A 1 526 ? 26.848 22.244 13.121 1.00 35.44 526 GLU A C 1
ATOM 4176 O O . GLU A 1 526 ? 25.633 22.181 12.933 1.00 35.44 526 GLU A O 1
ATOM 4181 N N . LYS A 1 527 ? 27.520 21.250 13.712 1.00 32.38 527 LYS A N 1
ATOM 4182 C CA . LYS A 1 527 ? 26.931 19.964 14.097 1.00 32.38 527 LYS A CA 1
ATOM 4183 C C . LYS A 1 527 ? 25.937 20.079 15.255 1.00 32.38 527 LYS A C 1
ATOM 4185 O O . LYS A 1 527 ? 25.022 19.268 15.318 1.00 32.38 527 LYS A O 1
ATOM 4190 N N . GLU A 1 528 ? 26.102 21.070 16.134 1.00 32.16 528 GLU A N 1
ATOM 4191 C CA . GLU A 1 528 ? 25.223 21.301 17.292 1.00 32.16 528 GLU A CA 1
ATOM 4192 C C . GLU A 1 528 ? 23.973 22.125 16.939 1.00 32.16 528 GLU A C 1
ATOM 4194 O O . GLU A 1 528 ? 22.910 21.902 17.520 1.00 32.16 528 GLU A O 1
ATOM 4199 N N . GLN A 1 529 ? 24.049 23.014 15.939 1.00 41.31 529 GLN A N 1
ATOM 4200 C CA . GLN A 1 529 ? 22.861 23.667 15.368 1.00 41.31 529 GLN A CA 1
ATOM 4201 C C . GLN A 1 529 ? 22.027 22.693 14.518 1.00 41.31 529 GLN A C 1
ATOM 4203 O O . GLN A 1 529 ? 20.796 22.732 14.575 1.00 41.31 529 GLN A O 1
ATOM 4208 N N . LEU A 1 530 ? 22.677 21.764 13.803 1.00 40.75 530 LEU A N 1
ATOM 4209 C CA . LEU A 1 530 ? 22.013 20.739 12.988 1.00 40.75 530 LEU A CA 1
ATOM 4210 C C . LEU A 1 530 ? 21.122 19.792 13.818 1.00 40.75 530 LEU A C 1
ATOM 4212 O O . LEU A 1 530 ? 20.035 19.420 13.379 1.00 40.75 530 LEU A O 1
ATOM 4216 N N . THR A 1 531 ? 21.548 19.394 15.020 1.00 44.59 531 THR A N 1
ATOM 4217 C CA . THR A 1 531 ? 20.850 18.381 15.839 1.00 44.59 531 THR A CA 1
ATOM 4218 C C . THR A 1 531 ? 19.537 18.871 16.446 1.00 44.59 531 THR A C 1
ATOM 4220 O O . THR A 1 531 ? 18.608 18.077 16.586 1.00 44.59 531 THR A O 1
ATOM 4223 N N . ALA A 1 532 ? 19.424 20.160 16.779 1.00 46.16 532 ALA A N 1
ATOM 4224 C CA . ALA A 1 532 ? 18.176 20.739 17.289 1.00 46.16 532 ALA A CA 1
ATOM 4225 C C . ALA A 1 532 ? 17.144 20.991 16.170 1.00 46.16 532 ALA A C 1
ATOM 4227 O O . ALA A 1 532 ? 15.939 20.949 16.416 1.00 46.16 532 ALA A O 1
ATOM 4228 N N . GLU A 1 533 ? 17.605 21.229 14.937 1.00 49.25 533 GLU A N 1
ATOM 4229 C CA . GLU A 1 533 ? 16.762 21.488 13.761 1.00 49.25 533 GLU A CA 1
ATOM 4230 C C . GLU A 1 533 ? 16.213 20.222 13.102 1.00 49.25 533 GLU A C 1
ATOM 4232 O O . GLU A 1 533 ? 15.041 20.186 12.721 1.00 49.25 533 GLU A O 1
ATOM 4237 N N . ILE A 1 534 ? 17.024 19.162 13.027 1.00 49.78 534 ILE A N 1
ATOM 4238 C CA . ILE A 1 534 ? 16.607 17.862 12.483 1.00 49.78 534 ILE A CA 1
ATOM 4239 C C . ILE A 1 534 ? 15.418 17.295 13.269 1.00 49.78 534 ILE A C 1
ATOM 4241 O O . ILE A 1 534 ? 14.560 16.656 12.676 1.00 49.78 534 ILE A O 1
ATOM 4245 N N . ALA A 1 535 ? 15.303 17.583 14.569 1.00 50.25 535 ALA A N 1
ATOM 4246 C CA . ALA A 1 535 ? 14.185 17.128 15.395 1.00 50.25 535 ALA A CA 1
ATOM 4247 C C . ALA A 1 535 ? 12.829 17.781 15.043 1.00 50.25 535 ALA A C 1
ATOM 4249 O O . ALA A 1 535 ? 11.789 17.165 15.272 1.00 50.25 535 ALA A O 1
ATOM 4250 N N . LEU A 1 536 ? 12.821 19.004 14.489 1.00 51.16 536 LEU A N 1
ATOM 4251 C CA . LEU A 1 536 ? 11.591 19.756 14.191 1.00 51.16 536 LEU A CA 1
ATOM 4252 C C . LEU A 1 536 ? 11.007 19.386 12.817 1.00 51.16 536 LEU A C 1
ATOM 4254 O O . LEU A 1 536 ? 9.793 19.265 12.668 1.00 51.16 536 LEU A O 1
ATOM 4258 N N . TYR A 1 537 ? 11.883 19.146 11.836 1.00 57.06 537 TYR A N 1
ATOM 4259 C CA . TYR A 1 537 ? 11.515 18.769 10.467 1.00 57.06 537 TYR A CA 1
ATOM 4260 C C . TYR A 1 537 ? 11.767 17.290 10.155 1.00 57.06 537 TYR A C 1
ATOM 4262 O O . TYR A 1 537 ? 11.689 16.885 9.001 1.00 57.06 537 TYR A O 1
ATOM 4270 N N . ASP A 1 538 ? 12.002 16.455 11.171 1.00 50.78 538 ASP A N 1
ATOM 4271 C CA . ASP A 1 538 ? 12.245 15.010 11.037 1.00 50.78 538 ASP A CA 1
ATOM 4272 C C . ASP A 1 538 ? 11.175 14.322 10.170 1.00 50.78 538 ASP A C 1
ATOM 4274 O O . ASP A 1 538 ? 11.479 13.537 9.275 1.00 50.78 538 ASP A O 1
ATOM 4278 N N . ARG A 1 539 ? 9.897 14.684 10.359 1.00 55.00 539 ARG A N 1
ATOM 4279 C CA . ARG A 1 539 ? 8.793 14.163 9.533 1.00 55.00 539 ARG A CA 1
ATOM 4280 C C . ARG A 1 539 ? 8.883 14.591 8.064 1.00 55.00 539 ARG A C 1
ATOM 4282 O O . ARG A 1 539 ? 8.576 13.783 7.197 1.00 55.00 539 ARG A O 1
ATOM 4289 N N . GLN A 1 540 ? 9.294 15.827 7.786 1.00 56.97 540 GLN A N 1
ATOM 4290 C CA . GLN A 1 540 ? 9.383 16.385 6.430 1.00 56.97 540 GLN A CA 1
ATOM 4291 C C . GLN A 1 540 ? 10.645 15.899 5.705 1.00 56.97 540 GLN A C 1
ATOM 4293 O O . GLN A 1 540 ? 10.580 15.530 4.537 1.00 56.97 540 GLN A O 1
ATOM 4298 N N . ILE A 1 541 ? 11.766 15.771 6.418 1.00 57.91 541 ILE A N 1
ATOM 4299 C CA . ILE A 1 541 ? 13.014 15.185 5.910 1.00 57.91 541 ILE A CA 1
ATOM 4300 C C . ILE A 1 541 ? 12.803 13.712 5.537 1.00 57.91 541 ILE A C 1
ATOM 4302 O O . ILE A 1 541 ? 13.314 13.265 4.514 1.00 57.91 541 ILE A O 1
ATOM 4306 N N . ARG A 1 542 ? 12.010 12.956 6.311 1.00 53.97 542 ARG A N 1
ATOM 4307 C CA . ARG A 1 542 ? 11.610 11.585 5.940 1.00 53.97 542 ARG A CA 1
ATOM 4308 C C . ARG A 1 542 ? 10.709 11.533 4.703 1.00 53.97 542 ARG A C 1
ATOM 4310 O O . ARG A 1 542 ? 10.705 10.510 4.029 1.00 53.97 542 ARG A O 1
ATOM 4317 N N . LEU A 1 543 ? 9.940 12.593 4.440 1.00 48.69 543 LEU A N 1
ATOM 4318 C CA . LEU A 1 543 ? 8.980 12.656 3.338 1.00 48.69 543 LEU A CA 1
ATOM 4319 C C . LEU A 1 543 ? 9.635 13.090 2.016 1.00 48.69 543 LEU A C 1
ATOM 4321 O O . LEU A 1 543 ? 9.392 12.458 0.995 1.00 48.69 543 LEU A O 1
ATOM 4325 N N . TRP A 1 544 ? 10.457 14.145 2.029 1.00 61.94 544 TRP A N 1
ATOM 4326 C CA . TRP A 1 544 ? 11.032 14.756 0.817 1.00 61.94 544 TRP A CA 1
ATOM 4327 C C . TRP A 1 544 ? 12.563 14.682 0.731 1.00 61.94 544 TRP A C 1
ATOM 4329 O O . TRP A 1 544 ? 13.146 15.108 -0.264 1.00 61.94 544 TRP A O 1
ATOM 4339 N N . GLY A 1 545 ? 13.231 14.126 1.744 1.00 62.22 545 GLY A N 1
ATOM 4340 C CA . GLY A 1 545 ? 14.683 13.971 1.776 1.00 62.22 545 GLY A CA 1
ATOM 4341 C C . GLY A 1 545 ? 15.433 15.226 2.229 1.00 62.22 545 GLY A C 1
ATOM 4342 O O . GLY A 1 545 ? 14.951 16.358 2.154 1.00 62.22 545 GLY A O 1
ATOM 4343 N N . ILE A 1 546 ? 16.663 15.020 2.705 1.00 60.22 546 ILE A N 1
ATOM 4344 C CA . ILE A 1 546 ? 17.498 16.092 3.265 1.00 60.22 546 ILE A CA 1
ATOM 4345 C C . ILE A 1 546 ? 17.901 17.131 2.207 1.00 60.22 546 ILE A C 1
ATOM 4347 O O . ILE A 1 546 ? 17.971 18.318 2.508 1.00 60.22 546 ILE A O 1
ATOM 4351 N N . THR A 1 547 ? 18.096 16.704 0.956 1.00 63.34 547 THR A N 1
ATOM 4352 C CA . THR A 1 547 ? 18.465 17.573 -0.171 1.00 63.34 547 THR A CA 1
ATOM 4353 C C . THR A 1 547 ? 17.369 18.589 -0.485 1.00 63.34 547 THR A C 1
ATOM 4355 O O . THR A 1 547 ? 17.657 19.772 -0.655 1.00 63.34 547 THR A O 1
ATOM 4358 N N . THR A 1 548 ? 16.106 18.157 -0.497 1.00 67.69 548 THR A N 1
ATOM 4359 C CA . THR A 1 548 ? 14.950 19.038 -0.724 1.00 67.69 548 THR A CA 1
ATOM 4360 C C . THR A 1 548 ? 14.806 20.052 0.403 1.00 67.69 548 THR A C 1
ATOM 4362 O O . THR A 1 548 ? 14.609 21.238 0.144 1.00 67.69 548 THR A O 1
ATOM 4365 N N . GLN A 1 549 ? 15.008 19.620 1.652 1.00 70.44 549 GLN A N 1
ATOM 4366 C CA . GLN A 1 549 ? 14.991 20.530 2.796 1.00 70.44 549 GLN A CA 1
ATOM 4367 C C . GLN A 1 549 ? 16.108 21.580 2.706 1.00 70.44 549 GLN A C 1
ATOM 4369 O O . GLN A 1 549 ? 15.883 22.745 3.015 1.00 70.44 549 GLN A O 1
ATOM 4374 N N . LEU A 1 550 ? 17.307 21.198 2.253 1.00 70.50 550 LEU A N 1
ATOM 4375 C CA . LEU A 1 550 ? 18.413 22.138 2.043 1.00 70.50 550 LEU A CA 1
ATOM 4376 C C . LEU A 1 550 ? 18.115 23.153 0.931 1.00 70.50 550 LEU A C 1
ATOM 4378 O O . LEU A 1 550 ? 18.450 24.322 1.099 1.00 70.50 550 LEU A O 1
ATOM 4382 N N . ARG A 1 551 ? 17.441 22.744 -0.153 1.00 76.25 551 ARG A N 1
ATOM 4383 C CA . ARG A 1 551 ? 16.987 23.665 -1.211 1.00 76.25 551 ARG A CA 1
ATOM 4384 C C . ARG A 1 551 ? 15.968 24.669 -0.672 1.00 76.25 551 ARG A C 1
ATOM 4386 O O . ARG A 1 551 ? 16.173 25.869 -0.822 1.00 76.25 551 ARG A O 1
ATOM 4393 N N . LEU A 1 552 ? 14.949 24.206 0.060 1.00 80.12 552 LEU A N 1
ATOM 4394 C CA . LEU A 1 552 ? 13.960 25.087 0.701 1.00 80.12 552 LEU A CA 1
ATOM 4395 C C . LEU A 1 552 ? 14.616 26.136 1.614 1.00 80.12 552 LEU A C 1
ATOM 4397 O O . LEU A 1 552 ? 14.145 27.270 1.678 1.00 80.12 552 LEU A O 1
ATOM 4401 N N . ARG A 1 553 ? 15.740 25.796 2.262 1.00 75.75 553 ARG A N 1
ATOM 4402 C CA . ARG A 1 553 ? 16.520 26.712 3.116 1.00 75.75 553 ARG A CA 1
ATOM 4403 C C . ARG A 1 553 ? 17.280 27.801 2.368 1.00 75.75 553 ARG A C 1
ATOM 4405 O O . ARG A 1 553 ? 17.790 28.701 3.035 1.00 75.75 553 ARG A O 1
ATOM 4412 N N . THR A 1 554 ? 17.351 27.769 1.045 1.00 83.00 554 THR A N 1
ATOM 4413 C CA . THR A 1 554 ? 17.966 28.838 0.246 1.00 83.00 554 THR A CA 1
ATOM 4414 C C . THR A 1 554 ? 16.977 29.520 -0.697 1.00 83.00 554 THR A C 1
ATOM 4416 O O . THR A 1 554 ? 17.278 30.612 -1.165 1.00 83.00 554 THR A O 1
ATOM 4419 N N . THR A 1 555 ? 15.808 28.918 -0.944 1.00 91.38 555 THR A N 1
ATOM 4420 C CA . THR A 1 555 ? 14.809 29.417 -1.900 1.00 91.38 555 THR A CA 1
ATOM 4421 C C . THR A 1 555 ? 14.099 30.688 -1.428 1.00 91.38 555 THR A C 1
ATOM 4423 O O . THR A 1 555 ? 13.588 30.758 -0.304 1.00 91.38 555 THR A O 1
ATOM 4426 N N . LYS A 1 556 ? 13.982 31.663 -2.331 1.00 95.88 556 LYS A N 1
ATOM 4427 C CA . LYS A 1 556 ? 13.149 32.861 -2.186 1.00 95.88 556 LYS A CA 1
ATOM 4428 C C . LYS A 1 556 ? 11.953 32.803 -3.127 1.00 95.88 556 LYS A C 1
ATOM 4430 O O . LYS A 1 556 ? 12.122 32.710 -4.342 1.00 95.88 556 LYS A O 1
ATOM 4435 N N . VAL A 1 557 ? 10.748 32.906 -2.574 1.00 96.50 557 VAL A N 1
ATOM 4436 C CA . VAL A 1 557 ? 9.498 32.820 -3.344 1.00 96.50 557 VAL A CA 1
ATOM 4437 C C . VAL A 1 557 ? 8.733 34.130 -3.277 1.00 96.50 557 VAL A C 1
ATOM 4439 O O . VAL A 1 557 ? 8.527 34.677 -2.193 1.00 96.50 557 VAL A O 1
ATOM 4442 N N . LEU A 1 558 ? 8.272 34.598 -4.435 1.00 95.88 558 LEU A N 1
ATOM 4443 C CA . LEU A 1 558 ? 7.310 35.690 -4.543 1.00 95.88 558 LEU A CA 1
ATOM 4444 C C . LEU A 1 558 ? 5.901 35.118 -4.703 1.00 95.88 558 LEU A C 1
ATOM 4446 O O . LEU A 1 558 ? 5.645 34.365 -5.644 1.00 95.88 558 LEU A O 1
ATOM 4450 N N . VAL A 1 559 ? 4.978 35.518 -3.831 1.00 95.25 559 VAL A N 1
ATOM 4451 C CA . VAL A 1 559 ? 3.546 35.215 -3.951 1.00 95.25 559 VAL A CA 1
ATOM 4452 C C . VAL A 1 559 ? 2.793 36.504 -4.263 1.00 95.25 559 VAL A C 1
ATOM 4454 O O . VAL A 1 559 ? 2.852 37.463 -3.497 1.00 95.25 559 VAL A O 1
ATOM 4457 N N . ILE A 1 560 ? 2.089 36.531 -5.393 1.00 93.44 560 ILE A N 1
ATOM 4458 C CA . ILE A 1 560 ? 1.319 37.685 -5.861 1.00 93.44 560 ILE A CA 1
ATOM 4459 C C . ILE A 1 560 ? -0.170 37.440 -5.607 1.00 93.44 560 ILE A C 1
ATOM 4461 O O . ILE A 1 560 ? -0.727 36.436 -6.069 1.00 93.44 560 ILE A O 1
ATOM 4465 N N . ASN A 1 561 ? -0.784 38.407 -4.924 1.00 91.56 561 ASN A N 1
ATOM 4466 C CA . ASN A 1 561 ? -2.121 38.407 -4.334 1.00 91.56 561 ASN A CA 1
ATOM 4467 C C . ASN A 1 561 ? -2.291 37.378 -3.204 1.00 91.56 561 ASN A C 1
ATOM 4469 O O . ASN A 1 561 ? -1.932 36.208 -3.322 1.00 91.56 561 ASN A O 1
ATOM 4473 N N . LEU A 1 562 ? -2.882 37.819 -2.094 1.00 92.12 562 LEU A N 1
ATOM 4474 C CA . LEU A 1 562 ? -3.189 37.004 -0.923 1.00 92.12 562 LEU A CA 1
ATOM 4475 C C . LEU A 1 562 ? -4.710 36.873 -0.768 1.00 92.12 562 LEU A C 1
ATOM 4477 O O . LEU A 1 562 ? -5.303 37.297 0.226 1.00 92.12 562 LEU A O 1
ATOM 4481 N N . GLY A 1 563 ? -5.366 36.338 -1.797 1.00 88.00 563 GLY A N 1
ATOM 4482 C CA . GLY A 1 563 ? -6.764 35.909 -1.721 1.00 88.00 563 GLY A CA 1
ATOM 4483 C C . GLY A 1 563 ? -6.914 34.542 -1.053 1.00 88.00 563 GLY A C 1
ATOM 4484 O O . GLY A 1 563 ? -6.026 34.097 -0.320 1.00 88.00 563 GLY A O 1
ATOM 4485 N N . GLY A 1 564 ? -8.018 33.841 -1.308 1.00 86.44 564 GLY A N 1
ATOM 4486 C CA . GLY A 1 564 ? -8.286 32.537 -0.684 1.00 86.44 564 GLY A CA 1
ATOM 4487 C C . GLY A 1 564 ? -7.249 31.475 -1.068 1.00 86.44 564 GLY A C 1
ATOM 4488 O O . GLY A 1 564 ? -6.737 30.753 -0.214 1.00 86.44 564 GLY A O 1
ATOM 4489 N N . ILE A 1 565 ? -6.858 31.433 -2.345 1.00 87.50 565 ILE A N 1
ATOM 4490 C CA . ILE A 1 565 ? -5.852 30.474 -2.831 1.00 87.50 565 ILE A CA 1
ATOM 4491 C C . ILE A 1 565 ? -4.447 30.889 -2.385 1.00 87.50 565 ILE A C 1
ATOM 4493 O O . ILE A 1 565 ? -3.681 30.056 -1.902 1.00 87.50 565 ILE A O 1
ATOM 4497 N N . GLY A 1 566 ? -4.117 32.181 -2.501 1.00 90.94 566 GLY A N 1
ATOM 4498 C CA . GLY A 1 566 ? -2.835 32.712 -2.032 1.00 90.94 566 GLY A CA 1
ATOM 4499 C C . GLY A 1 566 ? -2.606 32.418 -0.548 1.00 90.94 566 GLY A C 1
ATOM 4500 O O . GLY A 1 566 ? -1.514 32.016 -0.157 1.00 90.94 566 GLY A O 1
ATOM 4501 N N . THR A 1 567 ? -3.659 32.517 0.266 1.00 92.12 567 THR A N 1
ATOM 4502 C CA . THR A 1 567 ? -3.643 32.181 1.696 1.00 92.12 567 THR A CA 1
ATOM 4503 C C . THR A 1 567 ? -3.220 30.736 1.956 1.00 92.12 567 THR A C 1
ATOM 4505 O O . THR A 1 567 ? -2.328 30.483 2.770 1.00 92.12 567 THR A O 1
ATOM 4508 N N . GLU A 1 568 ? -3.831 29.780 1.257 1.00 92.00 568 GLU A N 1
ATOM 4509 C CA . GLU A 1 568 ? -3.497 28.360 1.384 1.00 92.00 568 GLU A CA 1
ATOM 4510 C C . GLU A 1 568 ? -2.061 28.071 0.935 1.00 92.00 568 GLU A C 1
ATOM 4512 O O . GLU A 1 568 ? -1.336 27.329 1.603 1.00 92.00 568 GLU A O 1
ATOM 4517 N N . ILE A 1 569 ? -1.615 28.703 -0.153 1.00 92.81 569 ILE A N 1
ATOM 4518 C CA . ILE A 1 569 ? -0.240 28.575 -0.646 1.00 92.81 569 ILE A CA 1
ATOM 4519 C C . ILE A 1 569 ? 0.752 29.087 0.403 1.00 92.81 569 ILE A C 1
ATOM 4521 O O . ILE A 1 569 ? 1.678 28.363 0.771 1.00 92.81 569 ILE A O 1
ATOM 4525 N N . VAL A 1 570 ? 0.533 30.288 0.945 1.00 94.69 570 VAL A N 1
ATOM 4526 C CA . VAL A 1 570 ? 1.402 30.867 1.979 1.00 94.69 570 VAL A CA 1
ATOM 4527 C C . VAL A 1 570 ? 1.434 29.991 3.231 1.00 94.69 570 VAL A C 1
ATOM 4529 O O . VAL A 1 570 ? 2.525 29.688 3.711 1.00 94.69 570 VAL A O 1
ATOM 4532 N N . LYS A 1 571 ? 0.287 29.494 3.719 1.00 93.88 571 LYS A N 1
ATOM 4533 C CA . LYS A 1 571 ? 0.245 28.558 4.860 1.00 93.88 571 LYS A CA 1
ATOM 4534 C C . LYS A 1 571 ? 1.162 27.355 4.630 1.00 93.88 571 LYS A C 1
ATOM 4536 O O . LYS A 1 571 ? 1.965 27.020 5.499 1.00 93.88 571 LYS A O 1
ATOM 4541 N N . ASN A 1 572 ? 1.051 26.708 3.470 1.00 92.06 572 ASN A N 1
ATOM 4542 C CA . ASN A 1 572 ? 1.817 25.498 3.175 1.00 92.06 572 ASN A CA 1
ATOM 4543 C C . ASN A 1 572 ? 3.317 25.781 3.001 1.00 92.06 572 ASN A C 1
ATOM 4545 O O . ASN A 1 572 ? 4.134 25.016 3.511 1.00 92.06 572 ASN A O 1
ATOM 4549 N N . LEU A 1 573 ? 3.692 26.890 2.356 1.00 92.00 573 LEU A N 1
ATOM 4550 C CA . LEU A 1 573 ? 5.097 27.293 2.214 1.00 92.00 573 LEU A CA 1
ATOM 4551 C C . LEU A 1 573 ? 5.743 27.614 3.570 1.00 92.00 573 LEU A C 1
ATOM 4553 O O . LEU A 1 573 ? 6.878 27.211 3.831 1.00 92.00 573 LEU A O 1
ATOM 4557 N N . VAL A 1 574 ? 5.005 28.290 4.455 1.00 91.56 574 VAL A N 1
ATOM 4558 C CA . VAL A 1 574 ? 5.485 28.654 5.794 1.00 91.56 574 VAL A CA 1
ATOM 4559 C C . VAL A 1 574 ? 5.647 27.418 6.681 1.00 91.56 574 VAL A C 1
ATOM 4561 O O . VAL A 1 574 ? 6.696 27.230 7.302 1.00 91.56 574 VAL A O 1
ATOM 4564 N N . LEU A 1 575 ? 4.658 26.519 6.692 1.00 87.19 575 LEU A N 1
ATOM 4565 C CA . LEU A 1 575 ? 4.740 25.247 7.422 1.00 87.19 575 LEU A CA 1
ATOM 4566 C C . LEU A 1 575 ? 5.807 24.299 6.847 1.00 87.19 575 LEU A C 1
ATOM 4568 O O . LEU A 1 575 ? 6.386 23.503 7.589 1.00 87.19 575 LEU A O 1
ATOM 4572 N N . GLY A 1 576 ? 6.086 24.396 5.544 1.00 83.19 576 GLY A N 1
ATOM 4573 C CA . GLY A 1 576 ? 7.167 23.675 4.866 1.00 83.19 576 GLY A CA 1
ATOM 4574 C C . GLY A 1 576 ? 8.571 24.192 5.198 1.00 83.19 576 GLY A C 1
ATOM 4575 O O . GLY A 1 576 ? 9.553 23.518 4.898 1.00 83.19 576 GLY A O 1
ATOM 4576 N N . GLY A 1 577 ? 8.683 25.359 5.842 1.00 84.88 577 GLY A N 1
ATOM 4577 C CA . GLY A 1 577 ? 9.959 25.903 6.306 1.00 84.88 577 GLY A CA 1
ATOM 4578 C C . GLY A 1 577 ? 10.840 26.465 5.190 1.00 84.88 577 GLY A C 1
ATOM 4579 O O . GLY A 1 577 ? 12.061 26.312 5.243 1.00 84.88 577 GLY A O 1
ATOM 4580 N N . ILE A 1 578 ? 10.236 27.098 4.181 1.00 91.06 578 ILE A N 1
ATOM 4581 C CA . ILE A 1 578 ? 10.985 27.800 3.133 1.00 91.06 578 ILE A CA 1
ATOM 4582 C C . ILE A 1 578 ? 11.773 28.992 3.698 1.00 91.06 578 ILE A C 1
ATOM 4584 O O . ILE A 1 578 ? 11.387 29.573 4.708 1.00 91.06 578 ILE A O 1
ATOM 4588 N N . ASN A 1 579 ? 12.877 29.381 3.060 1.00 91.69 579 ASN A N 1
ATOM 4589 C CA . ASN A 1 579 ? 13.736 30.438 3.589 1.00 91.69 579 ASN A CA 1
ATOM 4590 C C . ASN A 1 579 ? 13.068 31.810 3.582 1.00 91.69 579 ASN A C 1
ATOM 4592 O O . ASN A 1 579 ? 12.987 32.445 4.629 1.00 91.69 579 ASN A O 1
ATOM 4596 N N . THR A 1 580 ? 12.643 32.285 2.412 1.00 95.38 580 THR A N 1
ATOM 4597 C CA . THR A 1 580 ? 12.063 33.623 2.263 1.00 95.38 580 THR A CA 1
ATOM 4598 C C . THR A 1 580 ? 10.778 33.555 1.458 1.00 95.38 580 THR A C 1
ATOM 4600 O O . THR A 1 580 ? 10.746 32.962 0.378 1.00 95.38 580 THR A O 1
ATOM 4603 N N . ILE A 1 581 ? 9.742 34.221 1.962 1.00 96.50 581 ILE A N 1
ATOM 4604 C CA . ILE A 1 581 ? 8.510 34.498 1.226 1.00 96.50 581 ILE A CA 1
ATOM 4605 C C . ILE A 1 581 ? 8.329 36.006 1.188 1.00 96.50 581 ILE A C 1
ATOM 4607 O O . ILE A 1 581 ? 8.307 36.659 2.232 1.00 96.50 581 ILE A O 1
ATOM 4611 N N . GLU A 1 582 ? 8.152 36.548 -0.008 1.00 95.50 582 GLU A N 1
ATOM 4612 C CA . GLU A 1 582 ? 7.647 37.902 -0.187 1.00 95.50 582 GLU A CA 1
ATOM 4613 C C . GLU A 1 582 ? 6.217 37.850 -0.712 1.00 95.50 582 GLU A C 1
ATOM 4615 O O . GLU A 1 582 ? 5.937 37.172 -1.702 1.00 95.50 582 GLU A O 1
ATOM 4620 N N . ILE A 1 583 ? 5.307 38.545 -0.031 1.00 95.50 583 ILE A N 1
ATOM 4621 C CA . ILE A 1 583 ? 3.906 38.639 -0.439 1.00 95.50 583 ILE A CA 1
ATOM 4622 C C . ILE A 1 583 ? 3.670 40.014 -1.053 1.00 95.50 583 ILE A C 1
ATOM 4624 O O . ILE A 1 583 ? 3.820 41.030 -0.373 1.00 95.50 583 ILE A O 1
ATOM 4628 N N . LEU A 1 584 ? 3.272 40.032 -2.324 1.00 94.12 584 LEU A N 1
ATOM 4629 C CA . LEU A 1 584 ? 2.881 41.228 -3.062 1.00 94.12 584 LEU A CA 1
ATOM 4630 C C . LEU A 1 584 ? 1.353 41.280 -3.175 1.00 94.12 584 LEU A C 1
ATOM 4632 O O . LEU A 1 584 ? 0.769 40.569 -3.991 1.00 94.12 584 LEU A O 1
ATOM 4636 N N . ASP A 1 585 ? 0.700 42.113 -2.370 1.00 92.38 585 ASP A N 1
ATOM 4637 C CA . ASP A 1 585 ? -0.756 42.298 -2.401 1.00 92.38 585 ASP A CA 1
ATOM 4638 C C . ASP A 1 585 ? -1.132 43.732 -1.991 1.00 92.38 585 ASP A C 1
ATOM 4640 O O . ASP A 1 585 ? -0.928 44.151 -0.851 1.00 92.38 585 ASP A O 1
ATOM 4644 N N . HIS A 1 586 ? -1.716 44.476 -2.931 1.00 91.31 586 HIS A N 1
ATOM 4645 C CA . HIS A 1 586 ? -2.175 45.856 -2.741 1.00 91.31 586 HIS A CA 1
ATOM 4646 C C . HIS A 1 586 ? -3.683 45.953 -2.427 1.00 91.31 586 HIS A C 1
ATOM 4648 O O . HIS A 1 586 ? -4.249 47.050 -2.378 1.00 91.31 586 HIS A O 1
ATOM 4654 N N . SER A 1 587 ? -4.365 44.819 -2.248 1.00 90.88 587 SER A N 1
ATOM 4655 C CA . SER A 1 587 ? -5.800 44.766 -1.989 1.00 90.88 587 SER A CA 1
ATOM 4656 C C . SER A 1 587 ? -6.163 45.242 -0.579 1.00 90.88 587 SER A C 1
ATOM 4658 O O . SER A 1 587 ? -5.389 45.174 0.384 1.00 90.88 587 SER A O 1
ATOM 4660 N N . ARG A 1 588 ? -7.389 45.760 -0.471 1.00 93.56 588 ARG A N 1
ATOM 4661 C CA . ARG A 1 588 ? -8.016 46.154 0.793 1.00 93.56 588 ARG A CA 1
ATOM 4662 C C . ARG A 1 588 ? -8.975 45.068 1.258 1.00 93.56 588 ARG A C 1
ATOM 4664 O O . ARG A 1 588 ? -9.617 44.439 0.420 1.00 93.56 588 ARG A O 1
ATOM 4671 N N . ILE A 1 589 ? -9.080 44.912 2.572 1.00 93.38 589 ILE A N 1
ATOM 4672 C CA . ILE A 1 589 ? -9.914 43.901 3.227 1.00 93.38 589 ILE A CA 1
ATOM 4673 C C . ILE A 1 589 ? -11.386 44.151 2.899 1.00 93.38 589 ILE A C 1
ATOM 4675 O O . ILE A 1 589 ? -11.883 45.271 3.069 1.00 93.38 589 ILE A O 1
ATOM 4679 N N . LYS A 1 590 ? -12.077 43.104 2.453 1.00 92.56 590 LYS A N 1
ATOM 4680 C CA . LYS A 1 590 ? -13.520 43.073 2.204 1.00 92.56 590 LYS A CA 1
ATOM 4681 C C . LYS A 1 590 ? -14.203 42.098 3.162 1.00 92.56 590 LYS A C 1
ATOM 4683 O O . LYS A 1 590 ? -13.554 41.245 3.761 1.00 92.56 590 LYS A O 1
ATOM 4688 N N . SER A 1 591 ? -15.524 42.195 3.285 1.00 88.50 591 SER A N 1
ATOM 4689 C CA . SER A 1 591 ? -16.304 41.293 4.141 1.00 88.50 591 SER A CA 1
ATOM 4690 C C . SER A 1 591 ? -16.173 39.823 3.728 1.00 88.50 591 SER A C 1
ATOM 4692 O O . SER A 1 591 ? -16.220 38.944 4.582 1.00 88.50 591 SER A O 1
ATOM 4694 N N . GLU A 1 592 ? -15.974 39.540 2.439 1.00 87.94 592 GLU A N 1
ATOM 4695 C CA . GLU A 1 592 ? -15.832 38.168 1.944 1.00 87.94 592 GLU A CA 1
ATOM 4696 C C . GLU A 1 592 ? -14.487 37.535 2.329 1.00 87.94 592 GLU A C 1
ATOM 4698 O O . GLU A 1 592 ? -14.404 36.312 2.433 1.00 87.94 592 GLU A O 1
ATOM 4703 N N . ASP A 1 593 ? -13.449 38.341 2.595 1.00 88.88 593 ASP A N 1
ATOM 4704 C CA . ASP A 1 593 ? -12.119 37.826 2.937 1.00 88.88 593 ASP A CA 1
ATOM 4705 C C . ASP A 1 593 ? -12.150 37.014 4.244 1.00 88.88 593 ASP A C 1
ATOM 4707 O O . ASP A 1 593 ? -11.431 36.026 4.359 1.00 88.88 593 ASP A O 1
ATOM 4711 N N . PHE A 1 594 ? -13.032 37.334 5.198 1.00 88.19 594 PHE A N 1
ATOM 4712 C CA . PHE A 1 594 ? -13.168 36.582 6.456 1.00 88.19 594 PHE A CA 1
ATOM 4713 C C . PHE A 1 594 ? -13.623 35.125 6.261 1.00 88.19 594 PHE A C 1
ATOM 4715 O O . PHE A 1 594 ? -13.427 34.297 7.149 1.00 88.19 594 PHE A O 1
ATOM 4722 N N . ALA A 1 595 ? -14.210 34.782 5.107 1.00 84.50 595 ALA A N 1
ATOM 4723 C CA . ALA A 1 595 ? -14.621 33.412 4.803 1.00 84.50 595 ALA A CA 1
ATOM 4724 C C . ALA A 1 595 ? -13.469 32.537 4.278 1.00 84.50 595 ALA A C 1
ATOM 4726 O O . ALA A 1 595 ? -13.529 31.314 4.399 1.00 84.50 595 ALA A O 1
ATOM 4727 N N . CYS A 1 596 ? -12.436 33.140 3.677 1.00 81.69 596 CYS A N 1
ATOM 4728 C CA . CYS A 1 596 ? -11.366 32.412 2.983 1.00 81.69 596 CYS A CA 1
ATOM 4729 C C . CYS A 1 596 ? -9.944 32.781 3.427 1.00 81.69 596 CYS A C 1
ATOM 4731 O O . CYS A 1 596 ? -8.990 32.115 3.028 1.00 81.69 596 CYS A O 1
ATOM 4733 N N . GLN A 1 597 ? -9.785 33.821 4.244 1.00 85.44 597 GLN A N 1
ATOM 4734 C CA . GLN A 1 597 ? -8.504 34.342 4.700 1.00 85.44 597 GLN A CA 1
ATOM 4735 C C . GLN A 1 597 ? -8.399 34.180 6.228 1.00 85.44 597 GLN A C 1
ATOM 4737 O O . GLN A 1 597 ? -8.678 35.092 6.999 1.00 85.44 597 GLN A O 1
ATOM 4742 N N . PHE A 1 598 ? -7.973 32.999 6.679 1.00 87.88 598 PHE A N 1
ATOM 4743 C CA . PHE A 1 598 ? -7.878 32.668 8.111 1.00 87.88 598 PHE A CA 1
ATOM 4744 C C . PHE A 1 598 ? -6.666 33.287 8.835 1.00 87.88 598 PHE A C 1
ATOM 4746 O O . PHE A 1 598 ? -6.455 32.997 10.010 1.00 87.88 598 PHE A O 1
ATOM 4753 N N . PHE A 1 599 ? -5.854 34.112 8.162 1.00 92.88 599 PHE A N 1
ATOM 4754 C CA . PHE A 1 599 ? -4.833 34.935 8.824 1.00 92.88 599 PHE A CA 1
ATOM 4755 C C . PHE A 1 599 ? -5.383 36.287 9.286 1.00 92.88 599 PHE A C 1
ATOM 4757 O O . PHE A 1 599 ? -4.675 36.992 9.998 1.00 92.88 599 PHE A O 1
ATOM 4764 N N . LEU A 1 600 ? -6.599 36.679 8.903 1.00 91.81 600 LEU A N 1
ATOM 4765 C CA . LEU A 1 600 ? -7.198 37.922 9.364 1.00 91.81 600 LEU A CA 1
ATOM 4766 C C . LEU A 1 600 ? -7.674 37.755 10.813 1.00 91.81 600 LEU A C 1
ATOM 4768 O O . LEU A 1 600 ? -8.242 36.717 11.162 1.00 91.81 600 LEU A O 1
ATOM 4772 N N . PRO A 1 601 ? -7.471 38.764 11.676 1.00 87.94 601 PRO A N 1
ATOM 4773 C CA . PRO A 1 601 ? -8.084 38.769 12.994 1.00 87.94 601 PRO A CA 1
ATOM 4774 C C . PRO A 1 601 ? -9.604 38.897 12.845 1.00 87.94 601 PRO A C 1
ATOM 4776 O O . PRO A 1 601 ? -10.080 39.569 11.935 1.00 87.94 601 PRO A O 1
ATOM 4779 N N . ASN A 1 602 ? -10.372 38.289 13.753 1.00 85.88 602 ASN A N 1
ATOM 4780 C CA . ASN A 1 602 ? -11.839 38.385 13.779 1.00 85.88 602 ASN A CA 1
ATOM 4781 C C . ASN A 1 602 ? -12.308 39.779 14.253 1.00 85.88 602 ASN A C 1
ATOM 4783 O O . ASN A 1 602 ? -12.896 39.914 15.326 1.00 85.88 602 ASN A O 1
ATOM 4787 N N . ASP A 1 603 ? -12.009 40.813 13.469 1.00 89.56 603 ASP A N 1
ATOM 4788 C CA . ASP A 1 603 ? -12.326 42.215 13.731 1.00 89.56 603 ASP A CA 1
ATOM 4789 C C . ASP A 1 603 ? -12.816 42.891 12.444 1.00 89.56 603 ASP A C 1
ATOM 4791 O O . ASP A 1 603 ? -12.035 43.211 11.555 1.00 89.56 603 ASP A O 1
ATOM 4795 N N . GLU A 1 604 ? -14.122 43.138 12.335 1.00 88.06 604 GLU A N 1
ATOM 4796 C CA . GLU A 1 604 ? -14.718 43.781 11.155 1.00 88.06 604 GLU A CA 1
ATOM 4797 C C . GLU A 1 604 ? -14.327 45.266 11.004 1.00 88.06 604 GLU A C 1
ATOM 4799 O O . GLU A 1 604 ? -14.511 45.847 9.933 1.00 88.06 604 GLU A O 1
ATOM 4804 N N . SER A 1 605 ? -13.749 45.906 12.029 1.00 91.38 605 SER A N 1
ATOM 4805 C CA . SER A 1 605 ? -13.361 47.325 11.965 1.00 91.38 605 SER A CA 1
ATOM 4806 C C . SER A 1 605 ? -12.187 47.607 11.015 1.00 91.38 605 SER A C 1
ATOM 4808 O O . SER A 1 605 ? -11.953 48.756 10.628 1.00 91.38 605 SER A O 1
ATOM 4810 N N . ILE A 1 606 ? -11.470 46.560 10.591 1.00 93.06 606 ILE A N 1
ATOM 4811 C CA . ILE A 1 606 ? -10.335 46.647 9.661 1.00 93.06 606 ILE A CA 1
ATOM 4812 C C . ILE A 1 606 ? -10.759 46.630 8.184 1.00 93.06 606 ILE A C 1
ATOM 4814 O O . ILE A 1 606 ? -9.917 46.809 7.299 1.00 93.06 606 ILE A O 1
ATOM 4818 N N . ILE A 1 607 ? -12.050 46.432 7.895 1.00 93.50 607 ILE A N 1
ATOM 4819 C CA . ILE A 1 607 ? -12.583 46.448 6.527 1.00 93.50 607 ILE A CA 1
ATOM 4820 C C . ILE A 1 607 ? -12.218 47.774 5.842 1.00 93.50 607 ILE A C 1
ATOM 4822 O O . ILE A 1 607 ? -12.354 48.863 6.401 1.00 93.50 607 ILE A O 1
ATOM 4826 N N . GLY A 1 608 ? -11.726 47.683 4.606 1.00 90.75 608 GLY A N 1
ATOM 4827 C CA . GLY A 1 608 ? -11.266 48.827 3.818 1.00 90.75 608 GLY A CA 1
ATOM 4828 C C . GLY A 1 608 ? -9.817 49.259 4.078 1.00 90.75 608 GLY A C 1
ATOM 4829 O O . GLY A 1 608 ? -9.314 50.113 3.340 1.00 90.75 608 GLY A O 1
ATOM 4830 N N . GLN A 1 609 ? -9.121 48.676 5.058 1.00 93.81 609 GLN A N 1
ATOM 4831 C CA . GLN A 1 609 ? -7.673 48.847 5.250 1.00 93.81 609 GLN A CA 1
ATOM 4832 C C . GLN A 1 609 ? -6.879 47.879 4.354 1.00 93.81 609 GLN A C 1
ATOM 4834 O O . GLN A 1 609 ? -7.442 46.924 3.820 1.00 93.81 609 GLN A O 1
ATOM 4839 N N . TYR A 1 610 ? -5.580 48.127 4.148 1.00 94.06 610 TYR A N 1
ATOM 4840 C CA . TYR A 1 610 ? -4.719 47.198 3.400 1.00 94.06 610 TYR A CA 1
ATOM 4841 C C . TYR A 1 610 ? -4.597 45.859 4.124 1.00 94.06 610 TYR A C 1
ATOM 4843 O O . TYR A 1 610 ? -4.475 45.829 5.345 1.00 94.06 610 TYR A O 1
ATOM 4851 N N . LYS A 1 611 ? -4.599 44.763 3.363 1.00 93.12 611 LYS A N 1
ATOM 4852 C CA . LYS A 1 611 ? -4.652 43.401 3.907 1.00 93.12 611 LYS A CA 1
ATOM 4853 C C . LYS A 1 611 ? -3.372 42.976 4.630 1.00 93.12 611 LYS A C 1
ATOM 4855 O O . LYS A 1 611 ? -3.442 42.480 5.750 1.00 93.12 611 LYS A O 1
ATOM 4860 N N . LEU A 1 612 ? -2.208 43.184 4.008 1.00 93.38 612 LEU A N 1
ATOM 4861 C CA . LEU A 1 612 ? -0.941 42.609 4.483 1.00 93.38 612 LEU A CA 1
ATOM 4862 C C . LEU A 1 612 ? -0.573 42.962 5.938 1.00 93.38 612 LEU A C 1
ATOM 4864 O O . LEU A 1 612 ? -0.211 42.044 6.669 1.00 93.38 612 LEU A O 1
ATOM 4868 N N . PRO A 1 613 ? -0.710 44.215 6.418 1.00 93.12 613 PRO A N 1
ATOM 4869 C CA . PRO A 1 613 ? -0.385 44.553 7.807 1.00 93.12 613 PRO A CA 1
ATOM 4870 C C . PRO A 1 613 ? -1.140 43.739 8.868 1.00 93.12 613 PRO A C 1
ATOM 4872 O O . PRO A 1 613 ? -0.612 43.546 9.957 1.00 93.12 613 PRO A O 1
ATOM 4875 N N . HIS A 1 614 ? -2.342 43.247 8.554 1.00 92.94 614 HIS A N 1
ATOM 4876 C CA . HIS A 1 614 ? -3.213 42.546 9.506 1.00 92.94 614 HIS A CA 1
ATOM 4877 C C . HIS A 1 614 ? -3.009 41.028 9.542 1.00 92.94 614 HIS A C 1
ATOM 4879 O O . HIS A 1 614 ? -3.538 40.371 10.429 1.00 92.94 614 HIS A O 1
ATOM 4885 N N . VAL A 1 615 ? -2.248 40.457 8.602 1.00 92.69 615 VAL A N 1
ATOM 4886 C CA . VAL A 1 615 ? -2.055 38.996 8.489 1.00 92.69 615 VAL A CA 1
ATOM 4887 C C . VAL A 1 615 ? -0.657 38.526 8.897 1.00 92.69 615 VAL A C 1
ATOM 4889 O O . VAL A 1 615 ? -0.460 37.344 9.162 1.00 92.69 615 VAL A O 1
ATOM 4892 N N . ILE A 1 616 ? 0.327 39.430 8.946 1.00 91.00 616 ILE A N 1
ATOM 4893 C CA . ILE A 1 616 ? 1.751 39.092 9.127 1.00 91.00 616 ILE A CA 1
ATOM 4894 C C . ILE A 1 616 ? 2.017 38.326 10.415 1.00 91.00 616 ILE A C 1
ATOM 4896 O O . ILE A 1 616 ? 2.752 37.341 10.381 1.00 91.00 616 ILE A O 1
ATOM 4900 N N . ASP A 1 617 ? 1.449 38.773 11.532 1.00 90.56 617 ASP A N 1
ATOM 4901 C CA . ASP A 1 617 ? 1.721 38.161 12.834 1.00 90.56 617 ASP A CA 1
ATOM 4902 C C . ASP A 1 617 ? 1.179 36.728 12.874 1.00 90.56 617 ASP A C 1
ATOM 4904 O O . ASP A 1 617 ? 1.910 35.803 13.217 1.00 90.56 617 ASP A O 1
ATOM 4908 N N . ASN A 1 618 ? -0.030 36.514 12.350 1.00 92.56 618 ASN A N 1
ATOM 4909 C CA . ASN A 1 618 ? -0.629 35.183 12.237 1.00 92.56 618 ASN A CA 1
ATOM 4910 C C . ASN A 1 618 ? 0.135 34.264 11.266 1.00 92.56 618 ASN A C 1
ATOM 4912 O O . ASN A 1 618 ? 0.206 33.055 11.486 1.00 92.56 618 ASN A O 1
ATOM 4916 N N . ILE A 1 619 ? 0.741 34.811 10.206 1.00 93.94 619 ILE A N 1
ATOM 4917 C CA . ILE A 1 619 ? 1.622 34.040 9.316 1.00 93.94 619 ILE A CA 1
ATOM 4918 C C . ILE A 1 619 ? 2.929 33.677 10.041 1.00 93.94 619 ILE A C 1
ATOM 4920 O O . ILE A 1 619 ? 3.389 32.539 9.946 1.00 93.94 619 ILE A O 1
ATOM 4924 N N . ARG A 1 620 ? 3.527 34.611 10.791 1.00 91.88 620 ARG A N 1
ATOM 4925 C CA . ARG A 1 620 ? 4.767 34.384 11.556 1.00 91.88 620 ARG A CA 1
ATOM 4926 C C . ARG A 1 620 ? 4.581 33.387 12.696 1.00 91.88 620 ARG A C 1
ATOM 4928 O O . ARG A 1 620 ? 5.509 32.627 12.971 1.00 91.88 620 ARG A O 1
ATOM 4935 N N . ASP A 1 621 ? 3.399 33.344 13.303 1.00 90.25 621 ASP A N 1
ATOM 4936 C CA . ASP A 1 621 ? 3.053 32.382 14.353 1.00 90.25 621 ASP A CA 1
ATOM 4937 C C . ASP A 1 621 ? 3.078 30.929 13.857 1.00 90.25 621 ASP A C 1
ATOM 4939 O O . ASP A 1 621 ? 3.375 30.019 14.634 1.00 90.25 621 ASP A O 1
ATOM 4943 N N . LEU A 1 622 ? 2.839 30.692 12.559 1.00 88.56 622 LEU A N 1
ATOM 4944 C CA . LEU A 1 622 ? 2.973 29.355 11.974 1.00 88.56 622 LEU A CA 1
ATOM 4945 C C . LEU A 1 622 ? 4.428 28.877 11.955 1.00 88.56 622 LEU A C 1
ATOM 4947 O O . LEU A 1 622 ? 4.692 27.700 12.207 1.00 88.56 622 LEU A O 1
ATOM 4951 N N . ASN A 1 623 ? 5.363 29.767 11.610 1.00 88.19 623 ASN A N 1
ATOM 4952 C CA . ASN A 1 623 ? 6.790 29.464 11.572 1.00 88.19 623 ASN A CA 1
ATOM 4953 C C . ASN A 1 623 ? 7.646 30.741 11.566 1.00 88.19 623 ASN A C 1
ATOM 4955 O O . ASN A 1 623 ? 7.871 31.363 10.527 1.00 88.19 623 ASN A O 1
ATOM 4959 N N . ASN A 1 624 ? 8.204 31.086 12.724 1.00 86.19 624 ASN A N 1
ATOM 4960 C CA . ASN A 1 624 ? 9.005 32.299 12.905 1.00 86.19 624 ASN A CA 1
ATOM 4961 C C . ASN A 1 624 ? 10.409 32.248 12.270 1.00 86.19 624 ASN A C 1
ATOM 4963 O O . ASN A 1 624 ? 11.147 33.230 12.352 1.00 86.19 624 ASN A O 1
ATOM 4967 N N . ARG A 1 625 ? 10.797 31.119 11.661 1.00 81.75 625 ARG A N 1
ATOM 4968 C CA . ARG A 1 625 ? 12.090 30.951 10.976 1.00 81.75 625 ARG A CA 1
ATOM 4969 C C . ARG A 1 625 ? 12.040 31.294 9.490 1.00 81.75 625 ARG A C 1
ATOM 4971 O O . ARG A 1 625 ? 13.093 31.365 8.862 1.00 81.75 625 ARG A O 1
ATOM 4978 N N . VAL A 1 626 ? 10.842 31.485 8.938 1.00 90.56 626 VAL A N 1
ATOM 4979 C CA . VAL A 1 626 ? 10.649 31.931 7.556 1.00 90.56 626 VAL A CA 1
ATOM 4980 C C . VAL A 1 626 ? 10.805 33.446 7.506 1.00 90.56 626 VAL A C 1
ATOM 4982 O O . VAL A 1 626 ? 10.123 34.178 8.226 1.00 90.56 626 VAL A O 1
ATOM 4985 N N . ASN A 1 627 ? 11.690 33.931 6.638 1.00 92.62 627 ASN A N 1
ATOM 4986 C CA . ASN A 1 627 ? 11.858 35.358 6.395 1.00 92.62 627 ASN A CA 1
ATOM 4987 C C . ASN A 1 627 ? 10.656 35.869 5.595 1.00 92.62 627 ASN A C 1
ATOM 4989 O O . ASN A 1 627 ? 10.567 35.662 4.385 1.00 92.62 627 ASN A O 1
ATOM 4993 N N . LEU A 1 628 ? 9.711 36.503 6.286 1.00 94.25 628 LEU A N 1
ATOM 4994 C CA . LEU A 1 628 ? 8.496 37.032 5.677 1.00 94.25 628 LEU A CA 1
ATOM 4995 C C . LEU A 1 628 ? 8.635 38.5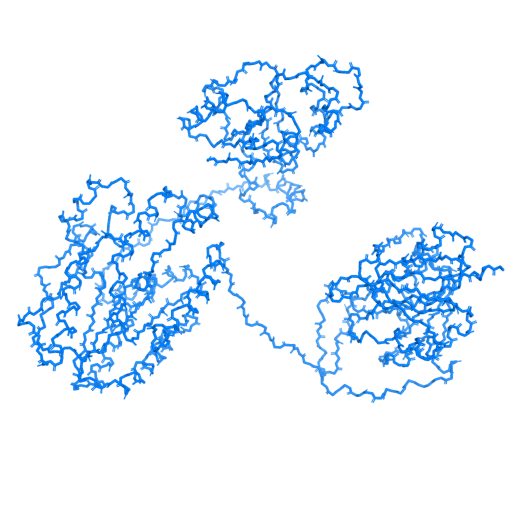27 5.368 1.00 94.25 628 LEU A C 1
ATOM 4997 O O . LEU A 1 628 ? 8.700 39.349 6.290 1.00 94.25 628 LEU A O 1
ATOM 5001 N N . ASN A 1 629 ? 8.593 38.853 4.078 1.00 93.88 629 ASN A N 1
ATOM 5002 C CA . ASN A 1 629 ? 8.539 40.211 3.549 1.00 93.88 629 ASN A CA 1
ATOM 5003 C C . ASN A 1 629 ? 7.140 40.511 2.999 1.00 93.88 629 ASN A C 1
ATOM 5005 O O . ASN A 1 629 ? 6.459 39.630 2.470 1.00 93.88 629 ASN A O 1
ATOM 5009 N N . ILE A 1 630 ? 6.720 41.771 3.089 1.00 92.19 630 ILE A N 1
ATOM 5010 C CA . ILE A 1 630 ? 5.455 42.233 2.517 1.00 92.19 630 ILE A CA 1
ATOM 5011 C C . ILE A 1 630 ? 5.675 43.447 1.627 1.00 92.19 630 ILE A C 1
ATOM 5013 O O . ILE A 1 630 ? 6.429 44.356 1.972 1.00 92.19 630 ILE A O 1
ATOM 5017 N N . ASN A 1 631 ? 4.956 43.475 0.514 1.00 89.75 631 ASN A N 1
ATOM 5018 C CA . ASN A 1 631 ? 4.873 44.611 -0.381 1.00 89.75 631 ASN A CA 1
ATOM 5019 C C . ASN A 1 631 ? 3.394 44.871 -0.708 1.00 89.75 631 ASN A C 1
ATOM 5021 O O . ASN A 1 631 ? 2.725 44.063 -1.347 1.00 89.75 631 ASN A O 1
ATOM 5025 N N . TYR A 1 632 ? 2.871 45.992 -0.217 1.00 82.56 632 TYR A N 1
ATOM 5026 C CA . TYR A 1 632 ? 1.505 46.454 -0.491 1.00 82.56 632 TYR A CA 1
ATOM 5027 C C . TYR A 1 632 ? 1.488 47.707 -1.378 1.00 82.56 632 TYR A C 1
ATOM 5029 O O . TYR A 1 632 ? 0.437 48.316 -1.588 1.00 82.56 632 TYR A O 1
ATOM 5037 N N . GLU A 1 633 ? 2.650 48.098 -1.903 1.00 74.81 633 GLU A N 1
ATOM 5038 C CA . GLU A 1 633 ? 2.772 49.101 -2.950 1.00 74.81 633 GLU A CA 1
ATOM 5039 C C . GLU A 1 633 ? 2.595 48.422 -4.321 1.00 74.81 633 GLU A C 1
ATOM 5041 O O . GLU A 1 633 ? 2.897 47.247 -4.509 1.00 74.81 633 GLU A O 1
ATOM 5046 N N . THR A 1 634 ? 2.108 49.148 -5.332 1.00 63.94 634 THR A N 1
ATOM 5047 C CA . THR A 1 634 ? 2.010 48.608 -6.707 1.00 63.94 634 THR A CA 1
ATOM 5048 C C . THR A 1 634 ? 3.376 48.501 -7.405 1.00 63.94 634 THR A C 1
ATOM 5050 O O . THR A 1 634 ? 3.458 48.115 -8.572 1.00 63.94 634 THR A O 1
ATOM 5053 N N . THR A 1 635 ? 4.450 48.904 -6.728 1.00 60.66 635 THR A N 1
ATOM 5054 C CA . THR A 1 635 ? 5.835 48.880 -7.201 1.00 60.66 635 THR A CA 1
ATOM 5055 C C . THR A 1 635 ? 6.365 47.441 -7.174 1.00 60.66 635 THR A C 1
ATOM 5057 O O . THR A 1 635 ? 6.245 46.732 -6.181 1.00 60.66 635 THR A O 1
ATOM 5060 N N . GLY A 1 636 ? 6.916 46.977 -8.301 1.00 60.69 636 GLY A N 1
ATOM 5061 C CA . GLY A 1 636 ? 7.465 45.619 -8.461 1.00 60.69 636 GLY A CA 1
ATOM 5062 C C . GLY A 1 636 ? 6.638 44.689 -9.358 1.00 60.69 636 GLY A C 1
ATOM 5063 O O . GLY A 1 636 ? 7.202 43.809 -10.012 1.00 60.69 636 GLY A O 1
ATOM 5064 N N . PHE A 1 637 ? 5.325 44.913 -9.509 1.00 73.12 637 PHE A N 1
ATOM 5065 C CA . PHE A 1 637 ? 4.515 44.106 -10.427 1.00 73.12 637 PHE A CA 1
ATOM 5066 C C . PHE A 1 637 ? 4.916 44.353 -11.894 1.00 73.12 637 PHE A C 1
ATOM 5068 O O . PHE A 1 637 ? 4.632 45.395 -12.493 1.00 73.12 637 PHE A O 1
ATOM 5075 N N . GLY A 1 638 ? 5.568 43.360 -12.500 1.00 68.31 638 GLY A N 1
ATOM 5076 C CA . GLY A 1 638 ? 6.007 43.417 -13.891 1.00 68.31 638 GLY A CA 1
ATOM 5077 C C . GLY A 1 638 ? 7.278 44.240 -14.132 1.00 68.31 638 GLY A C 1
ATOM 5078 O O . GLY A 1 638 ? 7.448 44.744 -15.249 1.00 68.31 638 GLY A O 1
ATOM 5079 N N . ASP A 1 639 ? 8.131 44.379 -13.113 1.00 84.88 639 ASP A N 1
ATOM 5080 C CA . ASP A 1 639 ? 9.513 44.859 -13.222 1.00 84.88 639 ASP A CA 1
ATOM 5081 C C . ASP A 1 639 ? 10.485 43.665 -13.254 1.00 84.88 639 ASP A C 1
ATOM 5083 O O . ASP A 1 639 ? 10.452 42.788 -12.394 1.00 84.88 639 ASP A O 1
ATOM 5087 N N . ALA A 1 640 ? 11.349 43.620 -14.267 1.00 85.69 640 ALA A N 1
ATOM 5088 C CA . ALA A 1 640 ? 12.295 42.529 -14.452 1.00 85.69 640 ALA A CA 1
ATOM 5089 C C . ALA A 1 640 ? 13.395 42.502 -13.379 1.00 85.69 640 ALA A C 1
ATOM 5091 O O . ALA A 1 640 ? 13.811 41.413 -12.994 1.00 85.69 640 ALA A O 1
ATOM 5092 N N . GLU A 1 641 ? 13.873 43.656 -12.898 1.00 87.44 641 GLU A N 1
ATOM 5093 C CA . GLU A 1 641 ? 14.925 43.682 -11.867 1.00 87.44 641 GLU A CA 1
ATOM 5094 C C . GLU A 1 641 ? 14.386 43.219 -10.515 1.00 87.44 641 GLU A C 1
ATOM 5096 O O . GLU A 1 641 ? 15.056 42.471 -9.807 1.00 87.44 641 GLU A O 1
ATOM 5101 N N . TYR A 1 642 ? 13.140 43.578 -10.203 1.00 89.38 642 TYR A N 1
ATOM 5102 C CA . TYR A 1 642 ? 12.457 43.094 -9.009 1.00 89.38 642 TYR A CA 1
ATOM 5103 C C . TYR A 1 642 ? 12.251 41.575 -9.035 1.00 89.38 642 TYR A C 1
ATOM 5105 O O . TYR A 1 642 ? 12.443 40.918 -8.020 1.00 89.38 642 TYR A O 1
ATOM 5113 N N . LEU A 1 643 ? 11.900 40.984 -10.184 1.00 90.88 643 LEU A N 1
ATOM 5114 C CA . LEU A 1 643 ? 11.660 39.538 -10.267 1.00 90.88 643 LEU A CA 1
ATOM 5115 C C . LEU A 1 643 ? 12.939 38.694 -10.140 1.00 90.88 643 LEU A C 1
ATOM 5117 O O . LEU A 1 643 ? 12.870 37.592 -9.608 1.00 90.88 643 LEU A O 1
ATOM 5121 N N . LYS A 1 644 ? 14.106 39.205 -10.561 1.00 91.31 644 LYS A N 1
ATOM 5122 C CA . LYS A 1 644 ? 15.393 38.474 -10.519 1.00 91.31 644 LYS A CA 1
ATOM 5123 C C . LYS A 1 644 ? 15.838 38.027 -9.127 1.00 91.31 644 LYS A C 1
ATOM 5125 O O . LYS A 1 644 ? 16.714 37.175 -9.028 1.00 91.31 644 LYS A O 1
ATOM 5130 N N . GLN A 1 645 ? 15.301 38.623 -8.066 1.00 92.31 645 GLN A N 1
ATOM 5131 C CA . GLN A 1 645 ? 15.673 38.260 -6.698 1.00 92.31 645 GLN A CA 1
ATOM 5132 C C . GLN A 1 645 ? 14.971 36.993 -6.185 1.00 92.31 645 GLN A C 1
ATOM 5134 O O . GLN A 1 645 ? 15.273 36.556 -5.073 1.00 92.31 645 GLN A O 1
ATOM 5139 N N . PHE A 1 646 ? 14.027 36.441 -6.954 1.00 94.31 646 PHE A N 1
ATOM 5140 C CA . PHE A 1 646 ? 13.229 35.279 -6.578 1.00 94.31 646 PHE A CA 1
ATOM 5141 C C . PHE A 1 646 ? 13.570 34.068 -7.443 1.00 94.31 646 PHE A C 1
ATOM 5143 O O . PHE A 1 646 ? 13.763 34.184 -8.652 1.00 94.31 646 PHE A O 1
ATOM 5150 N N . ASP A 1 647 ? 13.571 32.898 -6.815 1.00 93.81 647 ASP A N 1
ATOM 5151 C CA . ASP A 1 647 ? 13.797 31.611 -7.475 1.00 93.81 647 ASP A CA 1
ATOM 5152 C C . ASP A 1 647 ? 12.500 31.033 -8.061 1.00 93.81 647 ASP A C 1
ATOM 5154 O O . ASP A 1 647 ? 12.535 30.145 -8.907 1.00 93.81 647 ASP A O 1
ATOM 5158 N N . LEU A 1 648 ? 11.344 31.517 -7.596 1.00 93.81 648 LEU A N 1
ATOM 5159 C CA . LEU A 1 648 ? 10.016 31.088 -8.027 1.00 93.81 648 LEU A CA 1
ATOM 5160 C C . LEU A 1 648 ? 9.012 32.231 -7.856 1.00 93.81 648 LEU A C 1
ATOM 5162 O O . LEU A 1 648 ? 8.983 32.906 -6.822 1.00 93.81 648 LEU A O 1
ATOM 5166 N N . VAL A 1 649 ? 8.141 32.395 -8.852 1.00 94.00 649 VAL A N 1
ATOM 5167 C CA . VAL A 1 649 ? 7.014 33.333 -8.806 1.00 94.00 649 VAL A CA 1
ATOM 5168 C C . VAL A 1 649 ? 5.703 32.559 -8.830 1.00 94.00 649 VAL A C 1
ATOM 5170 O O . VAL A 1 649 ? 5.473 31.730 -9.709 1.00 94.00 649 VAL A O 1
ATOM 5173 N N . ILE A 1 650 ? 4.818 32.865 -7.885 1.00 94.81 650 ILE A N 1
ATOM 5174 C CA . ILE A 1 650 ? 3.471 32.304 -7.801 1.00 94.81 650 ILE A CA 1
ATOM 5175 C C . ILE A 1 650 ? 2.461 33.440 -7.940 1.00 94.81 650 ILE A C 1
ATOM 5177 O O . ILE A 1 650 ? 2.386 34.322 -7.090 1.00 94.81 650 ILE A O 1
ATOM 5181 N N . GLY A 1 651 ? 1.675 33.428 -9.012 1.00 92.12 651 GLY A N 1
ATOM 5182 C CA . GLY A 1 651 ? 0.610 34.393 -9.258 1.00 92.12 651 GLY A CA 1
ATOM 5183 C C . GLY A 1 651 ? -0.766 33.801 -8.984 1.00 92.12 651 GLY A C 1
ATOM 5184 O O . GLY A 1 651 ? -1.125 32.776 -9.563 1.00 92.12 651 GLY A O 1
ATOM 5185 N N . THR A 1 652 ? -1.563 34.455 -8.142 1.00 90.62 652 THR A N 1
ATOM 5186 C CA . THR A 1 652 ? -2.948 34.046 -7.877 1.00 90.62 652 THR A CA 1
ATOM 5187 C C . THR A 1 652 ? -3.929 35.146 -8.256 1.00 90.62 652 THR A C 1
ATOM 5189 O O . THR A 1 652 ? -3.613 36.327 -8.148 1.00 90.62 652 THR A O 1
ATOM 5192 N N . GLU A 1 653 ? -5.116 34.761 -8.737 1.00 84.81 653 GLU A N 1
ATOM 5193 C CA . GLU A 1 653 ? -6.237 35.694 -8.959 1.00 84.81 653 GLU A CA 1
ATOM 5194 C C . GLU A 1 653 ? -5.876 36.885 -9.875 1.00 84.81 653 GLU A C 1
ATOM 5196 O O . GLU A 1 653 ? -6.366 38.001 -9.721 1.00 84.81 653 GLU A O 1
ATOM 5201 N N . LEU A 1 654 ? -4.991 36.638 -10.844 1.00 85.62 654 LEU A N 1
ATOM 5202 C CA . LEU A 1 654 ? -4.503 37.639 -11.787 1.00 85.62 654 LEU A CA 1
ATOM 5203 C C . LEU A 1 654 ? -5.434 37.775 -12.994 1.00 85.62 654 LEU A C 1
ATOM 5205 O O . LEU A 1 654 ? -6.017 36.804 -13.483 1.00 85.62 654 LEU A O 1
ATOM 5209 N N . THR A 1 655 ? -5.509 38.978 -13.554 1.00 84.12 655 THR A N 1
ATOM 5210 C CA . THR A 1 655 ? -6.179 39.210 -14.835 1.00 84.12 655 THR A CA 1
ATOM 5211 C C . THR A 1 655 ? -5.396 38.585 -15.994 1.00 84.12 655 THR A C 1
ATOM 5213 O O . THR A 1 655 ? -4.181 38.383 -15.943 1.00 84.12 655 THR A O 1
ATOM 5216 N N . LYS A 1 656 ? -6.075 38.336 -17.120 1.00 79.75 656 LYS A N 1
ATOM 5217 C CA . LYS A 1 656 ? -5.437 37.795 -18.335 1.00 79.75 656 LYS A CA 1
ATOM 5218 C C . LYS A 1 656 ? -4.243 38.639 -18.809 1.00 79.75 656 LYS A C 1
ATOM 5220 O O . LYS A 1 656 ? -3.232 38.087 -19.235 1.00 79.75 656 LYS A O 1
ATOM 5225 N N . SER A 1 657 ? -4.348 39.966 -18.740 1.00 80.81 657 SER A N 1
ATOM 5226 C CA . SER A 1 657 ? -3.266 40.892 -19.104 1.00 80.81 657 SER A CA 1
ATOM 5227 C C . SER A 1 657 ? -2.046 40.760 -18.193 1.00 80.81 657 SER A C 1
ATOM 5229 O O . SER A 1 657 ? -0.912 40.765 -18.669 1.00 80.81 657 SER A O 1
ATOM 5231 N N . GLU A 1 658 ? -2.280 40.610 -16.893 1.00 86.19 658 GLU A N 1
ATOM 5232 C CA . GLU A 1 658 ? -1.245 40.440 -15.872 1.00 86.19 658 GLU A CA 1
ATOM 5233 C C . GLU A 1 658 ? -0.516 39.105 -16.031 1.00 86.19 658 GLU A C 1
ATOM 5235 O O . GLU A 1 658 ? 0.715 39.073 -16.020 1.00 86.19 658 GLU A O 1
ATOM 5240 N N . ILE A 1 659 ? -1.267 38.033 -16.293 1.00 86.19 659 ILE A N 1
ATOM 5241 C CA . ILE A 1 659 ? -0.738 36.697 -16.591 1.00 86.19 659 ILE A CA 1
ATOM 5242 C C . ILE A 1 659 ? 0.195 36.728 -17.803 1.00 86.19 659 ILE A C 1
ATOM 5244 O O . ILE A 1 659 ? 1.323 36.244 -17.729 1.00 86.19 659 ILE A O 1
ATOM 5248 N N . ILE A 1 660 ? -0.251 37.316 -18.919 1.00 82.69 660 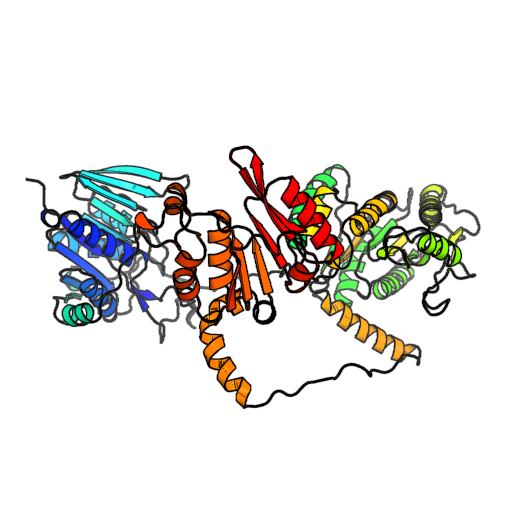ILE A N 1
ATOM 5249 C CA . ILE A 1 660 ? 0.552 37.385 -20.151 1.00 82.69 660 ILE A CA 1
ATOM 5250 C C . ILE A 1 660 ? 1.856 38.146 -19.895 1.00 82.69 660 ILE A C 1
ATOM 5252 O O . ILE A 1 660 ? 2.926 37.705 -20.322 1.00 82.69 660 ILE A O 1
ATOM 5256 N N . ARG A 1 661 ? 1.777 39.267 -19.169 1.00 84.31 661 ARG A N 1
ATOM 5257 C CA . ARG A 1 661 ? 2.943 40.087 -18.828 1.00 84.31 661 ARG A CA 1
ATOM 5258 C C . ARG A 1 661 ? 3.931 39.330 -17.937 1.00 84.31 661 ARG A C 1
ATOM 5260 O O . ARG A 1 661 ? 5.124 39.330 -18.240 1.00 84.31 661 ARG A O 1
ATOM 5267 N N . LEU A 1 662 ? 3.454 38.672 -16.879 1.00 88.31 662 LEU A N 1
ATOM 5268 C CA . LEU A 1 662 ? 4.301 37.884 -15.979 1.00 88.31 662 LEU A CA 1
ATOM 5269 C C . LEU A 1 662 ? 4.933 36.687 -16.682 1.00 88.31 662 LEU A C 1
ATOM 5271 O O . LEU A 1 662 ? 6.133 36.477 -16.535 1.00 88.31 662 LEU A O 1
ATOM 5275 N N . ASN A 1 663 ? 4.174 35.946 -17.489 1.00 87.00 663 ASN A N 1
ATOM 5276 C CA . ASN A 1 663 ? 4.692 34.811 -18.255 1.00 87.00 663 ASN A CA 1
ATOM 5277 C C . ASN A 1 663 ? 5.801 35.233 -19.230 1.00 87.00 663 ASN A C 1
ATOM 5279 O O . ASN A 1 663 ? 6.806 34.542 -19.364 1.00 87.00 663 ASN A O 1
ATOM 5283 N N . TRP A 1 664 ? 5.660 36.387 -19.887 1.00 85.88 664 TRP A N 1
ATOM 5284 C CA . TRP A 1 664 ? 6.714 36.897 -20.764 1.00 85.88 664 TRP A CA 1
ATOM 5285 C C . TRP A 1 664 ? 7.992 37.268 -19.992 1.00 85.88 664 TRP A C 1
ATOM 5287 O O . TRP A 1 664 ? 9.092 36.901 -20.408 1.00 85.88 664 TRP A O 1
ATOM 5297 N N . LEU A 1 665 ? 7.857 37.961 -18.856 1.00 87.00 665 LEU A N 1
ATOM 5298 C CA . LEU A 1 665 ? 8.996 38.390 -18.037 1.00 87.00 665 LEU A CA 1
ATOM 5299 C C . LEU A 1 665 ? 9.737 37.213 -17.396 1.00 87.00 665 LEU A C 1
ATOM 5301 O O . LEU A 1 665 ? 10.957 37.131 -17.501 1.00 87.00 665 LEU A O 1
ATOM 5305 N N . THR A 1 666 ? 9.008 36.292 -16.771 1.00 87.69 666 THR A N 1
ATOM 5306 C CA . THR A 1 666 ? 9.575 35.122 -16.078 1.00 87.69 666 THR A CA 1
ATOM 5307 C C . THR A 1 666 ? 10.305 34.190 -17.039 1.00 87.69 666 THR A C 1
ATOM 5309 O O . THR A 1 666 ? 11.449 33.830 -16.776 1.00 87.69 666 THR A O 1
ATOM 5312 N N . ARG A 1 667 ? 9.745 33.923 -18.228 1.00 86.50 667 ARG A N 1
ATOM 5313 C CA . ARG A 1 667 ? 10.437 33.166 -19.290 1.00 86.50 667 ARG A CA 1
ATOM 5314 C C . ARG A 1 667 ? 11.718 33.842 -19.759 1.00 86.50 667 ARG A C 1
ATOM 5316 O O . ARG A 1 667 ? 12.727 33.171 -19.947 1.00 86.50 667 ARG A O 1
ATOM 5323 N N . LYS A 1 668 ? 11.696 35.167 -19.941 1.00 85.06 668 LYS A N 1
ATOM 5324 C CA . LYS A 1 668 ? 12.892 35.928 -20.333 1.00 85.06 668 LYS A CA 1
ATOM 5325 C C . LYS A 1 668 ? 13.994 35.852 -19.270 1.00 85.06 668 LYS A C 1
ATOM 5327 O O . LYS A 1 668 ? 15.169 35.892 -19.619 1.00 85.06 668 LYS A O 1
ATOM 5332 N N . LEU A 1 669 ? 13.613 35.765 -17.998 1.00 85.50 669 LEU A N 1
ATOM 5333 C CA . LEU A 1 669 ? 14.526 35.681 -16.858 1.00 85.50 669 LEU A CA 1
ATOM 5334 C C . LEU A 1 669 ? 14.878 34.240 -16.459 1.00 85.50 669 LEU A C 1
ATOM 5336 O O . LEU A 1 669 ? 15.701 34.061 -15.570 1.00 85.50 669 LEU A O 1
ATOM 5340 N N . ASN A 1 670 ? 14.290 33.235 -17.116 1.00 87.50 670 ASN A N 1
ATOM 5341 C CA . ASN A 1 670 ? 14.392 31.822 -16.749 1.00 87.50 670 ASN A CA 1
ATOM 5342 C C . ASN A 1 670 ? 13.985 31.540 -15.287 1.00 87.50 670 ASN A C 1
ATOM 5344 O O . ASN A 1 670 ? 14.629 30.759 -14.593 1.00 87.50 670 ASN A O 1
ATOM 5348 N N . ILE A 1 671 ? 12.922 32.203 -14.828 1.00 88.88 671 ILE A N 1
ATOM 5349 C CA . ILE A 1 671 ? 12.341 32.010 -13.497 1.00 88.88 671 ILE A CA 1
ATOM 5350 C C . ILE A 1 671 ? 11.068 31.167 -13.652 1.00 88.88 671 ILE A C 1
ATOM 5352 O O . ILE A 1 671 ? 10.205 31.547 -14.449 1.00 88.88 671 ILE A O 1
ATOM 5356 N N . PRO A 1 672 ? 10.920 30.055 -12.914 1.00 90.31 672 PRO A N 1
ATOM 5357 C CA . PRO A 1 672 ? 9.682 29.284 -12.872 1.00 90.31 672 PRO A CA 1
ATOM 5358 C C . PRO A 1 672 ? 8.476 30.143 -12.474 1.00 90.31 672 PRO A C 1
ATOM 5360 O O . PRO A 1 672 ? 8.551 30.966 -11.553 1.00 90.31 672 PRO A O 1
ATOM 5363 N N . LEU A 1 673 ? 7.350 29.936 -13.158 1.00 91.38 673 LEU A N 1
ATOM 5364 C CA . LEU A 1 673 ? 6.105 30.663 -12.910 1.00 91.38 673 LEU A CA 1
ATOM 5365 C C . LEU A 1 673 ? 4.956 29.685 -12.692 1.00 91.38 673 LEU A C 1
ATOM 5367 O O . LEU A 1 673 ? 4.634 28.888 -13.571 1.00 91.38 673 LEU A O 1
ATOM 5371 N N . TYR A 1 674 ? 4.298 29.816 -11.544 1.00 91.81 674 TYR A N 1
ATOM 5372 C CA . TYR A 1 674 ? 3.094 29.072 -11.197 1.00 91.81 674 TYR A CA 1
ATOM 5373 C C . TYR A 1 674 ? 1.915 30.033 -11.153 1.00 91.81 674 TYR A C 1
ATOM 5375 O O . TYR A 1 674 ? 1.966 31.067 -10.489 1.00 91.81 674 TYR A O 1
ATOM 5383 N N . LEU A 1 675 ? 0.846 29.704 -11.866 1.00 86.94 675 LEU A N 1
ATOM 5384 C CA . LEU A 1 675 ? -0.354 30.524 -11.939 1.00 86.94 675 LEU A CA 1
ATOM 5385 C C . LEU A 1 675 ? -1.554 29.734 -11.451 1.00 86.94 675 LEU A C 1
ATOM 5387 O O . LEU A 1 675 ? -1.833 28.658 -11.973 1.00 86.94 675 LEU A O 1
ATOM 5391 N N . SER A 1 676 ? -2.298 30.299 -10.508 1.00 82.62 676 SER A N 1
ATOM 5392 C CA . SER A 1 676 ? -3.655 29.849 -10.212 1.00 82.62 676 SER A CA 1
ATOM 5393 C C . SER A 1 676 ? -4.628 30.604 -11.110 1.00 82.62 676 SER A C 1
ATOM 5395 O O . SER A 1 676 ? -4.752 31.829 -11.000 1.00 82.62 676 SER A O 1
ATOM 5397 N N . ILE A 1 677 ? -5.296 29.884 -12.013 1.00 67.38 677 ILE A N 1
ATOM 5398 C CA . ILE A 1 677 ? -6.326 30.450 -12.885 1.00 67.38 677 ILE A CA 1
ATOM 5399 C C . ILE A 1 677 ? -7.662 29.734 -12.695 1.00 67.38 677 ILE A C 1
ATOM 5401 O O . ILE A 1 677 ? -7.718 28.522 -12.484 1.00 67.38 677 ILE A O 1
ATOM 5405 N N . SER A 1 678 ? -8.749 30.490 -12.828 1.00 57.91 678 SER A N 1
ATOM 5406 C CA . SER A 1 678 ? -10.075 29.922 -13.046 1.00 57.91 678 SER A CA 1
ATOM 5407 C C . SER A 1 678 ? -10.246 29.686 -14.550 1.00 57.91 678 SER A C 1
ATOM 5409 O O . SER A 1 678 ? -10.288 30.642 -15.327 1.00 57.91 678 SER A O 1
ATOM 5411 N N . MET A 1 679 ? -10.256 28.421 -14.985 1.00 50.28 679 MET A N 1
ATOM 5412 C CA . MET A 1 679 ? -10.469 28.071 -16.403 1.00 50.28 679 MET A CA 1
ATOM 5413 C C . MET A 1 679 ? -11.958 28.073 -16.781 1.00 50.28 679 MET A C 1
ATOM 5415 O O . MET A 1 679 ? -12.291 28.283 -17.946 1.00 50.28 679 MET A O 1
ATOM 5419 N N . PHE A 1 680 ? -12.845 27.895 -15.795 1.00 46.41 680 PHE A N 1
ATOM 5420 C CA . PHE A 1 680 ? -14.305 27.891 -15.926 1.00 46.41 680 PHE A CA 1
ATOM 5421 C C . PHE A 1 680 ? -14.948 28.504 -14.672 1.00 46.41 680 PHE A C 1
ATOM 5423 O O . PHE A 1 680 ? -14.289 28.538 -13.633 1.00 46.41 680 PHE A O 1
ATOM 5430 N N . PRO A 1 681 ? -16.230 28.928 -14.711 1.00 41.16 681 PRO A N 1
ATOM 5431 C CA . PRO A 1 681 ? -16.895 29.624 -13.601 1.00 41.16 681 PRO A CA 1
ATOM 5432 C C . PRO A 1 681 ? -16.869 28.919 -12.233 1.00 41.16 681 PRO A C 1
ATOM 5434 O O . PRO A 1 681 ? -17.203 29.566 -11.250 1.00 41.16 681 PRO A O 1
ATOM 5437 N N . ASN A 1 682 ? -16.474 27.639 -12.159 1.00 40.56 682 ASN A N 1
ATOM 5438 C CA . ASN A 1 682 ? -16.370 26.857 -10.923 1.00 40.56 682 ASN A CA 1
ATOM 5439 C C . ASN A 1 682 ? -15.099 25.979 -10.822 1.00 40.56 682 ASN A C 1
ATOM 5441 O O . ASN A 1 682 ? -15.007 25.191 -9.886 1.00 40.56 682 ASN A O 1
ATOM 5445 N N . ASP A 1 683 ? -14.128 26.108 -11.737 1.00 42.25 683 ASP A N 1
ATOM 5446 C CA . ASP A 1 683 ? -12.919 25.267 -11.747 1.00 42.25 683 ASP A CA 1
ATOM 5447 C C . ASP A 1 683 ? -11.655 26.112 -11.575 1.00 42.25 683 ASP A C 1
ATOM 5449 O O . ASP A 1 683 ? -11.415 27.048 -12.346 1.00 42.25 683 ASP A O 1
ATOM 5453 N N . PHE A 1 684 ? -10.826 25.745 -10.594 1.00 49.69 684 PHE A N 1
ATOM 5454 C CA . PHE A 1 684 ? -9.509 26.333 -10.345 1.00 49.69 684 PHE A CA 1
ATOM 5455 C C . PHE A 1 684 ? -8.415 25.317 -10.677 1.00 49.69 684 PHE A C 1
ATOM 5457 O O . PHE A 1 684 ? -8.490 24.162 -10.263 1.00 49.69 684 PHE A O 1
ATOM 5464 N N . GLY A 1 685 ? -7.386 25.751 -11.404 1.00 50.38 685 GLY A N 1
ATOM 5465 C CA . GLY A 1 685 ? -6.225 24.929 -11.742 1.00 50.38 685 GLY A CA 1
ATOM 5466 C C . GLY A 1 685 ? -4.923 25.704 -11.575 1.00 50.38 685 GLY A C 1
ATOM 5467 O O . GLY A 1 685 ? -4.877 26.912 -11.819 1.00 50.38 685 GLY A O 1
ATOM 5468 N N . ILE A 1 686 ? -3.864 25.004 -11.164 1.00 53.09 686 ILE A N 1
ATOM 5469 C CA . ILE A 1 686 ? -2.501 25.541 -11.141 1.00 53.09 686 ILE A CA 1
ATOM 5470 C C . ILE A 1 686 ? -1.817 25.139 -12.448 1.00 53.09 686 ILE A C 1
ATOM 5472 O O . ILE A 1 686 ? -1.715 23.953 -12.753 1.00 53.09 686 ILE A O 1
ATOM 5476 N N . ILE A 1 687 ? -1.346 26.119 -13.216 1.00 60.16 687 ILE A N 1
ATOM 5477 C CA . ILE A 1 687 ? -0.494 25.897 -14.388 1.00 60.16 687 ILE A CA 1
ATOM 5478 C C . ILE A 1 687 ? 0.920 26.339 -14.022 1.00 60.16 687 ILE A C 1
ATOM 5480 O O . ILE A 1 687 ? 1.124 27.508 -13.692 1.00 60.16 687 ILE A O 1
ATOM 5484 N N . GLY A 1 688 ? 1.880 25.418 -14.091 1.00 51.47 688 GLY A N 1
ATOM 5485 C CA . GLY A 1 688 ? 3.311 25.703 -13.959 1.00 51.47 688 GLY A CA 1
ATOM 5486 C C . GLY A 1 688 ? 4.045 25.501 -15.287 1.00 51.47 688 GLY A C 1
ATOM 5487 O O . GLY A 1 688 ? 3.649 24.644 -16.080 1.00 51.47 688 GLY A O 1
ATOM 5488 N N . TYR A 1 689 ? 5.089 26.297 -15.526 1.00 48.69 689 TYR A N 1
ATOM 5489 C CA . TYR A 1 689 ? 6.156 26.024 -16.500 1.00 48.69 689 TYR A CA 1
ATOM 5490 C C . TYR A 1 689 ? 7.490 25.935 -15.766 1.00 48.69 689 TYR A C 1
ATOM 5492 O O . TYR A 1 689 ? 7.719 26.805 -14.887 1.00 48.69 689 TYR A O 1
#